Protein AF-A0A0A2W4B8-F1 (afdb_monomer_lite)

Organism: NCBI:txid1245745

Radius of gyration: 33.14 Å; chains: 1; bounding box: 73×92×90 Å

Foldseek 3Di:
DQVLQFQLLVLLLVLCVLPPCCLPPVDPSDDPSSVVSNVSSLVSLLQPLLQLLLVLLCVQQNPLLNLLLSLQSNLCSVLQLANVSSVVSSPCSNVVLVVLCVVCVPDDPVCVCVSRVPPSNVVSNVVSVVVSVVCSNVSNVVVVVVVVVVVVCLVPPLLVLLLQLLLQLLQQQPPPSNCVLLVVLSSVLSVVCQLSLLLSQLSLLQQLLLQLLLCVVQVVLDAPVSNVLSVVSVVCSQFSRRCSNVVVCVVPVPQSSVLSSQLSSQLSSQSSVVSKGQNGNGGRLNRLSRIPCSVSSVVSSVVSSVSSSCSSSVVSVVVVVVPPPPVAAAPLVVLQVQLVVCVVVVQFDSCQSVQQVVVCVVPQQDPDLQEGETGGDPVRLVRGRHWDKDKDAQLSFHHSPSPHTHRMYIYTRDNDCVVVVVVVLQCVLRVDNCLSVQSSPDDDPVSVVCSSCVVPVCPDPPPPPPPDWDKDKDFAQAQAFCAQQLLVLQLVLLVVDPWFKWKAFPVDPDGIDGSNDRVSSNVNSGHHGIIMMITTDDPCRVVSVVSSRVCSVVNSPDDGDDDDDDPPPDPVVVPPD

pLDDT: mean 84.21, std 15.27, range [24.78, 98.69]

Sequence (577 aa):
MLPFVVAGGILIAISFLWGIYSADPSSPQYNAIAATLMQVGQQAFSIMVPVFTAYIAWSISGRAGMVAGFVGGLLANATGAGFLGGIIAGFAAGYFMLLVRRMLDGLPRQYEGLKSIFIMPLIGVLVIGVLMVLLGKPVAAINNGMMGWLTSLQQANPILLGIVVGAMCSFDFGGPVNKAAYVTGTLLLGQGNFFFMAGVSAACITPPLVIALATTFFPKGFSEEERAAGMVNYILGCTHITEGAIPFAAKDPLRVIPMMMIASSISAVLSYSMHIEVPAPHGGFLILPLVSKPFIWVLCILAGSACGAVMLGTWRLWNNRKQPTVGLQTGGTALRQVNDKLVSAGSTTPEYLQGMLDREAQISTYLGQGIAIPHGTADTRHAVLNTGVKVIVFPQGVDWGEGNVAYMVAGIAARSNEHLDILRQLTRALSDEGVPHTLAKATTPAEVLAILTVGNDAGGDPQAPSTAGEQATFVIRNPHGLHARPSAVLVKLIKQFQSHVTVENMDSPAGPVDGKNLMKMVSLGAKAGHRMRFSASGADARRALAAIGQGIEQGLGEMPSAPPEQPKRSWLSRLFS

Structure (mmCIF, N/CA/C/O backbone):
data_AF-A0A0A2W4B8-F1
#
_entry.id   AF-A0A0A2W4B8-F1
#
loop_
_atom_site.group_PDB
_atom_site.id
_atom_site.type_symbol
_atom_site.label_atom_id
_atom_site.label_alt_id
_atom_site.label_comp_id
_atom_site.label_asym_id
_atom_site.label_entity_id
_atom_site.label_seq_id
_atom_site.pdbx_PDB_ins_code
_atom_site.Cartn_x
_atom_site.Cartn_y
_atom_site.Cartn_z
_atom_site.occupancy
_atom_site.B_iso_or_equiv
_atom_site.auth_seq_id
_atom_site.auth_comp_id
_atom_site.auth_asym_id
_atom_site.auth_atom_id
_atom_site.pdbx_PDB_model_num
ATOM 1 N N . MET A 1 1 ? 11.544 -0.797 -6.648 1.00 77.81 1 MET A N 1
ATOM 2 C CA . MET A 1 1 ? 11.380 0.569 -7.193 1.00 77.81 1 MET A CA 1
ATOM 3 C C . MET A 1 1 ? 11.112 1.605 -6.103 1.00 77.81 1 MET A C 1
ATOM 5 O O . MET A 1 1 ? 11.839 2.581 -6.070 1.00 77.81 1 MET A O 1
ATOM 9 N N . LEU A 1 2 ? 10.162 1.387 -5.178 1.00 72.75 2 LEU A N 1
ATOM 10 C CA . LEU A 1 2 ? 9.740 2.389 -4.180 1.00 72.75 2 LEU A CA 1
ATOM 11 C C . LEU A 1 2 ? 10.868 3.068 -3.378 1.00 72.75 2 LEU A C 1
ATOM 13 O O . LEU A 1 2 ? 10.848 4.293 -3.320 1.00 72.75 2 LEU A O 1
ATOM 17 N N . PRO A 1 3 ? 11.881 2.356 -2.840 1.00 80.69 3 PRO A N 1
ATOM 18 C CA . PRO A 1 3 ? 12.967 3.017 -2.110 1.00 80.69 3 PRO A CA 1
ATOM 19 C C . PRO A 1 3 ? 13.734 4.049 -2.947 1.00 80.69 3 PRO A C 1
ATOM 21 O O . PRO A 1 3 ? 14.127 5.085 -2.425 1.00 80.69 3 PRO A O 1
ATOM 24 N N . PHE A 1 4 ? 13.894 3.800 -4.251 1.00 83.19 4 PHE A N 1
ATOM 25 C CA . PHE A 1 4 ? 14.545 4.738 -5.168 1.00 83.19 4 PHE A CA 1
ATOM 26 C C . PHE A 1 4 ? 13.702 5.989 -5.396 1.00 83.19 4 PHE A C 1
ATOM 28 O O . PHE A 1 4 ? 14.244 7.086 -5.450 1.00 83.19 4 PHE A O 1
ATOM 35 N N . VAL A 1 5 ? 12.378 5.833 -5.468 1.00 73.38 5 VAL A N 1
ATOM 36 C CA . VAL A 1 5 ? 11.457 6.964 -5.630 1.00 73.38 5 VAL A CA 1
ATOM 37 C C . VAL A 1 5 ? 11.402 7.814 -4.368 1.00 73.38 5 VAL A C 1
ATOM 39 O O . VAL A 1 5 ? 11.380 9.033 -4.449 1.00 73.38 5 VAL A O 1
ATOM 42 N N . VAL A 1 6 ? 11.409 7.180 -3.194 1.00 73.94 6 VAL A N 1
ATOM 43 C CA 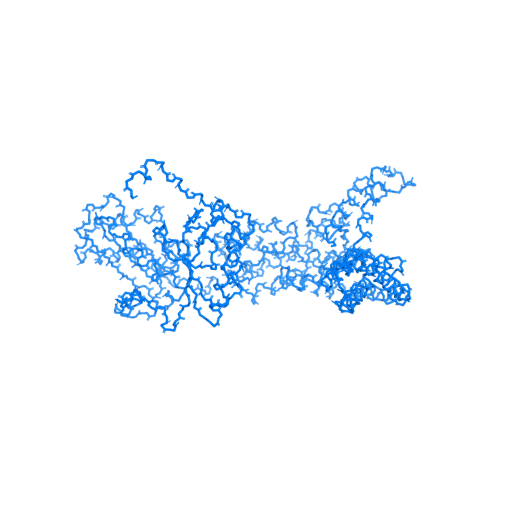. VAL A 1 6 ? 11.418 7.888 -1.909 1.00 73.94 6 VAL A CA 1
ATOM 44 C C . VAL A 1 6 ? 12.735 8.635 -1.721 1.00 73.94 6 VAL A C 1
ATOM 46 O O . VAL A 1 6 ? 12.717 9.840 -1.496 1.00 73.94 6 VAL A O 1
ATOM 49 N N . ALA A 1 7 ? 13.874 7.953 -1.868 1.00 81.81 7 ALA A N 1
ATOM 50 C CA . ALA A 1 7 ? 15.183 8.588 -1.741 1.00 81.81 7 ALA A CA 1
ATOM 51 C C . ALA A 1 7 ? 15.372 9.697 -2.787 1.00 81.81 7 ALA A C 1
ATOM 53 O O . ALA A 1 7 ? 15.742 10.813 -2.436 1.00 81.81 7 ALA A O 1
ATOM 54 N N . GLY A 1 8 ? 15.054 9.421 -4.056 1.00 83.00 8 GLY A N 1
ATOM 55 C CA . GLY A 1 8 ? 15.139 10.406 -5.130 1.00 83.00 8 GLY A CA 1
ATOM 56 C C . GLY A 1 8 ? 14.221 11.603 -4.900 1.00 83.00 8 GLY A C 1
ATOM 57 O O . GLY A 1 8 ? 14.665 12.743 -5.007 1.00 83.00 8 GLY A O 1
ATOM 58 N N . GLY A 1 9 ? 12.970 11.341 -4.511 1.00 76.94 9 GLY A N 1
ATOM 59 C CA . GLY A 1 9 ? 11.949 12.347 -4.214 1.00 76.94 9 GLY A CA 1
ATOM 60 C C . GLY A 1 9 ? 12.392 13.287 -3.116 1.00 76.94 9 GLY A C 1
ATOM 61 O O . GLY A 1 9 ? 12.371 14.494 -3.317 1.00 76.94 9 GLY A O 1
ATOM 62 N N . ILE A 1 10 ? 12.860 12.735 -1.996 1.00 78.25 10 ILE A N 1
ATOM 63 C CA . ILE A 1 10 ? 13.318 13.504 -0.834 1.00 78.25 10 ILE A CA 1
ATOM 64 C C . ILE A 1 10 ? 14.591 14.312 -1.147 1.00 78.25 10 ILE A C 1
ATOM 66 O O . ILE A 1 10 ? 14.732 15.430 -0.661 1.00 78.25 10 ILE A O 1
ATOM 70 N N . LEU A 1 11 ? 15.512 13.814 -1.973 1.00 86.12 11 LEU A N 1
ATOM 71 C CA . LEU A 1 11 ? 16.709 14.584 -2.342 1.00 86.12 11 LEU A CA 1
ATOM 72 C C . LEU A 1 11 ? 16.386 15.747 -3.294 1.00 86.12 11 LEU A C 1
ATOM 74 O O . LEU A 1 11 ? 16.826 16.870 -3.045 1.00 86.12 11 LEU A O 1
ATOM 78 N N . ILE A 1 12 ? 15.567 15.505 -4.327 1.00 81.94 12 ILE A N 1
ATOM 79 C CA . ILE A 1 12 ? 15.030 16.563 -5.210 1.00 81.94 12 ILE A CA 1
ATOM 80 C C . ILE A 1 12 ? 14.308 17.614 -4.371 1.00 81.94 12 ILE A C 1
ATOM 82 O O . ILE A 1 12 ? 14.497 18.813 -4.517 1.00 81.94 12 ILE A O 1
ATOM 86 N N . ALA A 1 13 ? 13.514 17.150 -3.430 1.00 74.50 13 ALA A N 1
ATOM 87 C CA . ALA A 1 13 ? 12.764 17.972 -2.518 1.00 74.50 13 ALA A CA 1
ATOM 88 C C . ALA A 1 13 ? 13.605 18.884 -1.624 1.00 74.50 13 ALA A C 1
ATOM 90 O O . ALA A 1 13 ? 13.352 20.083 -1.551 1.00 74.50 13 ALA A O 1
ATOM 91 N N . ILE A 1 14 ? 14.618 18.324 -0.960 1.00 82.44 14 ILE A N 1
ATOM 92 C CA . ILE A 1 14 ? 15.540 19.095 -0.120 1.00 82.44 14 ILE A CA 1
ATOM 93 C C . ILE A 1 14 ? 16.272 20.140 -0.969 1.00 82.44 14 ILE A C 1
ATOM 95 O O . ILE A 1 14 ? 16.529 21.237 -0.478 1.00 82.44 14 ILE A O 1
ATOM 99 N N . SER A 1 15 ? 16.545 19.860 -2.251 1.00 85.44 15 SER A N 1
ATOM 100 C CA . SER A 1 15 ? 17.153 20.856 -3.142 1.00 85.44 15 SER A CA 1
ATOM 101 C C . SER A 1 15 ? 16.322 22.143 -3.257 1.00 85.44 15 SER A C 1
ATOM 103 O O . SER A 1 15 ? 16.886 23.238 -3.306 1.00 85.44 15 SER A O 1
ATOM 105 N N . PHE A 1 16 ? 14.992 22.050 -3.175 1.00 78.88 16 PHE A N 1
ATOM 106 C CA . PHE A 1 16 ? 14.104 23.209 -3.262 1.00 78.88 16 PHE A CA 1
ATOM 107 C C . PHE A 1 16 ? 14.087 24.096 -2.012 1.00 78.88 16 PHE A C 1
ATOM 109 O O . PHE A 1 16 ? 13.548 25.199 -2.072 1.00 78.88 16 PHE A O 1
ATOM 116 N N . LEU A 1 17 ? 14.714 23.692 -0.898 1.00 81.69 17 LEU A N 1
ATOM 117 C CA . LEU A 1 17 ? 14.825 24.546 0.297 1.00 81.69 17 LEU A CA 1
ATOM 118 C C . LEU A 1 17 ? 15.620 25.837 0.036 1.00 81.69 17 LEU A C 1
ATOM 120 O O . LEU A 1 17 ? 15.432 26.825 0.740 1.00 81.69 17 LEU A O 1
ATOM 124 N N . TRP A 1 18 ? 16.467 25.845 -0.997 1.00 86.44 18 TRP A N 1
ATOM 125 C CA . TRP A 1 18 ? 17.203 27.026 -1.465 1.00 86.44 18 TRP A CA 1
ATOM 126 C C . TRP A 1 18 ? 16.434 27.859 -2.506 1.00 86.44 18 TRP A C 1
ATOM 128 O O . TRP A 1 18 ? 16.965 28.838 -3.022 1.00 86.44 18 TRP A O 1
ATOM 138 N N . GLY A 1 19 ? 15.193 27.482 -2.820 1.00 77.56 19 GLY A N 1
ATOM 139 C CA . GLY A 1 19 ? 14.386 28.056 -3.892 1.00 77.56 19 GLY A CA 1
ATOM 140 C C . GLY A 1 19 ? 14.120 27.050 -5.013 1.00 77.56 19 GLY A C 1
ATOM 141 O O . GLY A 1 19 ? 14.868 26.098 -5.213 1.00 77.56 19 GLY A O 1
ATOM 142 N N . ILE A 1 20 ? 13.035 27.245 -5.762 1.00 77.75 20 ILE A N 1
ATOM 143 C CA . ILE A 1 20 ? 12.612 26.315 -6.826 1.00 77.75 20 ILE A CA 1
ATOM 144 C C . ILE A 1 20 ? 13.594 26.260 -8.005 1.00 77.75 20 ILE A C 1
ATOM 146 O O . ILE A 1 20 ? 13.657 25.256 -8.709 1.00 77.75 20 ILE A O 1
ATOM 150 N N . TYR A 1 21 ? 14.389 27.317 -8.190 1.00 83.06 21 TYR A N 1
ATOM 151 C CA . TYR A 1 21 ? 15.416 27.412 -9.229 1.00 83.06 21 TYR A CA 1
ATOM 152 C C . TYR A 1 21 ? 16.830 27.271 -8.653 1.00 83.06 21 TYR A C 1
ATOM 154 O O . TYR A 1 21 ? 17.796 27.694 -9.281 1.00 83.06 21 TYR A O 1
ATOM 162 N N . SER A 1 22 ? 16.975 26.709 -7.450 1.00 87.88 22 SER A N 1
ATOM 163 C CA . SER A 1 22 ? 18.267 26.588 -6.763 1.00 87.88 22 SER A CA 1
ATOM 164 C C . SER A 1 22 ? 19.251 25.628 -7.433 1.00 87.88 22 SER A C 1
ATOM 166 O O . SER A 1 22 ? 20.455 25.703 -7.197 1.00 87.88 22 SER A O 1
ATOM 168 N N . ALA A 1 23 ? 18.751 24.728 -8.277 1.00 88.38 23 ALA A N 1
ATOM 169 C CA . ALA A 1 23 ? 19.562 23.794 -9.046 1.00 88.38 23 ALA A CA 1
ATOM 170 C C . ALA A 1 23 ? 20.003 24.347 -10.415 1.00 88.38 23 ALA A C 1
ATOM 172 O O . ALA A 1 23 ? 20.813 23.707 -11.080 1.00 88.38 23 ALA A O 1
ATOM 173 N N . ASP A 1 24 ? 19.483 25.503 -10.843 1.00 89.88 24 ASP A N 1
ATOM 174 C CA . ASP A 1 24 ? 19.801 26.117 -12.136 1.00 89.88 24 ASP A CA 1
ATOM 175 C C . ASP A 1 24 ? 21.031 27.034 -12.008 1.00 89.88 24 ASP A C 1
ATOM 177 O O . ASP A 1 24 ? 20.940 28.056 -11.325 1.00 89.88 24 ASP A O 1
ATOM 181 N N . PRO A 1 25 ? 22.168 26.729 -12.666 1.00 92.12 25 PRO A N 1
ATOM 182 C CA . PRO A 1 25 ? 23.379 27.554 -12.608 1.00 92.12 25 PRO A CA 1
ATOM 183 C C . PRO A 1 25 ? 23.205 28.985 -13.126 1.00 92.12 25 PRO A C 1
ATOM 185 O O . PRO A 1 25 ? 24.029 29.845 -12.823 1.00 92.12 25 PRO A O 1
ATOM 188 N N . SER A 1 26 ? 22.167 29.241 -13.925 1.00 93.69 26 SER A N 1
ATOM 189 C CA . SER A 1 26 ? 21.851 30.567 -14.463 1.00 93.69 26 SER A CA 1
ATOM 190 C C . SER A 1 26 ? 20.944 31.395 -13.547 1.00 93.69 26 SER A C 1
ATOM 192 O O . SER A 1 26 ? 20.775 32.598 -13.755 1.00 93.69 26 SER A O 1
ATOM 194 N N . SER A 1 27 ? 20.379 30.773 -12.511 1.00 92.44 27 SER A N 1
ATOM 195 C CA . SER A 1 27 ? 19.471 31.416 -11.571 1.00 92.44 27 SER A CA 1
ATOM 196 C C . SER A 1 27 ? 20.229 32.119 -10.441 1.00 92.44 27 SER A C 1
ATOM 198 O O . SER A 1 27 ? 21.175 31.560 -9.885 1.00 92.44 27 SER A O 1
ATOM 200 N N . PRO A 1 28 ? 19.768 33.296 -9.980 1.00 91.19 28 PRO A N 1
ATOM 201 C CA . PRO A 1 28 ? 20.300 33.921 -8.769 1.00 91.19 28 PRO A CA 1
ATOM 202 C C . PRO A 1 28 ? 20.031 33.098 -7.494 1.00 91.19 28 PRO A C 1
ATOM 204 O O . PRO A 1 28 ? 20.633 33.367 -6.460 1.00 91.19 28 PRO A O 1
ATOM 207 N N . GLN A 1 29 ? 19.142 32.097 -7.552 1.00 90.44 29 GLN A N 1
ATOM 208 C CA . GLN A 1 29 ? 18.887 31.153 -6.454 1.00 90.44 29 GLN A CA 1
ATOM 209 C C . GLN A 1 29 ? 19.918 30.014 -6.402 1.00 90.44 29 GLN A C 1
ATOM 211 O O . GLN A 1 29 ? 19.839 29.178 -5.502 1.00 90.44 29 GLN A O 1
ATOM 216 N N . TYR A 1 30 ? 20.848 29.947 -7.366 1.00 94.94 30 TYR A N 1
ATOM 217 C CA . TYR A 1 30 ? 21.754 28.816 -7.521 1.00 94.94 30 TYR A CA 1
ATOM 218 C C . TYR A 1 30 ? 22.505 28.485 -6.232 1.00 94.94 30 TYR A C 1
ATOM 220 O O . TYR A 1 30 ? 23.146 29.329 -5.602 1.00 94.94 30 TYR A O 1
ATOM 228 N N . ASN A 1 31 ? 22.480 27.206 -5.881 1.00 95.94 31 ASN A N 1
ATOM 229 C CA . ASN A 1 31 ? 23.247 26.654 -4.790 1.00 95.94 31 ASN A CA 1
ATOM 230 C C . ASN A 1 31 ? 23.854 25.313 -5.217 1.00 95.94 31 ASN A C 1
ATOM 232 O O . ASN A 1 31 ? 23.145 24.389 -5.608 1.00 95.94 31 ASN A O 1
ATOM 236 N N . ALA A 1 32 ? 25.177 25.179 -5.099 1.00 96.06 32 ALA A N 1
ATOM 237 C CA . ALA A 1 32 ? 25.884 23.976 -5.541 1.00 96.06 32 ALA A CA 1
ATOM 238 C C . ALA A 1 32 ? 25.443 22.699 -4.793 1.00 96.06 32 ALA A C 1
ATOM 240 O O . ALA A 1 32 ? 25.408 21.617 -5.384 1.00 96.06 32 ALA A O 1
ATOM 241 N N . ILE A 1 33 ? 25.070 22.812 -3.511 1.00 96.06 33 ILE A N 1
ATOM 242 C CA . ILE A 1 33 ? 24.550 21.685 -2.722 1.00 96.06 33 ILE A CA 1
ATOM 243 C C . ILE A 1 33 ? 23.169 21.297 -3.250 1.00 96.06 33 ILE A C 1
ATOM 245 O O . ILE A 1 33 ? 22.936 20.121 -3.516 1.00 96.06 33 ILE A O 1
ATOM 249 N N . ALA A 1 34 ? 22.282 22.271 -3.472 1.00 91.44 34 ALA A N 1
ATOM 250 C CA . ALA A 1 34 ? 20.967 22.018 -4.055 1.00 91.44 34 ALA A CA 1
ATOM 251 C C . ALA A 1 34 ? 21.071 21.361 -5.442 1.00 91.44 34 ALA A C 1
ATOM 253 O O . ALA A 1 34 ? 20.431 20.339 -5.680 1.00 91.44 34 ALA A O 1
ATOM 254 N N . ALA A 1 35 ? 21.939 21.866 -6.322 1.00 93.88 35 ALA A N 1
ATOM 255 C CA . ALA A 1 35 ? 22.188 21.271 -7.634 1.00 93.88 35 ALA A CA 1
ATOM 256 C C . ALA A 1 35 ? 22.697 19.821 -7.534 1.00 93.88 35 ALA A C 1
ATOM 258 O O . ALA A 1 35 ? 22.216 18.941 -8.249 1.00 93.88 35 ALA A O 1
ATOM 259 N N . THR A 1 36 ? 23.605 19.543 -6.593 1.00 96.44 36 THR A N 1
ATOM 260 C CA . THR A 1 36 ? 24.104 18.183 -6.333 1.00 96.44 36 THR A CA 1
ATOM 261 C C . THR A 1 36 ? 22.982 17.260 -5.850 1.00 96.44 36 THR A C 1
ATOM 263 O O . THR A 1 36 ? 22.828 16.149 -6.358 1.00 96.44 36 THR A O 1
ATOM 266 N N . LEU A 1 37 ? 22.164 17.713 -4.895 1.00 93.31 37 LEU A N 1
ATOM 267 C CA . LEU A 1 37 ? 21.028 16.950 -4.371 1.00 93.31 37 LEU A CA 1
ATOM 268 C C . LEU A 1 37 ? 19.985 16.664 -5.458 1.00 93.31 37 LEU A C 1
ATOM 270 O O . LEU A 1 37 ? 19.521 15.528 -5.573 1.00 93.31 37 LEU A O 1
ATOM 274 N N . MET A 1 38 ? 19.674 17.663 -6.290 1.00 89.50 38 MET A N 1
ATOM 275 C CA . MET A 1 38 ? 18.800 17.524 -7.454 1.00 89.50 38 MET A CA 1
ATOM 276 C C . MET A 1 38 ? 19.338 16.457 -8.409 1.00 89.50 38 MET A C 1
ATOM 278 O O . MET A 1 38 ? 18.608 15.540 -8.779 1.00 89.50 38 MET A O 1
ATOM 282 N N . GLN A 1 39 ? 20.623 16.529 -8.764 1.00 93.44 39 GLN A N 1
ATOM 283 C CA . GLN A 1 39 ? 21.249 15.580 -9.681 1.00 93.44 39 GLN A CA 1
ATOM 284 C C . GLN A 1 39 ? 21.213 14.149 -9.132 1.00 93.44 39 GLN A C 1
ATOM 286 O O . GLN A 1 39 ? 20.780 13.235 -9.834 1.00 93.44 39 GLN A O 1
ATOM 291 N N . VAL A 1 40 ? 21.622 13.937 -7.876 1.00 94.19 40 VAL A N 1
ATOM 292 C CA . VAL A 1 40 ? 21.579 12.609 -7.238 1.00 94.19 40 VAL A CA 1
ATOM 293 C C . VAL A 1 40 ? 20.143 12.087 -7.182 1.00 94.19 40 VAL A C 1
ATOM 295 O O . VAL A 1 40 ? 19.890 10.924 -7.505 1.00 94.19 40 VAL A O 1
ATOM 298 N N . GLY A 1 41 ? 19.190 12.948 -6.822 1.00 88.75 41 GLY A N 1
ATOM 299 C CA . GLY A 1 41 ? 17.784 12.581 -6.754 1.00 88.75 41 GLY A CA 1
ATOM 300 C C . GLY A 1 41 ? 17.205 12.185 -8.117 1.00 88.75 41 GLY A C 1
ATOM 301 O O . GLY A 1 41 ? 16.552 11.146 -8.228 1.00 88.75 41 GLY A O 1
ATOM 302 N N . GLN A 1 42 ? 17.518 12.935 -9.176 1.00 86.50 42 GLN A N 1
ATOM 303 C CA . GLN A 1 42 ? 17.127 12.608 -10.551 1.00 86.50 42 GLN A CA 1
ATOM 304 C C . GLN A 1 42 ? 17.733 11.281 -11.030 1.00 86.50 42 GLN A C 1
ATOM 306 O O . GLN A 1 42 ? 17.043 10.496 -11.683 1.00 86.50 42 GLN A O 1
ATOM 311 N N . GLN A 1 43 ? 18.983 10.975 -10.665 1.00 91.38 43 GLN A N 1
ATOM 312 C CA . GLN A 1 43 ? 19.589 9.673 -10.971 1.00 91.38 43 GLN A CA 1
ATOM 313 C C . GLN A 1 43 ? 18.901 8.521 -10.227 1.00 91.38 43 GLN A C 1
ATOM 315 O O . GLN A 1 43 ? 18.677 7.458 -10.802 1.00 91.38 43 GLN A O 1
ATOM 320 N N . ALA A 1 44 ? 18.500 8.721 -8.969 1.00 88.94 44 ALA A N 1
ATOM 321 C CA . ALA A 1 44 ? 17.717 7.721 -8.243 1.00 88.94 44 ALA A CA 1
ATOM 322 C C . ALA A 1 44 ? 16.340 7.482 -8.898 1.00 88.94 44 ALA A C 1
ATOM 324 O O . ALA A 1 44 ? 15.892 6.337 -8.989 1.00 88.94 44 ALA A O 1
ATOM 325 N N . PHE A 1 45 ? 15.689 8.526 -9.420 1.00 82.31 45 PHE A N 1
ATOM 326 C CA . PHE A 1 45 ? 14.450 8.385 -10.194 1.00 82.31 45 PHE A CA 1
ATOM 327 C C . PHE A 1 45 ? 14.653 7.657 -11.525 1.00 82.31 45 PHE A C 1
ATOM 329 O O . PHE A 1 45 ? 13.832 6.811 -11.888 1.00 82.31 45 PHE A O 1
ATOM 336 N N . SER A 1 46 ? 15.740 7.949 -12.244 1.00 85.56 46 SER A N 1
ATOM 337 C CA . SER A 1 46 ? 15.984 7.402 -13.586 1.00 85.56 46 SER A CA 1
ATOM 338 C C . SER A 1 46 ? 16.113 5.874 -13.589 1.00 85.56 46 SER A C 1
ATOM 340 O O . SER A 1 46 ? 15.755 5.223 -14.568 1.00 85.56 46 SER A O 1
ATOM 342 N N . ILE A 1 47 ? 16.531 5.267 -12.476 1.00 90.00 47 ILE A N 1
ATOM 343 C CA . ILE A 1 47 ? 16.643 3.807 -12.341 1.00 90.00 47 ILE A CA 1
ATOM 344 C C . ILE A 1 47 ? 15.351 3.116 -11.880 1.00 90.00 47 ILE A C 1
ATOM 346 O O . ILE A 1 47 ? 15.319 1.888 -11.776 1.00 90.00 47 ILE A O 1
ATOM 350 N N . MET A 1 48 ? 14.259 3.856 -11.653 1.00 88.69 48 MET A N 1
ATOM 351 C CA . MET A 1 48 ? 12.984 3.292 -11.194 1.00 88.69 48 MET A CA 1
ATOM 352 C C . MET A 1 48 ? 12.440 2.220 -12.151 1.00 88.69 48 MET A C 1
ATOM 354 O O . MET A 1 48 ? 12.170 1.095 -11.719 1.00 88.69 48 MET A O 1
ATOM 358 N N . VAL A 1 49 ? 12.305 2.560 -13.438 1.00 90.56 49 VAL A N 1
ATOM 359 C CA . VAL A 1 49 ? 11.805 1.659 -14.490 1.00 90.56 49 VAL A CA 1
ATOM 360 C C . VAL A 1 49 ? 12.762 0.477 -14.723 1.00 90.56 49 VAL A C 1
ATOM 362 O O . VAL A 1 49 ? 12.276 -0.656 -14.717 1.00 90.56 49 VAL A O 1
ATOM 365 N N . PRO A 1 50 ? 14.096 0.660 -14.834 1.00 94.31 50 PRO A N 1
ATOM 366 C CA . PRO A 1 50 ? 15.060 -0.444 -14.881 1.00 94.31 50 PRO A CA 1
ATOM 367 C C . PRO A 1 50 ? 14.925 -1.439 -13.731 1.00 94.31 50 PRO A C 1
ATOM 369 O O . PRO A 1 50 ? 14.838 -2.646 -13.955 1.00 94.31 50 PRO A O 1
ATOM 372 N N . VAL A 1 51 ? 14.844 -0.944 -12.493 1.00 94.00 51 VAL A N 1
ATOM 373 C CA . VAL A 1 51 ? 14.693 -1.799 -11.312 1.00 94.00 51 VAL A CA 1
ATOM 374 C C . VAL A 1 51 ? 13.349 -2.521 -11.347 1.00 94.00 51 VAL A C 1
ATOM 376 O O . VAL A 1 51 ? 13.304 -3.730 -11.146 1.00 94.00 51 VAL A O 1
ATOM 379 N N . PHE A 1 52 ? 12.251 -1.815 -11.614 1.00 92.06 52 PHE A N 1
ATOM 380 C CA . PHE A 1 52 ? 10.924 -2.423 -11.740 1.00 92.06 52 PHE A CA 1
ATOM 381 C C . PHE A 1 52 ? 10.913 -3.562 -12.772 1.00 92.06 52 PHE A C 1
ATOM 383 O O . PHE A 1 52 ? 10.510 -4.682 -12.457 1.00 92.06 52 PHE A O 1
ATOM 390 N N . THR A 1 53 ? 11.463 -3.302 -13.955 1.00 95.31 53 THR A N 1
ATOM 391 C CA . THR A 1 53 ? 11.580 -4.261 -15.061 1.00 95.31 53 THR A CA 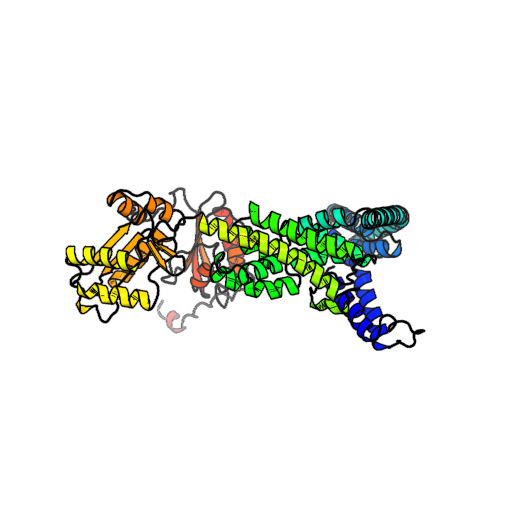1
ATOM 392 C C . THR A 1 53 ? 12.400 -5.492 -14.669 1.00 95.31 53 THR A C 1
ATOM 394 O O . THR A 1 53 ? 11.987 -6.629 -14.907 1.00 95.31 53 THR A O 1
ATOM 397 N N . ALA A 1 54 ? 13.543 -5.281 -14.012 1.00 96.75 54 ALA A N 1
ATOM 398 C CA . ALA A 1 54 ? 14.407 -6.356 -13.538 1.00 96.75 54 ALA A CA 1
ATOM 399 C C . ALA A 1 54 ? 13.700 -7.266 -12.524 1.00 96.75 54 ALA A C 1
ATOM 401 O O . ALA A 1 54 ? 13.851 -8.485 -12.590 1.00 96.75 54 ALA A O 1
ATOM 402 N N . TYR A 1 55 ? 12.903 -6.696 -11.612 1.00 95.56 55 TYR A N 1
ATOM 403 C CA . TYR A 1 55 ? 12.149 -7.471 -10.624 1.00 95.56 55 TYR A CA 1
ATOM 404 C C . TYR A 1 55 ? 10.968 -8.237 -11.238 1.00 95.56 55 TYR A C 1
ATOM 406 O O . TYR A 1 55 ? 10.700 -9.353 -10.791 1.00 95.56 55 TYR A O 1
ATOM 414 N N . ILE A 1 56 ? 10.317 -7.717 -12.290 1.00 95.81 56 ILE A N 1
ATOM 415 C CA . ILE A 1 56 ? 9.349 -8.503 -13.080 1.00 95.81 56 ILE A CA 1
ATOM 416 C C . ILE A 1 56 ? 10.054 -9.725 -13.675 1.00 95.81 56 ILE A C 1
ATOM 418 O O . ILE A 1 56 ? 9.631 -10.856 -13.436 1.00 95.81 56 ILE A O 1
ATOM 422 N N . ALA A 1 57 ? 11.167 -9.522 -14.384 1.00 97.75 57 ALA A N 1
ATOM 423 C CA . ALA A 1 57 ? 11.906 -10.616 -15.012 1.00 97.75 57 ALA A CA 1
ATOM 424 C C . ALA A 1 57 ? 12.420 -11.640 -13.983 1.00 97.75 57 ALA A C 1
ATOM 426 O O . ALA A 1 57 ? 12.345 -12.856 -14.202 1.00 97.75 57 ALA A O 1
ATOM 427 N N . TRP A 1 58 ? 12.890 -11.148 -12.832 1.00 97.25 58 TRP A N 1
ATOM 428 C CA . TRP A 1 58 ? 13.344 -11.964 -11.709 1.00 97.25 58 TRP A CA 1
ATOM 429 C C . TRP A 1 58 ? 12.217 -12.793 -11.091 1.00 97.25 58 TRP A C 1
ATOM 431 O O . TRP A 1 58 ? 12.441 -13.955 -10.760 1.00 97.25 58 TRP A O 1
ATOM 441 N N . SER A 1 59 ? 10.998 -12.257 -10.995 1.00 96.75 59 SER A N 1
ATOM 442 C CA . SER A 1 59 ? 9.850 -13.013 -10.476 1.00 96.75 59 SER A CA 1
ATOM 443 C C . SER A 1 59 ? 9.494 -14.242 -11.329 1.00 96.75 59 SER A C 1
ATOM 445 O O . SER A 1 59 ? 8.918 -15.194 -10.812 1.00 96.75 59 SER A O 1
ATOM 447 N N . ILE A 1 60 ? 9.889 -14.252 -12.610 1.00 97.38 60 ILE A N 1
ATOM 448 C CA . ILE A 1 60 ? 9.589 -15.329 -13.567 1.00 97.38 60 ILE A CA 1
ATOM 449 C C . ILE A 1 60 ? 10.759 -16.316 -13.701 1.00 97.38 60 ILE A C 1
ATOM 451 O O . ILE A 1 60 ? 10.553 -17.528 -13.722 1.00 97.38 60 ILE A O 1
ATOM 455 N N . SER A 1 61 ? 11.998 -15.821 -13.802 1.00 94.69 61 SER A N 1
ATOM 456 C CA . SER A 1 61 ? 13.179 -16.652 -14.118 1.00 94.69 61 SER A CA 1
ATOM 457 C C . SER A 1 61 ? 14.340 -16.517 -13.124 1.00 94.69 61 SER A C 1
ATOM 459 O O . SER A 1 61 ? 15.425 -17.069 -13.337 1.00 94.69 61 SER A O 1
ATOM 461 N N . GLY A 1 62 ? 14.129 -15.823 -12.004 1.00 91.81 62 GLY A N 1
ATOM 462 C CA . GLY A 1 62 ? 15.136 -15.594 -10.974 1.00 91.81 62 GLY A CA 1
ATOM 463 C C . GLY A 1 62 ? 16.306 -14.744 -11.473 1.00 91.81 62 GLY A C 1
ATOM 464 O O . GLY A 1 62 ? 16.154 -13.835 -12.289 1.00 91.81 62 GLY A O 1
ATOM 465 N N . ARG A 1 63 ? 17.515 -15.037 -10.980 1.00 88.38 63 ARG A N 1
ATOM 466 C CA . ARG A 1 63 ? 18.731 -14.260 -11.301 1.00 88.38 63 ARG A CA 1
ATOM 467 C C . ARG A 1 63 ? 19.038 -14.191 -12.802 1.00 88.38 63 ARG A C 1
ATOM 469 O O . ARG A 1 63 ? 19.577 -13.186 -13.246 1.00 88.38 63 ARG A O 1
ATOM 476 N N . ALA A 1 64 ? 18.667 -15.218 -13.571 1.00 85.62 64 ALA A N 1
ATOM 477 C CA . ALA A 1 64 ? 18.936 -15.285 -15.008 1.00 85.62 64 ALA A CA 1
ATOM 478 C C . ALA A 1 64 ? 18.193 -14.193 -15.803 1.00 85.62 64 ALA A C 1
ATOM 480 O O . ALA A 1 64 ? 18.767 -13.610 -16.717 1.00 85.62 64 ALA A O 1
ATOM 481 N N . GLY A 1 65 ? 16.947 -13.877 -15.430 1.00 92.81 65 GLY A N 1
ATOM 482 C CA . GLY A 1 65 ? 16.152 -12.818 -16.065 1.00 92.81 65 GLY A CA 1
ATOM 483 C C . GLY A 1 65 ? 16.510 -11.407 -15.633 1.00 92.81 65 GLY A C 1
ATOM 484 O O . GLY A 1 65 ? 16.259 -10.459 -16.371 1.00 92.81 65 GLY A O 1
ATOM 485 N N . MET A 1 66 ? 17.096 -11.253 -14.445 1.00 95.19 66 MET A N 1
ATOM 486 C CA . MET A 1 66 ? 17.288 -9.946 -13.819 1.00 95.19 66 MET A CA 1
ATOM 487 C C . MET A 1 66 ? 18.155 -9.007 -14.666 1.00 95.19 66 MET A C 1
ATOM 489 O O . MET A 1 66 ? 17.795 -7.846 -14.833 1.00 95.19 66 MET A O 1
ATOM 493 N N . VAL A 1 67 ? 19.265 -9.502 -15.226 1.00 95.31 67 VAL A N 1
ATOM 494 C CA . VAL A 1 67 ? 20.196 -8.684 -16.027 1.00 95.31 67 VAL A CA 1
ATOM 495 C C . VAL A 1 67 ? 19.537 -8.220 -17.327 1.00 95.31 67 VAL A C 1
ATOM 497 O O . VAL A 1 67 ? 19.542 -7.028 -17.629 1.00 95.31 67 VAL A O 1
ATOM 500 N N . ALA A 1 68 ? 18.909 -9.142 -18.063 1.00 96.62 68 ALA A N 1
ATOM 501 C CA . ALA A 1 68 ? 18.201 -8.826 -19.302 1.00 96.62 68 ALA A CA 1
ATOM 502 C C . ALA A 1 68 ? 17.024 -7.866 -19.057 1.00 96.62 68 ALA A C 1
ATOM 504 O O . ALA A 1 68 ? 16.838 -6.915 -19.811 1.00 96.62 68 ALA A O 1
ATOM 505 N N . GLY A 1 69 ? 16.277 -8.063 -17.965 1.00 97.44 69 GLY A N 1
ATOM 506 C CA . GLY A 1 69 ? 15.214 -7.151 -17.547 1.00 97.44 69 GLY A CA 1
ATOM 507 C C . GLY A 1 69 ? 15.745 -5.763 -17.186 1.00 97.44 69 GLY A C 1
ATOM 508 O O . GLY A 1 69 ? 15.187 -4.761 -17.618 1.00 97.44 69 GLY A O 1
ATOM 509 N N . PHE A 1 70 ? 16.858 -5.675 -16.456 1.00 97.12 70 PHE A N 1
ATOM 510 C CA . PHE A 1 70 ? 17.461 -4.387 -16.109 1.00 97.12 70 PHE A CA 1
ATOM 511 C C . PHE A 1 70 ? 17.881 -3.599 -17.357 1.00 97.12 70 PHE A C 1
ATOM 513 O O . PHE A 1 70 ? 17.514 -2.433 -17.497 1.00 97.12 70 PHE A O 1
ATOM 520 N N . VAL A 1 71 ? 18.580 -4.246 -18.300 1.00 96.88 71 VAL A N 1
ATOM 521 C CA . VAL A 1 71 ? 18.970 -3.620 -19.575 1.00 96.88 71 VAL A CA 1
ATOM 522 C C . VAL A 1 71 ? 17.746 -3.254 -20.415 1.00 96.88 71 VAL A C 1
ATOM 524 O O . VAL A 1 71 ? 17.680 -2.149 -20.947 1.00 96.88 71 VAL A O 1
ATOM 527 N N . GLY A 1 72 ? 16.745 -4.133 -20.489 1.00 97.06 72 GLY A N 1
ATOM 528 C CA . GLY A 1 72 ? 15.490 -3.846 -21.182 1.00 97.06 72 GLY A CA 1
ATOM 529 C C . GLY A 1 72 ? 14.775 -2.614 -20.618 1.00 97.06 72 GLY A C 1
ATOM 530 O O . GLY A 1 72 ? 14.294 -1.781 -21.381 1.00 97.06 72 GLY A O 1
ATOM 531 N N . GLY A 1 73 ? 14.773 -2.438 -19.295 1.00 95.56 73 GLY A N 1
ATOM 532 C CA . GLY A 1 73 ? 14.215 -1.250 -18.652 1.00 95.56 73 GLY A CA 1
ATOM 533 C C . GLY A 1 73 ? 15.058 0.017 -18.855 1.00 95.56 73 GLY A C 1
ATOM 534 O O . GLY A 1 73 ? 14.493 1.097 -19.010 1.00 95.56 73 GLY A O 1
ATOM 535 N N . LEU A 1 74 ? 16.392 -0.091 -18.928 1.00 95.50 74 LEU A N 1
ATOM 536 C CA . LEU A 1 74 ? 17.254 1.036 -19.326 1.00 95.50 74 LEU A CA 1
ATOM 537 C C . LEU A 1 74 ? 16.939 1.496 -20.752 1.00 95.50 74 LEU A C 1
ATOM 539 O O . LEU A 1 74 ? 16.806 2.693 -21.001 1.00 95.50 74 LEU A O 1
ATOM 543 N N . LEU A 1 75 ? 16.758 0.551 -21.676 1.00 96.19 75 LEU A N 1
ATOM 544 C CA . LEU A 1 75 ? 16.364 0.850 -23.051 1.00 96.19 75 LEU A CA 1
ATOM 545 C C . LEU A 1 75 ? 14.944 1.411 -23.132 1.00 96.19 75 LEU A C 1
ATOM 547 O O . LEU A 1 75 ? 14.699 2.306 -23.938 1.00 96.19 75 LEU A O 1
ATOM 551 N N . ALA A 1 76 ? 14.021 0.953 -22.282 1.00 94.75 76 ALA A N 1
ATOM 552 C CA . ALA A 1 76 ? 12.681 1.527 -22.199 1.00 94.75 76 ALA A CA 1
ATOM 553 C C . ALA A 1 76 ? 12.722 3.025 -21.851 1.00 94.75 76 ALA A C 1
ATOM 555 O O . ALA A 1 76 ? 12.002 3.819 -22.456 1.00 94.75 76 ALA A O 1
ATOM 556 N N . ASN A 1 77 ? 13.609 3.426 -20.937 1.00 90.06 77 ASN A N 1
ATOM 557 C CA . ASN A 1 77 ? 13.834 4.837 -20.629 1.00 90.06 77 ASN A CA 1
ATOM 558 C C . ASN A 1 77 ? 14.514 5.577 -21.784 1.00 90.06 77 ASN A C 1
ATOM 560 O O . ASN A 1 77 ? 14.026 6.621 -22.207 1.00 90.06 77 ASN A O 1
ATOM 564 N N . ALA A 1 78 ? 15.603 5.026 -22.327 1.00 91.44 78 ALA A N 1
ATOM 565 C CA . ALA A 1 78 ? 16.383 5.671 -23.385 1.00 91.44 78 ALA A CA 1
ATOM 566 C C . ALA A 1 78 ? 15.584 5.897 -24.681 1.00 91.44 78 ALA A C 1
ATOM 568 O O . ALA A 1 78 ? 15.828 6.856 -25.406 1.00 91.44 78 ALA A O 1
ATOM 569 N N . THR A 1 79 ? 14.622 5.020 -24.974 1.00 91.31 79 THR A N 1
ATOM 570 C CA . THR A 1 79 ? 13.772 5.103 -26.173 1.00 91.31 79 THR A CA 1
ATOM 571 C C . THR A 1 79 ? 12.482 5.897 -25.962 1.00 91.31 79 THR A C 1
ATOM 573 O O . THR A 1 79 ? 11.735 6.096 -26.917 1.00 91.31 79 THR A O 1
ATOM 576 N N . GLY A 1 80 ? 12.190 6.339 -24.733 1.00 88.06 80 GLY A N 1
ATOM 577 C CA . GLY A 1 80 ? 10.925 6.995 -24.389 1.00 88.06 80 GLY A CA 1
ATOM 578 C C . GLY A 1 80 ? 9.724 6.045 -24.278 1.00 88.06 80 GLY A C 1
ATOM 579 O O . GLY A 1 80 ? 8.601 6.499 -24.079 1.00 88.06 80 GLY A O 1
ATOM 580 N N . ALA A 1 81 ? 9.937 4.727 -24.367 1.00 91.44 81 ALA A N 1
ATOM 581 C CA . ALA A 1 81 ? 8.897 3.717 -24.154 1.00 91.44 81 ALA A CA 1
ATOM 582 C C . ALA A 1 81 ? 8.362 3.711 -22.707 1.00 91.44 81 ALA A C 1
ATOM 584 O O . ALA A 1 81 ? 7.260 3.221 -22.448 1.00 91.44 81 ALA A O 1
ATOM 585 N N . GLY A 1 82 ? 9.131 4.270 -21.767 1.00 88.38 82 GLY A N 1
ATOM 586 C CA . GLY A 1 82 ? 8.695 4.550 -20.405 1.00 88.38 82 GLY A CA 1
ATOM 587 C C . GLY A 1 82 ? 8.340 3.289 -19.620 1.00 88.38 82 GLY A C 1
ATOM 588 O O . GLY A 1 82 ? 8.882 2.207 -19.857 1.00 88.38 82 GLY A O 1
ATOM 589 N N . PHE A 1 83 ? 7.409 3.408 -18.670 1.00 87.56 83 PHE A N 1
ATOM 590 C CA . PHE A 1 83 ? 7.025 2.259 -17.851 1.00 87.56 83 PHE A CA 1
ATOM 591 C C . PHE A 1 83 ? 6.325 1.163 -18.664 1.00 87.56 83 PHE A C 1
ATOM 593 O O . PHE A 1 83 ? 6.493 -0.008 -18.335 1.00 87.56 83 PHE A O 1
ATOM 600 N N . LEU A 1 84 ? 5.587 1.507 -19.731 1.00 90.81 84 LEU A N 1
ATOM 601 C CA . LEU A 1 84 ? 4.928 0.522 -20.593 1.00 90.81 84 LEU A CA 1
ATOM 602 C C . LEU A 1 84 ? 5.964 -0.353 -21.309 1.00 90.81 84 LEU A C 1
ATOM 604 O O . LEU A 1 84 ? 5.860 -1.580 -21.292 1.00 90.81 84 LEU A O 1
ATOM 608 N N . GLY A 1 85 ? 7.015 0.273 -21.847 1.00 93.56 85 GLY A N 1
ATOM 609 C CA . GLY A 1 85 ? 8.189 -0.434 -22.354 1.00 93.56 85 GLY A CA 1
ATOM 610 C C . GLY A 1 85 ? 8.862 -1.292 -21.287 1.00 93.56 85 GLY A C 1
ATOM 611 O O . GLY A 1 85 ? 9.230 -2.427 -21.570 1.00 93.56 85 GLY A O 1
ATOM 612 N N . GLY A 1 86 ? 8.954 -0.797 -20.051 1.00 94.00 86 GLY A N 1
ATOM 613 C CA . GLY A 1 86 ? 9.454 -1.568 -18.911 1.00 94.00 86 GLY A CA 1
ATOM 614 C C . GLY A 1 86 ? 8.619 -2.818 -18.606 1.00 94.00 86 GLY A C 1
ATOM 615 O O . GLY A 1 86 ? 9.171 -3.894 -18.407 1.00 94.00 86 GLY A O 1
ATOM 616 N N . ILE A 1 87 ? 7.286 -2.735 -18.633 1.00 94.12 87 ILE A N 1
ATOM 617 C CA . ILE A 1 87 ? 6.412 -3.906 -18.435 1.00 94.12 87 ILE A CA 1
ATOM 618 C C . ILE A 1 87 ? 6.672 -4.954 -19.525 1.00 94.12 87 ILE A C 1
ATOM 620 O O . ILE A 1 87 ? 6.913 -6.122 -19.210 1.00 94.12 87 ILE A O 1
ATOM 624 N N . ILE A 1 88 ? 6.676 -4.532 -20.796 1.00 95.81 88 ILE A N 1
ATOM 625 C CA . ILE A 1 88 ? 6.929 -5.414 -21.946 1.00 95.81 88 ILE A CA 1
ATOM 626 C C . ILE A 1 88 ? 8.307 -6.070 -21.817 1.00 95.81 88 ILE A C 1
ATOM 628 O O . ILE A 1 88 ? 8.412 -7.295 -21.878 1.00 95.81 88 ILE A O 1
ATOM 632 N N . ALA A 1 89 ? 9.349 -5.272 -21.573 1.00 96.88 89 ALA A N 1
ATOM 633 C CA . ALA A 1 89 ? 10.715 -5.746 -21.393 1.00 96.88 89 ALA A CA 1
ATOM 634 C C . ALA A 1 89 ? 10.834 -6.751 -20.242 1.00 96.88 89 ALA A C 1
ATOM 636 O O . ALA A 1 89 ? 11.537 -7.750 -20.368 1.00 96.88 89 ALA A O 1
ATOM 637 N N . GLY A 1 90 ? 10.144 -6.509 -19.126 1.00 97.19 90 GLY A N 1
ATOM 638 C CA . GLY A 1 90 ? 10.229 -7.333 -17.923 1.00 97.19 90 GLY A CA 1
ATOM 639 C C . GLY A 1 90 ? 9.636 -8.717 -18.140 1.00 97.19 90 GLY A C 1
ATOM 640 O O . GLY A 1 90 ? 10.278 -9.723 -17.832 1.00 97.19 90 GLY A O 1
ATOM 641 N N . PHE A 1 91 ? 8.438 -8.781 -18.726 1.00 98.06 91 PHE A N 1
ATOM 642 C CA . PHE A 1 91 ? 7.811 -10.054 -19.077 1.00 98.06 91 PHE A CA 1
ATOM 643 C C . PHE A 1 91 ? 8.571 -10.775 -20.191 1.00 98.06 91 PHE A C 1
ATOM 645 O O . PHE A 1 91 ? 8.826 -11.974 -20.062 1.00 98.06 91 PHE A O 1
ATOM 652 N N . ALA A 1 92 ? 8.994 -10.060 -21.239 1.00 97.62 92 ALA A N 1
ATOM 653 C CA . ALA A 1 92 ? 9.783 -10.636 -22.324 1.00 97.62 92 ALA A CA 1
ATOM 654 C C . ALA A 1 92 ? 11.090 -11.241 -21.795 1.00 97.62 92 ALA A C 1
ATOM 656 O O . ALA A 1 92 ? 11.364 -12.410 -22.048 1.00 97.62 92 ALA A O 1
ATOM 657 N N . ALA A 1 93 ? 11.849 -10.494 -20.987 1.00 98.06 93 ALA A N 1
ATOM 658 C CA . ALA A 1 93 ? 13.078 -10.975 -20.363 1.00 98.06 93 ALA A CA 1
ATOM 659 C C . ALA A 1 93 ? 12.824 -12.169 -19.440 1.00 98.06 93 ALA A C 1
ATOM 661 O O . ALA A 1 93 ? 13.552 -13.156 -19.506 1.00 98.06 93 ALA A O 1
ATOM 662 N N . GLY A 1 94 ? 11.783 -12.112 -18.607 1.00 97.88 94 GLY A N 1
ATOM 663 C CA . GLY A 1 94 ? 11.434 -13.196 -17.696 1.00 97.88 94 GLY A CA 1
ATOM 664 C C . GLY A 1 94 ? 11.127 -14.507 -18.420 1.00 97.88 94 GLY A C 1
ATOM 665 O O . GLY A 1 94 ? 11.753 -15.529 -18.139 1.00 97.88 94 GLY A O 1
ATOM 666 N N . TYR A 1 95 ? 10.195 -14.487 -19.374 1.00 98.19 95 TYR A N 1
ATOM 667 C CA . TYR A 1 95 ? 9.791 -15.694 -20.099 1.00 98.19 95 TYR A CA 1
ATOM 668 C C . TYR A 1 95 ? 10.863 -16.190 -21.069 1.00 98.19 95 TYR A C 1
ATOM 670 O O . TYR A 1 95 ? 11.093 -17.397 -21.153 1.00 98.19 95 TYR A O 1
ATOM 678 N N . PHE A 1 96 ? 11.564 -15.284 -21.754 1.00 97.94 96 PHE A N 1
ATOM 679 C CA . PHE A 1 96 ? 12.662 -15.664 -22.637 1.00 97.94 96 PHE A CA 1
ATOM 680 C C . PHE A 1 96 ? 13.799 -16.327 -21.854 1.00 97.94 96 PHE A C 1
ATOM 682 O O . PHE A 1 96 ? 14.268 -17.398 -22.232 1.00 97.94 96 PHE A O 1
ATOM 689 N N . MET A 1 97 ? 14.193 -15.768 -20.708 1.00 97.06 97 MET A N 1
ATOM 690 C CA . MET A 1 97 ? 15.245 -16.374 -19.888 1.00 97.06 97 MET A CA 1
ATOM 691 C C . MET A 1 97 ? 14.808 -17.680 -19.227 1.00 97.06 97 MET A C 1
ATOM 693 O O . MET A 1 97 ? 15.636 -18.572 -19.037 1.00 97.06 97 MET A O 1
ATOM 697 N N . LEU A 1 98 ? 13.514 -17.850 -18.938 1.00 96.12 98 LEU A N 1
ATOM 698 C CA . LEU A 1 98 ? 12.971 -19.143 -18.524 1.00 96.12 98 LEU A CA 1
ATOM 699 C C . LEU A 1 98 ? 13.096 -20.195 -19.640 1.00 96.12 98 LEU A C 1
ATOM 701 O O . LEU A 1 98 ? 13.471 -21.333 -19.356 1.00 96.12 98 LEU A O 1
ATOM 705 N N . LEU A 1 99 ? 12.828 -19.818 -20.895 1.00 96.12 99 LEU A N 1
ATOM 706 C CA . LEU A 1 99 ? 13.009 -20.687 -22.061 1.00 96.12 99 LEU A CA 1
ATOM 707 C C . LEU A 1 99 ? 14.482 -21.065 -22.254 1.00 96.12 99 LEU A C 1
ATOM 709 O O . LEU A 1 99 ? 14.795 -22.251 -22.332 1.00 96.12 99 LEU A O 1
ATOM 713 N N . VAL A 1 100 ? 15.388 -20.083 -22.262 1.00 94.38 100 VAL A N 1
ATOM 714 C CA . VAL A 1 100 ? 16.834 -20.317 -22.419 1.00 94.38 100 VAL A CA 1
ATOM 715 C C . VAL A 1 100 ? 17.358 -21.235 -21.318 1.00 94.38 100 VAL A C 1
ATOM 717 O O . VAL A 1 100 ? 18.085 -22.184 -21.600 1.00 94.38 100 VAL A O 1
ATOM 720 N N . ARG A 1 101 ? 16.949 -21.014 -20.062 1.00 92.81 101 ARG A N 1
ATOM 721 C CA . ARG A 1 101 ? 17.319 -21.897 -18.952 1.00 92.81 101 ARG A CA 1
ATOM 722 C C . ARG A 1 101 ? 16.885 -23.340 -19.219 1.00 92.81 101 ARG A C 1
ATOM 724 O O . ARG A 1 101 ? 17.725 -24.225 -19.110 1.00 92.81 101 ARG A O 1
ATOM 731 N N . ARG A 1 102 ? 15.623 -23.556 -19.618 1.00 92.88 102 ARG A N 1
ATOM 732 C CA . ARG A 1 102 ? 15.084 -24.893 -19.931 1.00 92.88 102 ARG A CA 1
ATOM 733 C C . ARG A 1 102 ? 15.829 -25.574 -21.077 1.00 92.88 102 ARG A C 1
ATOM 735 O O . ARG A 1 102 ? 16.134 -26.756 -20.985 1.00 92.88 102 ARG A O 1
ATOM 742 N N . MET A 1 103 ? 16.169 -24.834 -22.132 1.00 93.81 103 MET A N 1
ATOM 743 C CA . MET A 1 103 ? 16.956 -25.364 -23.255 1.00 93.81 103 MET A CA 1
ATOM 744 C C . MET A 1 103 ? 18.358 -25.820 -22.828 1.00 93.81 103 MET A C 1
ATOM 746 O O . MET A 1 103 ? 18.935 -26.709 -23.447 1.00 93.81 103 MET A O 1
ATOM 750 N N . LEU A 1 104 ? 18.901 -25.228 -21.764 1.00 90.88 104 LEU A N 1
ATOM 751 C CA . LEU A 1 104 ? 20.242 -25.500 -21.252 1.00 90.88 104 LEU A CA 1
ATOM 752 C C . LEU A 1 104 ? 20.247 -26.441 -20.031 1.00 90.88 104 LEU A C 1
ATOM 754 O O . LEU A 1 104 ? 21.290 -26.610 -19.398 1.00 90.88 104 LEU A O 1
ATOM 758 N N . ASP A 1 105 ? 19.118 -27.049 -19.652 1.00 88.38 105 ASP A N 1
ATOM 759 C CA . ASP A 1 105 ? 19.038 -27.945 -18.482 1.00 88.38 105 ASP A CA 1
ATOM 760 C C . ASP A 1 105 ? 19.743 -29.296 -18.699 1.00 88.38 105 ASP A C 1
ATOM 762 O O . ASP A 1 105 ? 20.135 -29.941 -17.732 1.00 88.38 105 ASP A O 1
ATOM 766 N N . GLY A 1 106 ? 19.986 -29.690 -19.952 1.00 87.44 106 GLY A N 1
ATOM 767 C CA . GLY A 1 106 ? 20.746 -30.897 -20.292 1.00 87.44 106 GLY A CA 1
ATOM 768 C C . GLY A 1 106 ? 22.272 -30.757 -20.199 1.00 87.44 106 GLY A C 1
ATOM 769 O O . GLY A 1 106 ? 22.975 -31.737 -20.443 1.00 87.44 106 GLY A O 1
ATOM 770 N N . LEU A 1 107 ? 22.813 -29.569 -19.887 1.00 89.31 107 LEU A N 1
ATOM 771 C CA . LEU A 1 107 ? 24.265 -29.392 -19.815 1.00 89.31 107 LEU A CA 1
ATOM 772 C C . LEU A 1 107 ? 24.873 -30.111 -18.594 1.00 89.31 107 LEU A C 1
ATOM 774 O O . LEU A 1 107 ? 24.377 -29.961 -17.476 1.00 89.31 107 LEU A O 1
ATOM 778 N N . PRO A 1 108 ? 26.000 -30.830 -18.768 1.00 90.81 108 PRO A N 1
ATOM 779 C CA . PRO A 1 108 ? 26.751 -31.404 -17.656 1.00 90.81 108 PRO A CA 1
ATOM 780 C C . PRO A 1 108 ? 27.168 -30.351 -16.617 1.00 90.81 108 PRO A C 1
ATOM 782 O O . PRO A 1 108 ? 27.513 -29.223 -16.971 1.00 90.81 108 PRO A O 1
ATOM 785 N N . ARG A 1 109 ? 27.244 -30.748 -15.336 1.00 87.12 109 ARG A N 1
ATOM 786 C CA . ARG A 1 109 ? 27.571 -29.860 -14.196 1.00 87.12 109 ARG A CA 1
ATOM 787 C C . ARG A 1 109 ? 28.828 -29.002 -14.391 1.00 87.12 109 ARG A C 1
ATOM 789 O O . ARG A 1 109 ? 28.866 -27.877 -13.905 1.00 87.12 109 ARG A O 1
ATOM 796 N N . GLN A 1 110 ? 29.830 -29.499 -15.117 1.00 91.75 110 GLN A N 1
ATOM 797 C CA . GLN A 1 110 ? 31.070 -28.766 -15.414 1.00 91.75 110 GLN A CA 1
ATOM 798 C C . GLN A 1 110 ? 30.850 -27.461 -16.204 1.00 91.75 110 GLN A C 1
ATOM 800 O O . GLN A 1 110 ? 31.678 -26.559 -16.137 1.00 91.75 110 GLN A O 1
ATOM 805 N N . TYR A 1 111 ? 29.721 -27.330 -16.908 1.00 90.19 111 TYR A N 1
ATOM 806 C CA . TYR A 1 111 ? 29.379 -26.146 -17.698 1.00 90.19 111 TYR A CA 1
ATOM 807 C C . TYR A 1 111 ? 28.370 -25.216 -17.018 1.00 90.19 111 TYR A C 1
ATOM 809 O O . TYR A 1 111 ? 27.983 -24.214 -17.616 1.00 90.19 111 TYR A O 1
ATOM 817 N N . GLU A 1 112 ? 27.955 -25.480 -15.775 1.00 85.44 112 GLU A N 1
ATOM 818 C CA . GLU A 1 112 ? 27.012 -24.602 -15.062 1.00 85.44 112 GLU A CA 1
ATOM 819 C C . GLU A 1 112 ? 27.562 -23.174 -14.889 1.00 85.44 112 GLU A C 1
ATOM 821 O O . GLU A 1 112 ? 26.820 -22.196 -15.009 1.00 85.44 112 GLU A O 1
ATOM 826 N N . GLY A 1 113 ? 28.881 -23.025 -14.709 1.00 86.31 113 GLY A N 1
ATOM 827 C CA . GLY A 1 113 ? 29.544 -21.716 -14.708 1.00 86.31 113 GLY A CA 1
ATOM 828 C C . GLY A 1 113 ? 29.414 -20.990 -16.052 1.00 86.31 113 GLY A C 1
ATOM 829 O O . GLY A 1 113 ? 28.964 -19.848 -16.094 1.00 86.31 113 GLY A O 1
ATOM 830 N N . LEU A 1 114 ? 29.719 -21.671 -17.164 1.00 89.31 114 LEU A N 1
ATOM 831 C CA . LEU A 1 114 ? 29.583 -21.124 -18.523 1.00 89.31 114 LEU A CA 1
ATOM 832 C C . LEU A 1 114 ? 28.122 -20.754 -18.839 1.00 89.31 114 LEU A C 1
ATOM 834 O O . LEU A 1 114 ? 27.846 -19.671 -19.354 1.00 89.31 114 LEU A O 1
ATOM 838 N N . LYS A 1 115 ? 27.178 -21.629 -18.477 1.00 89.00 115 LYS A N 1
ATOM 839 C CA . LYS A 1 115 ? 25.732 -21.425 -18.628 1.00 89.00 115 LYS A CA 1
ATOM 840 C C . LYS A 1 115 ? 25.263 -20.171 -17.888 1.00 89.00 115 LYS A C 1
ATOM 842 O O . LYS A 1 115 ? 24.583 -19.335 -18.480 1.00 89.00 115 LYS A O 1
ATOM 847 N N . SER A 1 116 ? 25.617 -20.037 -16.610 1.00 85.25 116 SER A N 1
ATOM 848 C CA . SER A 1 116 ? 25.073 -18.995 -15.729 1.00 85.25 116 SER A CA 1
ATOM 849 C C . SER A 1 116 ? 25.768 -17.643 -15.809 1.00 85.25 116 SER A C 1
ATOM 851 O O . SER A 1 116 ? 25.092 -16.622 -15.696 1.00 85.25 116 SER A O 1
ATOM 853 N N . ILE A 1 117 ? 27.080 -17.624 -16.028 1.00 88.69 117 ILE A N 1
ATOM 854 C CA . ILE A 1 117 ? 27.875 -16.391 -16.018 1.00 88.69 117 ILE A CA 1
ATOM 855 C C . ILE A 1 117 ? 27.994 -15.797 -17.425 1.00 88.69 117 ILE A C 1
ATOM 857 O O . ILE A 1 117 ? 28.019 -14.578 -17.565 1.00 88.69 117 ILE A O 1
ATOM 861 N N . PHE A 1 118 ? 28.034 -16.635 -18.466 1.00 90.88 118 PHE A N 1
ATOM 862 C CA . PHE A 1 118 ? 28.304 -16.184 -19.833 1.00 90.88 118 PHE A CA 1
ATOM 863 C C . PHE A 1 118 ? 27.087 -16.310 -20.753 1.00 90.88 118 PHE A C 1
ATOM 865 O O . PHE A 1 118 ? 26.563 -15.299 -21.216 1.00 90.88 118 PHE A O 1
ATOM 872 N N . ILE A 1 119 ? 26.601 -17.533 -20.993 1.00 92.25 119 ILE A N 1
ATOM 873 C CA . ILE A 1 119 ? 25.590 -17.798 -22.031 1.00 92.25 119 ILE A CA 1
ATOM 874 C C . ILE A 1 119 ? 24.274 -17.082 -21.718 1.00 92.25 119 ILE A C 1
ATOM 876 O O . ILE A 1 119 ? 23.752 -16.350 -22.560 1.00 92.25 119 ILE A O 1
ATOM 880 N N . MET A 1 120 ? 23.737 -17.279 -20.510 1.00 92.38 120 MET A N 1
ATOM 881 C CA . MET A 1 120 ? 22.442 -16.713 -20.132 1.00 92.38 120 MET A CA 1
ATOM 882 C C . MET A 1 120 ? 22.440 -15.173 -20.153 1.00 92.38 120 MET A C 1
ATOM 884 O O . MET A 1 120 ? 21.575 -14.614 -20.830 1.00 92.38 120 MET A O 1
ATOM 888 N N . PRO A 1 121 ? 23.381 -14.461 -19.497 1.00 92.81 121 PRO A N 1
ATOM 889 C CA . PRO A 1 121 ? 23.412 -13.001 -19.561 1.00 92.81 121 PRO A CA 1
ATOM 890 C C . PRO A 1 121 ? 23.629 -12.465 -20.978 1.00 92.81 121 PRO A C 1
ATOM 892 O O . PRO A 1 121 ? 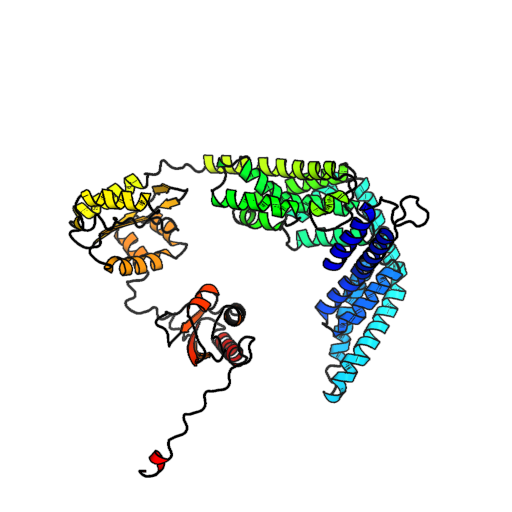22.940 -11.525 -21.366 1.00 92.81 121 PRO A O 1
ATOM 895 N N . LEU A 1 122 ? 24.526 -13.071 -21.768 1.00 95.12 122 LEU A N 1
ATOM 896 C CA . LEU A 1 122 ? 24.833 -12.606 -23.123 1.00 95.12 122 LEU A CA 1
ATOM 897 C C . LEU A 1 122 ? 23.622 -12.717 -24.053 1.00 95.12 122 LEU A C 1
ATOM 899 O O . LEU A 1 122 ? 23.229 -11.732 -24.675 1.00 95.12 122 LEU A O 1
ATOM 903 N N . ILE A 1 123 ? 23.008 -13.901 -24.125 1.00 95.94 123 ILE A N 1
ATOM 904 C CA . ILE A 1 123 ? 21.854 -14.142 -25.000 1.00 95.94 123 ILE A CA 1
ATOM 905 C C . ILE A 1 123 ? 20.647 -13.336 -24.518 1.00 95.94 123 ILE A C 1
ATOM 907 O O . ILE A 1 123 ? 19.951 -12.729 -25.330 1.00 95.94 123 ILE A O 1
ATOM 911 N N . GLY A 1 124 ? 20.421 -13.287 -23.203 1.00 96.19 124 GLY A N 1
ATOM 912 C CA . GLY A 1 124 ? 19.338 -12.509 -22.610 1.00 96.19 124 GLY A CA 1
ATOM 913 C C . GLY A 1 124 ? 19.433 -11.027 -22.951 1.00 96.19 124 GLY A C 1
ATOM 914 O O . GLY A 1 124 ? 18.476 -10.452 -23.464 1.00 96.19 124 GLY A O 1
ATOM 915 N N . VAL A 1 125 ? 20.592 -10.412 -22.708 1.00 96.69 125 VAL A N 1
ATOM 916 C CA . VAL A 1 125 ? 20.812 -8.991 -23.001 1.00 96.69 125 VAL A CA 1
ATOM 917 C C . VAL A 1 125 ? 20.760 -8.716 -24.501 1.00 96.69 125 VAL A C 1
ATOM 919 O O . VAL A 1 125 ? 20.143 -7.732 -24.895 1.00 96.69 125 VAL A O 1
ATOM 922 N N . LEU A 1 126 ? 21.342 -9.577 -25.341 1.00 97.62 126 LEU A N 1
ATOM 923 C CA . LEU A 1 126 ? 21.310 -9.401 -26.794 1.00 97.62 126 LEU A CA 1
ATOM 924 C C . LEU A 1 126 ? 19.874 -9.414 -27.327 1.00 97.62 126 LEU A C 1
ATOM 926 O O . LEU A 1 126 ? 19.461 -8.480 -28.009 1.00 97.62 126 LEU A O 1
ATOM 930 N N . VAL A 1 127 ? 19.103 -10.453 -27.002 1.00 97.69 127 VAL A N 1
ATOM 931 C CA . VAL A 1 127 ? 17.756 -10.634 -27.557 1.00 97.69 127 VAL A CA 1
ATOM 932 C C . VAL A 1 127 ? 16.795 -9.581 -27.021 1.00 97.69 127 VAL A C 1
ATOM 934 O O . VAL A 1 127 ? 16.094 -8.943 -27.804 1.00 97.69 127 VAL A O 1
ATOM 937 N N . ILE A 1 128 ? 16.787 -9.344 -25.706 1.00 97.31 128 ILE A N 1
ATOM 938 C CA . ILE A 1 128 ? 15.918 -8.323 -25.105 1.00 97.31 128 ILE A CA 1
ATOM 939 C C . ILE A 1 128 ? 16.361 -6.916 -25.512 1.00 97.31 128 ILE A C 1
ATOM 941 O O . ILE A 1 128 ? 15.517 -6.054 -25.745 1.00 97.31 128 ILE A O 1
ATOM 945 N N . GLY A 1 129 ? 17.665 -6.687 -25.660 1.00 96.31 129 GLY A N 1
ATOM 946 C CA . GLY A 1 129 ? 18.209 -5.424 -26.139 1.00 96.31 129 GLY A CA 1
ATOM 947 C C . GLY A 1 129 ? 17.760 -5.105 -27.561 1.00 96.31 129 GLY A C 1
ATOM 948 O O . GLY A 1 129 ? 17.177 -4.049 -27.794 1.00 96.31 129 GLY A O 1
ATOM 949 N N . VAL A 1 130 ? 17.952 -6.040 -28.497 1.00 97.19 130 VAL A N 1
ATOM 950 C CA . VAL A 1 130 ? 17.489 -5.900 -29.888 1.00 97.19 130 VAL A CA 1
ATOM 951 C C . VAL A 1 130 ? 15.976 -5.705 -29.935 1.00 97.19 130 VAL A C 1
ATOM 953 O O . VAL A 1 130 ? 15.500 -4.789 -30.605 1.00 97.19 130 VAL A O 1
ATOM 956 N N . LEU A 1 131 ? 15.220 -6.500 -29.174 1.00 96.44 131 LEU A N 1
ATOM 957 C CA . LEU A 1 131 ? 13.770 -6.362 -29.075 1.00 96.44 131 LEU A CA 1
ATOM 958 C C . LEU A 1 131 ? 13.367 -4.948 -28.639 1.00 96.44 131 LEU A C 1
ATOM 960 O O . LEU A 1 131 ? 12.527 -4.330 -29.285 1.00 96.44 131 LEU A O 1
ATOM 964 N N . MET A 1 132 ? 13.975 -4.413 -27.579 1.00 95.88 132 MET A N 1
ATOM 965 C CA . MET A 1 132 ? 13.633 -3.090 -27.052 1.00 95.88 132 MET A CA 1
ATOM 966 C C . MET A 1 132 ? 14.103 -1.940 -27.940 1.00 95.88 132 MET A C 1
ATOM 968 O O . MET A 1 132 ? 13.441 -0.907 -27.985 1.00 95.88 132 MET A O 1
ATOM 972 N N . VAL A 1 133 ? 15.190 -2.108 -28.694 1.00 94.88 133 VAL A N 1
ATOM 973 C CA . VAL A 1 133 ? 15.595 -1.133 -29.717 1.00 94.88 133 VAL A CA 1
ATOM 974 C C . VAL A 1 133 ? 14.570 -1.086 -30.854 1.00 94.88 133 VAL A C 1
ATOM 976 O O . VAL A 1 133 ? 14.169 0.000 -31.269 1.00 94.88 133 VAL A O 1
ATOM 979 N N . LEU A 1 134 ? 14.097 -2.246 -31.323 1.00 95.19 134 LEU A N 1
ATOM 980 C CA . LEU A 1 134 ? 13.095 -2.333 -32.391 1.00 95.19 134 LEU A CA 1
ATOM 981 C C . LEU A 1 134 ? 11.713 -1.846 -31.932 1.00 95.19 134 LEU A C 1
ATOM 983 O O . LEU A 1 134 ? 11.029 -1.128 -32.661 1.00 95.19 134 LEU A O 1
ATOM 987 N N . LEU A 1 135 ? 11.311 -2.205 -30.710 1.00 93.62 135 LEU A N 1
ATOM 988 C CA . LEU A 1 135 ? 10.022 -1.827 -30.132 1.00 93.62 135 LEU A CA 1
ATOM 989 C C . LEU A 1 135 ? 10.008 -0.427 -29.509 1.00 93.62 135 LEU A C 1
ATOM 991 O O . LEU A 1 135 ? 8.931 0.092 -29.227 1.00 93.62 135 LEU A O 1
ATOM 995 N N . GLY A 1 136 ? 11.162 0.211 -29.311 1.00 90.56 136 GLY A N 1
ATOM 996 C CA . GLY A 1 136 ? 11.267 1.472 -28.576 1.00 90.56 136 GLY A CA 1
ATOM 997 C C . GLY A 1 136 ? 10.345 2.565 -29.116 1.00 90.56 136 GLY A C 1
ATOM 998 O O . GLY A 1 136 ? 9.497 3.072 -28.389 1.00 90.56 136 GLY A O 1
ATOM 999 N N . LYS A 1 137 ? 10.442 2.876 -30.416 1.00 92.50 137 LYS A N 1
ATOM 1000 C CA . LYS A 1 137 ? 9.602 3.901 -31.065 1.00 92.50 137 LYS A CA 1
ATOM 1001 C C . LYS A 1 137 ? 8.098 3.580 -31.055 1.00 92.50 137 LYS A C 1
ATOM 1003 O O . LYS A 1 137 ? 7.336 4.454 -30.640 1.00 92.50 137 LYS A O 1
ATOM 1008 N N . PRO A 1 138 ? 7.630 2.390 -31.491 1.00 94.56 138 PRO A N 1
ATOM 1009 C CA . PRO A 1 138 ? 6.197 2.101 -31.477 1.00 94.56 138 PRO A CA 1
ATOM 1010 C C . PRO A 1 138 ? 5.629 2.083 -30.053 1.00 94.56 138 PRO A C 1
ATOM 1012 O O . PRO A 1 138 ? 4.544 2.613 -29.829 1.00 94.56 138 PRO A O 1
ATOM 1015 N N . VAL A 1 139 ? 6.369 1.562 -29.069 1.00 94.62 139 VAL A N 1
ATOM 1016 C CA . VAL A 1 139 ? 5.913 1.570 -27.672 1.00 94.62 139 VAL A CA 1
ATOM 1017 C C . VAL A 1 139 ? 5.934 2.982 -27.086 1.00 94.62 139 VAL A C 1
ATOM 1019 O O . VAL A 1 139 ? 5.003 3.339 -26.370 1.00 94.62 139 VAL A O 1
ATOM 1022 N N . ALA A 1 140 ? 6.921 3.816 -27.422 1.00 93.50 140 ALA A N 1
ATOM 1023 C CA . ALA A 1 140 ? 6.938 5.226 -27.031 1.00 93.50 140 ALA A CA 1
ATOM 1024 C C . ALA A 1 140 ? 5.726 5.988 -27.582 1.00 93.50 140 ALA A C 1
ATOM 1026 O O . ALA A 1 140 ? 5.114 6.766 -26.854 1.00 93.50 140 ALA A O 1
ATOM 1027 N N . ALA A 1 141 ? 5.322 5.729 -28.830 1.00 94.56 141 ALA A N 1
ATOM 1028 C CA . ALA A 1 141 ? 4.117 6.328 -29.405 1.00 94.56 141 ALA A CA 1
ATOM 1029 C C . ALA A 1 141 ? 2.852 5.934 -28.622 1.00 94.56 141 ALA A C 1
ATOM 1031 O O . ALA A 1 141 ? 2.033 6.796 -28.306 1.00 94.56 141 ALA A O 1
ATOM 1032 N N . ILE A 1 142 ? 2.727 4.658 -28.241 1.00 93.56 142 ILE A N 1
ATOM 1033 C CA . ILE A 1 142 ? 1.616 4.176 -27.406 1.00 93.56 142 ILE A CA 1
ATOM 1034 C C . ILE A 1 142 ? 1.671 4.814 -26.013 1.00 93.56 142 ILE A C 1
ATOM 1036 O O . ILE A 1 142 ? 0.652 5.295 -25.524 1.00 93.56 142 ILE A O 1
ATOM 1040 N N . ASN A 1 143 ? 2.850 4.859 -25.387 1.00 90.38 143 ASN A N 1
ATOM 1041 C CA . ASN A 1 143 ? 3.041 5.456 -24.067 1.00 90.38 143 ASN A CA 1
ATOM 1042 C C . ASN A 1 143 ? 2.645 6.940 -24.073 1.00 90.38 143 ASN A C 1
ATOM 1044 O O . ASN A 1 143 ? 1.877 7.373 -23.220 1.00 90.38 143 ASN A O 1
ATOM 1048 N N . ASN A 1 144 ? 3.092 7.700 -25.072 1.00 90.44 144 ASN A N 1
ATOM 1049 C CA . ASN A 1 144 ? 2.758 9.116 -25.211 1.00 90.44 144 ASN A CA 1
ATOM 1050 C C . ASN A 1 144 ? 1.273 9.329 -25.530 1.00 90.44 144 ASN A C 1
ATOM 1052 O O . ASN A 1 144 ? 0.664 10.246 -24.987 1.00 90.44 144 ASN A O 1
ATOM 1056 N N . GLY A 1 145 ? 0.668 8.469 -26.355 1.00 91.00 145 GLY A N 1
ATOM 1057 C CA . GLY A 1 145 ? -0.770 8.504 -26.632 1.00 91.00 145 GLY A CA 1
ATOM 1058 C C . GLY A 1 145 ? -1.613 8.232 -25.384 1.00 91.00 145 GLY A C 1
ATOM 1059 O O . GLY A 1 145 ? -2.555 8.967 -25.100 1.00 91.00 145 GLY A O 1
ATOM 1060 N N . MET A 1 146 ? -1.234 7.227 -24.592 1.00 89.31 146 MET A N 1
ATOM 1061 C CA . MET A 1 146 ? -1.864 6.918 -23.307 1.00 89.31 146 MET A CA 1
ATOM 1062 C C . MET A 1 146 ? -1.694 8.062 -22.303 1.00 89.31 146 MET A C 1
ATOM 1064 O O . MET A 1 146 ? -2.660 8.424 -21.637 1.00 89.31 146 MET A O 1
ATOM 1068 N N . MET A 1 147 ? -0.499 8.653 -22.213 1.00 87.00 147 MET A N 1
ATOM 1069 C CA . MET A 1 147 ? -0.245 9.824 -21.369 1.00 87.00 147 MET A CA 1
ATOM 1070 C C . MET A 1 147 ? -1.108 11.012 -21.792 1.00 87.00 147 MET A C 1
ATOM 1072 O O . MET A 1 147 ? -1.759 11.616 -20.947 1.00 87.00 147 MET A O 1
ATOM 1076 N N . GLY A 1 148 ? -1.188 11.299 -23.094 1.00 89.44 148 GLY A N 1
ATOM 1077 C CA . GLY A 1 148 ? -2.051 12.349 -23.633 1.00 89.44 148 GLY A CA 1
ATOM 1078 C C . GLY A 1 148 ? -3.531 12.102 -23.339 1.00 89.44 148 GLY A C 1
ATOM 1079 O O . GLY A 1 148 ? -4.231 13.010 -22.893 1.00 89.44 148 GLY A O 1
ATOM 1080 N N . TRP A 1 149 ? -4.004 10.863 -23.503 1.00 87.25 149 TRP A N 1
ATOM 1081 C CA . TRP A 1 149 ? -5.368 10.477 -23.138 1.00 87.25 149 TRP A CA 1
ATOM 1082 C C . TRP A 1 149 ? -5.627 10.650 -21.638 1.00 87.25 149 TRP A C 1
ATOM 1084 O O . TRP A 1 149 ? -6.634 11.244 -21.252 1.00 87.25 149 TRP A O 1
ATOM 1094 N N . LEU A 1 150 ? -4.703 10.217 -20.780 1.00 85.88 150 LEU A N 1
ATOM 1095 C CA . LEU A 1 150 ? -4.843 10.363 -19.336 1.00 85.88 150 LEU A CA 1
ATOM 1096 C C . LEU A 1 150 ? -4.854 11.838 -18.915 1.00 85.88 150 LEU A C 1
ATOM 1098 O O . LEU A 1 150 ? -5.696 12.230 -18.112 1.00 85.88 150 LEU A O 1
ATOM 1102 N N . THR A 1 151 ? -3.981 12.669 -19.485 1.00 86.81 151 THR A N 1
ATOM 1103 C CA . THR A 1 151 ? -3.996 14.123 -19.271 1.00 86.81 151 THR A CA 1
ATOM 1104 C C . THR A 1 151 ? -5.307 14.742 -19.758 1.00 86.81 151 THR A C 1
ATOM 1106 O O . THR A 1 151 ? -5.869 15.591 -19.069 1.00 86.81 151 THR A O 1
ATOM 1109 N N . SER A 1 152 ? -5.860 14.278 -20.885 1.00 87.44 152 SER A N 1
ATOM 1110 C CA . SER A 1 152 ? -7.167 14.745 -21.363 1.00 87.44 152 SER A CA 1
ATOM 1111 C C . SER A 1 152 ? -8.297 14.396 -20.388 1.00 87.44 152 SER A C 1
ATOM 1113 O O . SER A 1 152 ? -9.144 15.240 -20.113 1.00 87.44 152 SER A O 1
ATOM 1115 N N . LEU A 1 153 ? -8.274 13.203 -19.780 1.00 84.81 153 LEU A N 1
ATOM 1116 C CA . LEU A 1 153 ? -9.237 12.807 -18.749 1.00 84.81 153 LEU A CA 1
ATOM 1117 C C . LEU A 1 153 ? -9.064 13.603 -17.452 1.00 84.81 153 LEU A C 1
ATOM 1119 O O . LEU A 1 153 ? -10.058 14.003 -16.848 1.00 84.81 153 LEU A O 1
ATOM 1123 N N . GLN A 1 154 ? -7.816 13.855 -17.044 1.00 87.19 154 GLN A N 1
ATOM 1124 C CA . GLN A 1 154 ? -7.480 14.681 -15.880 1.00 87.19 154 GLN A CA 1
ATOM 1125 C C . GLN A 1 154 ? -8.061 16.094 -16.010 1.00 87.19 154 GLN A C 1
ATOM 1127 O O . GLN A 1 154 ? -8.550 16.641 -15.025 1.00 87.19 154 GLN A O 1
ATOM 1132 N N . GLN A 1 155 ? -8.043 16.662 -17.220 1.00 83.88 155 GLN A N 1
ATOM 1133 C CA . GLN A 1 155 ? -8.604 17.985 -17.497 1.00 83.88 155 GLN A CA 1
ATOM 1134 C C . GLN A 1 155 ? -10.122 17.961 -17.717 1.00 83.88 155 GLN A C 1
ATOM 1136 O O . GLN A 1 155 ? -10.817 18.859 -17.251 1.00 83.88 155 GLN A O 1
ATOM 1141 N N . ALA A 1 156 ? -10.649 16.945 -18.405 1.00 84.50 156 ALA A N 1
ATOM 1142 C CA . ALA A 1 156 ? -12.063 16.877 -18.763 1.00 84.50 156 ALA A CA 1
ATOM 1143 C C . ALA A 1 156 ? -12.968 16.504 -17.581 1.00 84.50 156 ALA A C 1
ATOM 1145 O O . ALA A 1 156 ? -14.083 17.012 -17.478 1.00 84.50 156 ALA A O 1
ATOM 1146 N N . ASN A 1 157 ? -12.524 15.598 -16.702 1.00 88.50 157 ASN A N 1
ATOM 1147 C CA . ASN A 1 157 ? -13.335 15.145 -15.573 1.00 88.50 157 ASN A CA 1
ATOM 1148 C C . ASN A 1 157 ? -12.484 14.785 -14.337 1.00 88.50 157 ASN A C 1
ATOM 1150 O O . ASN A 1 157 ? -12.399 13.611 -13.951 1.00 88.50 157 ASN A O 1
ATOM 1154 N N . PRO A 1 158 ? -11.880 15.791 -13.672 1.00 89.44 158 PRO A N 1
ATOM 1155 C CA . PRO A 1 158 ? -11.106 15.581 -12.445 1.00 89.44 158 PRO A CA 1
ATOM 1156 C C . PRO A 1 158 ? -11.950 14.983 -11.308 1.00 89.44 158 PRO A C 1
ATOM 1158 O O . PRO A 1 158 ? -11.417 14.297 -10.436 1.00 89.44 158 PRO A O 1
ATOM 1161 N N . ILE A 1 159 ? -13.271 15.192 -11.335 1.00 94.88 159 ILE A N 1
ATOM 1162 C CA . ILE A 1 159 ? -14.208 14.636 -10.353 1.00 94.88 159 ILE A CA 1
ATOM 1163 C C . ILE A 1 159 ? -14.308 13.117 -10.512 1.00 94.88 159 ILE A C 1
ATOM 1165 O O . ILE A 1 159 ? -14.088 12.379 -9.555 1.00 94.88 159 ILE A O 1
ATOM 1169 N N . LEU A 1 160 ? -14.596 12.625 -11.719 1.00 93.38 160 LEU A N 1
ATOM 1170 C CA . LEU A 1 160 ? -14.679 11.187 -11.976 1.00 93.38 160 LEU A CA 1
ATOM 1171 C C . LEU A 1 160 ? -13.346 10.495 -11.683 1.00 93.38 160 LEU A C 1
ATOM 1173 O O . LEU A 1 160 ? -13.330 9.432 -11.064 1.00 93.38 160 LEU A O 1
ATOM 1177 N N . LEU A 1 161 ? -12.232 11.120 -12.075 1.00 93.56 161 LEU A N 1
ATOM 1178 C CA . LEU A 1 161 ? -10.903 10.606 -11.763 1.00 93.56 161 LEU A CA 1
ATOM 1179 C C . LEU A 1 161 ? -10.686 10.493 -10.248 1.00 93.56 161 LEU A C 1
ATOM 1181 O O . LEU A 1 161 ? -10.245 9.449 -9.773 1.00 93.56 161 LEU A O 1
ATOM 1185 N N . GLY A 1 162 ? -11.031 11.537 -9.490 1.00 96.31 162 GLY A N 1
ATOM 1186 C CA . GLY A 1 162 ? -10.935 11.540 -8.031 1.00 96.31 162 GLY A CA 1
ATOM 1187 C C . GLY A 1 162 ? -11.784 10.456 -7.374 1.00 96.31 162 GLY A C 1
ATOM 1188 O O . GLY A 1 162 ? -11.311 9.802 -6.449 1.00 96.31 162 GLY A O 1
ATOM 1189 N N . ILE A 1 163 ? -12.992 10.206 -7.886 1.00 97.69 163 ILE A N 1
ATOM 1190 C CA . ILE A 1 163 ? -13.863 9.128 -7.399 1.00 97.69 163 ILE A CA 1
ATOM 1191 C C . ILE A 1 163 ? -13.221 7.760 -7.629 1.00 97.69 163 ILE A C 1
ATOM 1193 O O . ILE A 1 163 ? -13.128 6.959 -6.703 1.00 97.69 163 ILE A O 1
ATOM 1197 N N . VAL A 1 164 ? -12.747 7.484 -8.846 1.00 96.00 164 VAL A N 1
ATOM 1198 C CA . VAL A 1 164 ? -12.140 6.184 -9.172 1.00 96.00 164 VAL A CA 1
ATOM 1199 C C . VAL A 1 164 ? -10.864 5.962 -8.360 1.00 96.00 164 VAL A C 1
ATOM 1201 O O . VAL A 1 164 ? -10.711 4.915 -7.733 1.00 96.00 164 VAL A O 1
ATOM 1204 N N . VAL A 1 165 ? -9.969 6.953 -8.321 1.00 96.44 165 VAL A N 1
ATOM 1205 C CA . VAL A 1 165 ? -8.709 6.864 -7.570 1.00 96.44 165 VAL A CA 1
ATOM 1206 C C . VAL A 1 165 ? -8.975 6.718 -6.073 1.00 96.44 165 VAL A C 1
ATOM 1208 O O . VAL A 1 165 ? -8.415 5.826 -5.439 1.00 96.44 165 VAL A O 1
ATOM 1211 N N . GLY A 1 166 ? -9.868 7.535 -5.512 1.00 97.56 166 GLY A N 1
ATOM 1212 C CA . GLY A 1 166 ? -10.226 7.476 -4.099 1.00 97.56 166 GLY A CA 1
ATOM 1213 C C . GLY A 1 166 ? -10.838 6.140 -3.688 1.00 97.56 166 GLY A C 1
ATOM 1214 O O . GLY A 1 166 ? -10.457 5.576 -2.662 1.00 97.56 166 GLY A O 1
ATOM 1215 N N . ALA A 1 167 ? -11.729 5.600 -4.521 1.00 98.00 167 ALA A N 1
ATOM 1216 C CA . ALA A 1 167 ? -12.308 4.278 -4.335 1.00 98.00 167 ALA A CA 1
ATOM 1217 C C . ALA A 1 167 ? -11.242 3.173 -4.360 1.00 98.00 167 ALA A C 1
ATOM 1219 O O . ALA A 1 167 ? -11.208 2.340 -3.457 1.00 98.00 167 ALA A O 1
ATOM 1220 N N . MET A 1 168 ? -10.349 3.175 -5.356 1.00 97.69 168 MET A N 1
ATOM 1221 C CA . MET A 1 168 ? -9.304 2.155 -5.479 1.00 97.69 168 MET A CA 1
ATOM 1222 C C . MET A 1 168 ? -8.312 2.186 -4.311 1.00 97.69 168 MET A C 1
ATOM 1224 O O . MET A 1 168 ? -7.959 1.135 -3.782 1.00 97.69 168 MET A O 1
ATOM 1228 N N . CYS A 1 169 ? -7.882 3.375 -3.882 1.00 96.38 169 CYS A N 1
ATOM 1229 C CA . CYS A 1 169 ? -6.937 3.539 -2.776 1.00 96.38 169 CYS A CA 1
ATOM 1230 C C . CYS A 1 169 ? -7.486 3.021 -1.435 1.00 96.38 169 CYS A C 1
ATOM 1232 O O . CYS A 1 169 ? -6.725 2.515 -0.614 1.00 96.38 169 CYS A O 1
ATOM 1234 N N . SER A 1 170 ? -8.795 3.089 -1.209 1.00 96.50 170 SER A N 1
ATOM 1235 C CA . SER A 1 170 ? -9.391 2.738 0.091 1.00 96.50 170 SER A CA 1
ATOM 1236 C C . SER A 1 170 ? -10.190 1.443 0.090 1.00 96.50 170 SER A C 1
ATOM 1238 O O . SER A 1 170 ? -10.800 1.105 1.100 1.00 96.50 170 SER A O 1
ATOM 1240 N N . PHE A 1 171 ? -10.178 0.710 -1.022 1.00 97.06 171 PHE A N 1
ATOM 1241 C CA . PHE A 1 171 ? -10.899 -0.552 -1.154 1.00 97.06 171 PHE A CA 1
ATOM 1242 C C . PHE A 1 171 ? -10.348 -1.643 -0.223 1.00 97.06 171 PHE A C 1
ATOM 1244 O O . PHE A 1 171 ? -11.113 -2.370 0.404 1.00 97.06 171 PHE A O 1
ATOM 1251 N N . ASP A 1 172 ? -9.020 -1.756 -0.129 1.00 94.19 172 ASP A N 1
ATOM 1252 C CA . ASP A 1 172 ? -8.341 -2.850 0.576 1.00 94.19 172 ASP A CA 1
ATOM 1253 C C . ASP A 1 172 ? -7.125 -2.411 1.414 1.00 94.19 172 ASP A C 1
ATOM 1255 O O . ASP A 1 172 ? -6.310 -3.251 1.790 1.00 94.19 172 ASP A O 1
ATOM 1259 N N . PHE A 1 173 ? -7.002 -1.110 1.717 1.00 91.00 173 PHE A N 1
ATOM 1260 C CA . PHE A 1 173 ? -6.035 -0.536 2.677 1.00 91.00 173 PHE A CA 1
ATOM 1261 C C . PHE A 1 173 ? -4.591 -1.053 2.524 1.00 91.00 173 PHE A C 1
ATOM 1263 O O . PHE A 1 173 ? -3.974 -1.521 3.481 1.00 91.00 173 PHE A O 1
ATOM 1270 N N . GLY A 1 174 ? -4.065 -1.007 1.297 1.00 84.38 174 GLY A N 1
ATOM 1271 C CA . GLY A 1 174 ? -2.721 -1.500 0.960 1.00 84.38 174 GLY A CA 1
ATOM 1272 C C . GLY A 1 174 ? -2.703 -2.893 0.316 1.00 84.38 174 GLY A C 1
ATOM 1273 O O . GLY A 1 174 ? -1.628 -3.451 0.049 1.00 84.38 174 GLY A O 1
ATOM 1274 N N . GLY A 1 175 ? -3.880 -3.455 0.031 1.00 89.25 175 GLY A N 1
ATOM 1275 C CA . GLY A 1 175 ? -4.050 -4.661 -0.770 1.00 89.25 175 GLY A CA 1
ATOM 1276 C C . GLY A 1 175 ? -3.789 -4.452 -2.275 1.00 89.25 175 GLY A C 1
ATOM 1277 O O . GLY A 1 175 ? -3.214 -3.440 -2.689 1.00 89.25 175 GLY A O 1
ATOM 1278 N N . PRO A 1 176 ? -4.120 -5.449 -3.118 1.00 90.62 176 PRO A N 1
ATOM 1279 C CA . PRO A 1 176 ? -3.854 -5.415 -4.557 1.00 90.62 176 PRO A CA 1
ATOM 1280 C C . PRO A 1 176 ? -4.472 -4.225 -5.306 1.00 90.62 176 PRO A C 1
ATOM 1282 O O . PRO A 1 176 ? -3.829 -3.698 -6.214 1.00 90.62 176 PRO A O 1
ATOM 1285 N N . VAL A 1 177 ? -5.684 -3.795 -4.947 1.00 95.12 177 VAL A N 1
ATOM 1286 C CA . VAL A 1 177 ? -6.405 -2.713 -5.636 1.00 95.12 177 VAL A CA 1
ATOM 1287 C C . VAL A 1 177 ? -5.780 -1.362 -5.307 1.00 95.12 177 VAL A C 1
ATOM 1289 O O . VAL A 1 177 ? -5.446 -0.611 -6.229 1.00 95.12 177 VAL A O 1
ATOM 1292 N N . ASN A 1 178 ? -5.519 -1.085 -4.025 1.00 94.31 178 ASN A N 1
ATOM 1293 C CA . ASN A 1 178 ? -4.767 0.101 -3.623 1.00 94.31 178 ASN A CA 1
ATOM 1294 C C . ASN A 1 178 ? -3.385 0.103 -4.291 1.00 94.31 178 ASN A C 1
ATOM 1296 O O . ASN A 1 178 ? -3.010 1.084 -4.935 1.00 94.31 178 ASN A O 1
ATOM 1300 N N . LYS A 1 179 ? -2.652 -1.018 -4.236 1.00 89.38 179 LYS A N 1
ATOM 1301 C CA . LYS A 1 179 ? -1.328 -1.119 -4.867 1.00 89.38 179 LYS A CA 1
ATOM 1302 C C . LYS A 1 179 ? -1.371 -0.865 -6.366 1.00 89.38 179 LYS A C 1
ATOM 1304 O O . LYS A 1 179 ? -0.437 -0.254 -6.874 1.00 89.38 179 LYS A O 1
ATOM 1309 N N . ALA A 1 180 ? -2.419 -1.281 -7.073 1.00 90.12 180 ALA A N 1
ATOM 1310 C CA . ALA A 1 180 ? -2.568 -0.976 -8.492 1.00 90.12 180 ALA A CA 1
ATOM 1311 C C . ALA A 1 180 ? -2.683 0.539 -8.736 1.00 90.12 180 ALA A C 1
ATOM 1313 O O . ALA A 1 180 ? -1.949 1.077 -9.569 1.00 90.12 180 ALA A O 1
ATOM 1314 N N . ALA A 1 181 ? -3.528 1.243 -7.973 1.00 92.62 181 ALA A N 1
ATOM 1315 C CA . ALA A 1 181 ? -3.643 2.702 -8.057 1.00 92.62 181 ALA A CA 1
ATOM 1316 C C . ALA A 1 181 ? -2.327 3.403 -7.675 1.00 92.62 181 ALA A C 1
ATOM 1318 O O . ALA A 1 181 ? -1.841 4.273 -8.399 1.00 92.62 181 ALA A O 1
ATOM 1319 N N . TYR A 1 182 ? -1.706 2.974 -6.577 1.00 90.88 182 TYR A N 1
ATOM 1320 C CA . TYR A 1 182 ? -0.488 3.568 -6.038 1.00 90.88 182 TYR A CA 1
ATOM 1321 C C . TYR A 1 182 ? 0.741 3.356 -6.931 1.00 90.88 182 TYR A C 1
ATOM 1323 O O . TYR A 1 182 ? 1.512 4.287 -7.177 1.00 90.88 182 TYR A O 1
ATOM 1331 N N . VAL A 1 183 ? 0.922 2.146 -7.469 1.00 87.12 183 VAL A N 1
ATOM 1332 C CA . VAL A 1 183 ? 1.984 1.851 -8.442 1.00 87.12 183 VAL A CA 1
ATOM 1333 C C . VAL A 1 183 ? 1.767 2.649 -9.721 1.00 87.12 183 VAL A C 1
ATOM 1335 O O . VAL A 1 183 ? 2.728 3.224 -10.224 1.00 87.12 183 VAL A O 1
ATOM 1338 N N . THR A 1 184 ? 0.527 2.757 -10.205 1.00 88.62 184 THR A N 1
ATOM 1339 C CA . THR A 1 184 ? 0.208 3.593 -11.372 1.00 88.62 184 THR A CA 1
ATOM 1340 C C . THR A 1 184 ? 0.602 5.047 -11.120 1.00 88.62 184 THR A C 1
ATOM 1342 O O . THR A 1 184 ? 1.349 5.619 -11.911 1.00 88.62 184 THR A O 1
ATOM 1345 N N . GLY A 1 185 ? 0.208 5.621 -9.977 1.00 90.44 185 GLY A N 1
ATOM 1346 C CA . GLY A 1 185 ? 0.607 6.976 -9.592 1.00 90.44 185 GLY A CA 1
ATOM 1347 C C . GLY A 1 185 ? 2.122 7.151 -9.484 1.00 90.44 185 GLY A C 1
ATOM 1348 O O . GLY A 1 185 ? 2.656 8.133 -9.983 1.00 90.44 185 GLY A O 1
ATOM 1349 N N . THR A 1 186 ? 2.835 6.169 -8.930 1.00 86.56 186 THR A N 1
ATOM 1350 C CA . THR A 1 186 ? 4.303 6.192 -8.807 1.00 86.56 186 THR A CA 1
ATOM 1351 C C . THR A 1 186 ? 5.008 6.134 -10.170 1.00 86.56 186 THR A C 1
ATOM 1353 O O . THR A 1 186 ? 6.023 6.798 -10.376 1.00 86.56 186 THR A O 1
ATOM 1356 N N . LEU A 1 187 ? 4.490 5.345 -11.115 1.00 84.06 187 LEU A N 1
ATOM 1357 C CA . LEU A 1 187 ? 5.047 5.254 -12.468 1.00 84.06 187 LEU A CA 1
ATOM 1358 C C . LEU A 1 187 ? 4.807 6.546 -13.255 1.00 84.06 187 LEU A C 1
ATOM 1360 O O . LEU A 1 187 ? 5.727 7.051 -13.897 1.00 84.06 187 LEU A O 1
ATOM 1364 N N . LEU A 1 188 ? 3.600 7.106 -13.151 1.00 86.56 188 LEU A N 1
ATOM 1365 C CA . LEU A 1 188 ? 3.243 8.396 -13.742 1.00 86.56 188 LEU A CA 1
ATOM 1366 C C . LEU A 1 188 ? 4.052 9.547 -13.126 1.00 86.56 188 LEU A C 1
ATOM 1368 O O . LEU A 1 188 ? 4.500 10.435 -13.850 1.00 86.56 188 LEU A O 1
ATOM 1372 N N . LEU A 1 189 ? 4.325 9.490 -11.819 1.00 85.94 189 LEU A N 1
ATOM 1373 C CA . LEU A 1 189 ? 5.220 10.410 -11.116 1.00 85.94 189 LEU A CA 1
ATOM 1374 C C . LEU A 1 189 ? 6.630 10.386 -11.721 1.00 85.94 189 LEU A C 1
ATOM 1376 O O . LEU A 1 189 ? 7.206 11.436 -11.988 1.00 85.94 189 LEU A O 1
ATOM 1380 N N . GLY A 1 190 ? 7.168 9.191 -11.992 1.00 78.94 190 GLY A N 1
ATOM 1381 C CA . GLY A 1 190 ? 8.461 9.022 -12.663 1.00 78.94 190 GLY A CA 1
ATOM 1382 C C . GLY A 1 190 ? 8.506 9.577 -14.093 1.00 78.94 190 GLY A C 1
ATOM 1383 O O . GLY A 1 190 ? 9.592 9.785 -14.626 1.00 78.94 190 GLY A O 1
ATOM 1384 N N . GLN A 1 191 ? 7.347 9.841 -14.699 1.00 79.12 191 GLN A N 1
ATOM 1385 C CA . GLN A 1 191 ? 7.193 10.493 -16.003 1.00 79.12 191 GLN A CA 1
ATOM 1386 C C . GLN A 1 191 ? 6.787 11.975 -15.887 1.00 79.12 191 GLN A C 1
ATOM 1388 O O . GLN A 1 191 ? 6.416 12.588 -16.885 1.00 79.12 191 GLN A O 1
ATOM 1393 N N . GLY A 1 192 ? 6.847 12.555 -14.684 1.00 81.56 192 GLY A N 1
ATOM 1394 C CA . GLY A 1 192 ? 6.563 13.970 -14.435 1.00 81.56 192 GLY A CA 1
ATOM 1395 C C . GLY A 1 192 ? 5.093 14.308 -14.175 1.00 81.56 192 GLY A C 1
ATOM 1396 O O . GLY A 1 192 ? 4.758 15.482 -14.059 1.00 81.56 192 GLY A O 1
ATOM 1397 N N . ASN A 1 193 ? 4.194 13.325 -14.051 1.00 88.56 193 ASN A N 1
ATOM 1398 C CA . ASN A 1 193 ? 2.795 13.588 -13.701 1.00 88.56 193 ASN A CA 1
ATOM 1399 C C . ASN A 1 193 ? 2.612 13.652 -12.171 1.00 88.56 193 ASN A C 1
ATOM 1401 O O . ASN A 1 193 ? 2.176 12.697 -11.524 1.00 88.56 193 ASN A O 1
ATOM 1405 N N . PHE A 1 194 ? 2.949 14.808 -11.596 1.00 90.69 194 PHE A N 1
ATOM 1406 C CA . PHE A 1 194 ? 2.784 15.105 -10.166 1.00 90.69 194 PHE A CA 1
ATOM 1407 C C . PHE A 1 194 ? 1.316 15.288 -9.754 1.00 90.69 194 PHE A C 1
ATOM 1409 O O . PHE A 1 194 ? 0.963 15.082 -8.590 1.00 90.69 194 PHE A O 1
ATOM 1416 N N . PHE A 1 195 ? 0.459 15.652 -10.712 1.00 93.44 195 PHE A N 1
ATOM 1417 C CA . PHE A 1 195 ? -0.969 15.862 -10.504 1.00 93.44 195 PHE A CA 1
ATOM 1418 C C . PHE A 1 195 ? -1.667 14.565 -10.100 1.00 93.44 195 PHE A C 1
ATOM 1420 O O . PHE A 1 195 ? -2.276 14.510 -9.037 1.00 93.44 195 PHE A O 1
ATOM 1427 N N . PHE A 1 196 ? -1.523 13.486 -10.881 1.00 94.38 196 PHE A N 1
ATOM 1428 C CA . PHE A 1 196 ? -2.170 12.201 -10.593 1.00 94.38 196 PHE A CA 1
ATOM 1429 C C . PHE A 1 196 ? -1.783 11.673 -9.205 1.00 94.38 196 PHE A C 1
ATOM 1431 O O . PHE A 1 196 ? -2.653 11.233 -8.447 1.00 94.38 196 PHE A O 1
ATOM 1438 N N . MET A 1 197 ? -0.495 11.780 -8.849 1.00 93.75 197 MET A N 1
ATOM 1439 C CA . MET A 1 197 ? 0.023 11.349 -7.549 1.00 93.75 197 MET A CA 1
ATOM 1440 C C . MET A 1 197 ? -0.603 12.120 -6.378 1.00 93.75 197 MET A C 1
ATOM 1442 O O . MET A 1 197 ? -0.802 11.537 -5.312 1.00 93.75 197 MET A O 1
ATOM 1446 N N . ALA A 1 198 ? -0.968 13.393 -6.559 1.00 95.44 198 ALA A N 1
ATOM 1447 C CA . ALA A 1 198 ? -1.570 14.196 -5.497 1.00 95.44 198 ALA A CA 1
ATOM 1448 C C . ALA A 1 198 ? -2.892 13.613 -4.987 1.00 95.44 198 ALA A C 1
ATOM 1450 O O . ALA A 1 198 ? -3.100 13.530 -3.774 1.00 95.44 198 ALA A O 1
ATOM 1451 N N . GLY A 1 199 ? -3.761 13.162 -5.897 1.00 96.12 199 GLY A N 1
ATOM 1452 C CA . GLY A 1 199 ? -5.025 12.523 -5.529 1.00 96.12 199 GLY A CA 1
ATOM 1453 C C . GLY A 1 199 ? -4.840 11.125 -4.943 1.00 96.12 199 GLY A C 1
ATOM 1454 O O . GLY A 1 199 ? -5.482 10.813 -3.946 1.00 96.12 199 GLY A O 1
ATOM 1455 N N . VAL A 1 200 ? -3.916 10.319 -5.484 1.00 95.94 200 VAL A N 1
ATOM 1456 C CA . VAL A 1 200 ? -3.558 9.000 -4.919 1.00 95.94 200 VAL A CA 1
ATOM 1457 C C . VAL A 1 200 ? -3.068 9.147 -3.477 1.00 95.94 200 VAL A C 1
ATOM 1459 O O . VAL A 1 200 ? -3.534 8.450 -2.581 1.00 95.94 200 VAL A O 1
ATOM 1462 N N . SER A 1 201 ? -2.146 10.083 -3.245 1.00 95.12 201 SER A N 1
ATOM 1463 C CA . SER A 1 201 ? -1.569 10.329 -1.924 1.00 95.12 201 SER A CA 1
ATOM 1464 C C . SER A 1 201 ? -2.625 10.845 -0.942 1.00 95.12 201 SER A C 1
ATOM 1466 O O . SER A 1 201 ? -2.756 10.306 0.156 1.00 95.12 201 SER A O 1
ATOM 1468 N N . ALA A 1 202 ? -3.452 11.814 -1.360 1.00 97.12 202 ALA A N 1
ATOM 1469 C CA . ALA A 1 202 ? -4.566 12.299 -0.548 1.00 97.12 202 ALA A CA 1
ATOM 1470 C C . ALA A 1 202 ? -5.523 11.163 -0.162 1.00 97.12 202 ALA A C 1
ATOM 1472 O O . ALA A 1 202 ? -5.859 11.010 1.008 1.00 97.12 202 ALA A O 1
ATOM 1473 N N . ALA A 1 203 ? -5.917 10.337 -1.134 1.00 97.38 203 ALA A N 1
ATOM 1474 C CA . ALA A 1 203 ? -6.838 9.229 -0.928 1.00 97.38 203 ALA A CA 1
ATOM 1475 C C . ALA A 1 203 ? -6.318 8.187 0.068 1.00 97.38 203 ALA A C 1
ATOM 1477 O O . ALA A 1 203 ? -7.105 7.688 0.867 1.00 97.38 203 ALA A O 1
ATOM 1478 N N . CYS A 1 204 ? -5.026 7.862 0.039 1.00 95.75 204 CYS A N 1
ATOM 1479 C CA . CYS A 1 204 ? -4.421 6.894 0.953 1.00 95.75 204 CYS A CA 1
ATOM 1480 C C . CYS A 1 204 ? -4.211 7.448 2.376 1.00 95.75 204 CYS A C 1
ATOM 1482 O O . CYS A 1 204 ? -4.258 6.696 3.345 1.00 95.75 204 CYS A O 1
ATOM 1484 N N . ILE A 1 205 ? -3.998 8.754 2.539 1.00 96.88 205 ILE A N 1
ATOM 1485 C CA . ILE A 1 205 ? -3.862 9.382 3.866 1.00 96.88 205 ILE A CA 1
ATOM 1486 C C . ILE A 1 205 ? -5.205 9.408 4.619 1.00 96.88 205 ILE A C 1
ATOM 1488 O O . ILE A 1 205 ? -5.239 9.328 5.848 1.00 96.88 205 ILE A O 1
ATOM 1492 N N . THR A 1 206 ? -6.317 9.504 3.890 1.00 98.06 206 THR A N 1
ATOM 1493 C CA . THR A 1 206 ? -7.652 9.737 4.454 1.00 98.06 206 THR A CA 1
ATOM 1494 C C . THR A 1 206 ? -8.183 8.638 5.392 1.00 98.06 206 THR A C 1
ATOM 1496 O O . THR A 1 206 ? -8.678 9.003 6.456 1.00 98.06 206 THR A O 1
ATOM 1499 N N . PRO A 1 207 ? -8.107 7.319 5.111 1.00 97.94 207 PRO A N 1
ATOM 1500 C CA . PRO A 1 207 ? -8.794 6.312 5.929 1.00 97.94 207 PRO A CA 1
ATOM 1501 C C . PRO A 1 207 ? -8.342 6.250 7.395 1.00 97.94 207 PRO A C 1
ATOM 1503 O O . PRO A 1 207 ? -9.206 6.262 8.273 1.00 97.94 207 PRO A O 1
ATOM 1506 N N . PRO A 1 208 ? -7.034 6.255 7.720 1.00 97.38 208 PRO A N 1
ATOM 1507 C CA . PRO A 1 208 ? -6.598 6.365 9.111 1.00 97.38 208 PRO A CA 1
ATOM 1508 C C . PRO A 1 208 ? -7.090 7.659 9.771 1.00 97.38 208 PRO A C 1
ATOM 1510 O O . PRO A 1 208 ? -7.565 7.635 10.904 1.00 97.38 208 PRO A O 1
ATOM 1513 N N . LEU A 1 209 ? -7.060 8.792 9.059 1.00 98.31 209 LEU A N 1
ATOM 1514 C CA . LEU A 1 209 ? -7.556 10.059 9.603 1.00 98.31 209 LEU A CA 1
ATOM 1515 C C . LEU A 1 209 ? -9.071 10.039 9.841 1.00 98.31 209 LEU A C 1
ATOM 1517 O O . LEU A 1 209 ? -9.524 10.602 10.833 1.00 98.31 209 LEU A O 1
ATOM 1521 N N . VAL A 1 210 ? -9.856 9.343 9.011 1.00 98.62 210 VAL A N 1
ATOM 1522 C CA . VAL A 1 210 ? -11.281 9.098 9.282 1.00 98.62 210 VAL A CA 1
ATOM 1523 C C . VAL A 1 210 ? -11.454 8.392 10.625 1.00 98.62 210 VAL A C 1
ATOM 1525 O O . VAL A 1 210 ? -12.261 8.835 11.438 1.00 98.62 210 VAL A O 1
ATOM 1528 N N . ILE A 1 211 ? -10.697 7.321 10.883 1.00 98.06 211 ILE A N 1
ATOM 1529 C CA . ILE A 1 211 ? -10.762 6.577 12.150 1.00 98.06 211 ILE A CA 1
ATOM 1530 C C . ILE A 1 211 ? -10.357 7.462 13.333 1.00 98.06 211 ILE A C 1
ATOM 1532 O O . ILE A 1 211 ? -11.057 7.507 14.350 1.00 98.06 211 ILE A O 1
ATOM 1536 N N . ALA A 1 212 ? -9.251 8.190 13.196 1.00 98.00 212 ALA A N 1
ATOM 1537 C CA . ALA A 1 212 ? -8.732 9.081 14.226 1.00 98.00 212 ALA A CA 1
ATOM 1538 C C . ALA A 1 212 ? -9.754 10.163 14.614 1.00 98.00 212 ALA A C 1
ATOM 1540 O O . ALA A 1 212 ? -10.087 10.339 15.789 1.00 98.00 212 ALA A O 1
ATOM 1541 N N . LEU A 1 213 ? -10.326 10.838 13.615 1.00 98.38 213 LEU A N 1
ATOM 1542 C CA . LEU A 1 213 ? -11.337 11.872 13.819 1.00 98.38 213 LEU A CA 1
ATOM 1543 C C . LEU A 1 213 ? -12.652 11.274 14.342 1.00 98.38 213 LEU A C 1
ATOM 1545 O O . LEU A 1 213 ? -13.239 11.824 15.272 1.00 98.38 213 LEU A O 1
ATOM 1549 N N . ALA A 1 214 ? -13.111 10.136 13.811 1.00 98.12 214 ALA A N 1
ATOM 1550 C CA . ALA A 1 214 ? -14.358 9.506 14.252 1.00 98.12 214 ALA A CA 1
ATOM 1551 C C . ALA A 1 214 ? -14.307 9.134 15.739 1.00 98.12 214 ALA A C 1
ATOM 1553 O O . ALA A 1 214 ? -15.230 9.440 16.493 1.00 98.12 214 ALA A O 1
ATOM 1554 N N . THR A 1 215 ? -13.208 8.518 16.172 1.00 96.50 215 THR A N 1
ATOM 1555 C CA . THR A 1 215 ? -13.009 8.103 17.568 1.00 96.50 215 THR A CA 1
ATOM 1556 C C . THR A 1 215 ? -12.814 9.287 18.519 1.00 96.50 215 THR A C 1
ATOM 1558 O O . THR A 1 215 ? -13.261 9.217 19.663 1.00 96.50 215 THR A O 1
ATOM 1561 N N . THR A 1 216 ? -12.223 10.391 18.046 1.00 97.31 216 THR A N 1
ATOM 1562 C CA . THR A 1 216 ? -12.051 11.626 18.832 1.00 97.31 216 THR A CA 1
ATOM 1563 C C . THR A 1 216 ? -13.367 12.396 18.995 1.00 97.31 216 THR A C 1
ATOM 1565 O O . THR A 1 216 ? -13.706 12.804 20.104 1.00 97.31 216 THR A O 1
ATOM 1568 N N . PHE A 1 217 ? -14.128 12.596 17.913 1.00 97.69 217 PHE A N 1
ATOM 1569 C CA . PHE A 1 217 ? -15.321 13.458 17.922 1.00 97.69 217 PHE A CA 1
ATOM 1570 C C . PHE A 1 217 ? -16.626 12.728 18.261 1.00 97.69 217 PHE A C 1
ATOM 1572 O O . PHE A 1 217 ? -17.584 13.362 18.705 1.00 97.69 217 PHE A O 1
ATOM 1579 N N . PHE A 1 218 ? -16.674 11.401 18.119 1.00 96.56 218 PHE A N 1
ATOM 1580 C CA . PHE A 1 218 ? -17.841 10.583 18.463 1.00 96.56 218 PHE A CA 1
ATOM 1581 C C . PHE A 1 218 ? -17.501 9.508 19.512 1.00 96.56 218 PHE A C 1
ATOM 1583 O O . PHE A 1 218 ? -17.837 8.340 19.318 1.00 96.56 218 PHE A O 1
ATOM 1590 N N . PRO A 1 219 ? -16.888 9.861 20.661 1.00 93.44 219 PRO A N 1
ATOM 1591 C CA . PRO A 1 219 ? -16.295 8.893 21.591 1.00 93.44 219 PRO A CA 1
ATOM 1592 C C . PRO A 1 219 ? -17.308 7.904 22.184 1.00 93.44 219 PRO A C 1
ATOM 1594 O O . PRO A 1 219 ? -16.944 6.789 22.529 1.00 93.44 219 PRO A O 1
ATOM 1597 N N . LYS A 1 220 ? -18.593 8.276 22.263 1.00 88.88 220 LYS A N 1
ATOM 1598 C CA . LYS A 1 220 ? -19.679 7.395 22.739 1.00 88.88 220 LYS A CA 1
ATOM 1599 C C . LYS A 1 220 ? -20.019 6.257 21.759 1.00 88.88 220 LYS A C 1
ATOM 1601 O O . LYS A 1 220 ? -20.783 5.360 22.102 1.00 88.88 220 LYS A O 1
ATOM 1606 N N . GLY A 1 221 ? -19.515 6.321 20.525 1.00 86.88 221 GLY A N 1
ATOM 1607 C CA . GLY A 1 221 ? -19.710 5.304 19.491 1.00 86.88 221 GLY A CA 1
ATOM 1608 C C . GLY A 1 221 ? -18.650 4.195 19.490 1.00 86.88 221 GLY A C 1
ATOM 1609 O O . GLY A 1 221 ? -18.779 3.248 18.717 1.00 86.88 221 GLY A O 1
ATOM 1610 N N . PHE A 1 222 ? -17.604 4.306 20.313 1.00 89.31 222 PHE A N 1
ATOM 1611 C CA . PHE A 1 222 ? -16.419 3.445 20.250 1.00 89.31 222 PHE A CA 1
ATOM 1612 C C . PHE A 1 222 ? -16.005 2.962 21.642 1.00 89.31 222 PHE A C 1
ATOM 1614 O O . PHE A 1 222 ? -16.209 3.670 22.629 1.00 89.31 222 PHE A O 1
ATOM 1621 N N . SER A 1 223 ? -15.413 1.766 21.716 1.00 85.06 223 SER A N 1
ATOM 1622 C CA . SER A 1 223 ? -14.855 1.235 22.969 1.00 85.06 223 SER A CA 1
ATOM 1623 C C . SER A 1 223 ? -13.565 1.958 23.371 1.00 85.06 223 SER A C 1
ATOM 1625 O O . SER A 1 223 ? -12.955 2.662 22.563 1.00 85.06 223 SER A O 1
ATOM 1627 N N . GLU A 1 224 ? -13.107 1.775 24.612 1.00 82.62 224 GLU A N 1
ATOM 1628 C CA . GLU A 1 224 ? -11.848 2.378 25.068 1.00 82.62 224 GLU A CA 1
ATOM 1629 C C . GLU A 1 224 ? -10.647 1.945 24.220 1.00 82.62 224 GLU A C 1
ATOM 1631 O O . GLU A 1 224 ? -9.857 2.793 23.802 1.00 82.62 224 GLU A O 1
ATOM 1636 N N . GLU A 1 225 ? -10.567 0.654 23.885 1.00 78.81 225 GLU A N 1
ATOM 1637 C CA . GLU A 1 225 ? -9.545 0.100 22.992 1.00 78.81 225 GLU A CA 1
ATOM 1638 C C . GLU A 1 225 ? -9.583 0.741 21.600 1.00 78.81 225 GLU A C 1
ATOM 1640 O O . GLU A 1 225 ? -8.548 1.076 21.027 1.00 78.81 225 GLU A O 1
ATOM 1645 N N . GLU A 1 226 ? -10.780 0.952 21.049 1.00 87.44 226 GLU A N 1
ATOM 1646 C CA . GLU A 1 226 ? -10.946 1.577 19.738 1.00 87.44 226 GLU A CA 1
ATOM 1647 C C . GLU A 1 226 ? -10.549 3.051 19.751 1.00 87.44 226 GLU A C 1
ATOM 1649 O O . GLU A 1 226 ? -9.930 3.524 18.800 1.00 87.44 226 GLU A O 1
ATOM 1654 N N . ARG A 1 227 ? -10.839 3.778 20.834 1.00 91.44 227 ARG A N 1
ATOM 1655 C CA . ARG A 1 227 ? -10.357 5.156 21.005 1.00 91.44 227 ARG A CA 1
ATOM 1656 C C . ARG A 1 227 ? -8.834 5.198 21.128 1.00 91.44 227 ARG A C 1
ATOM 1658 O O . ARG A 1 227 ? -8.205 6.054 20.510 1.00 91.44 227 ARG A O 1
ATOM 1665 N N . ALA A 1 228 ? -8.234 4.264 21.867 1.00 85.62 228 ALA A N 1
ATOM 1666 C CA . ALA A 1 228 ? -6.781 4.160 21.984 1.00 85.62 228 ALA A CA 1
ATOM 1667 C C . ALA A 1 228 ? -6.125 3.871 20.621 1.00 85.62 228 ALA A C 1
ATOM 1669 O O . ALA A 1 228 ? -5.175 4.550 20.229 1.00 85.62 228 ALA A O 1
ATOM 1670 N N . ALA A 1 229 ? -6.686 2.939 19.844 1.00 82.88 229 ALA A N 1
ATOM 1671 C CA . ALA A 1 229 ? -6.257 2.672 18.470 1.00 82.88 229 ALA A CA 1
ATOM 1672 C C . ALA A 1 229 ? -6.488 3.876 17.533 1.00 82.88 229 ALA A C 1
ATOM 1674 O O . ALA A 1 229 ? -5.699 4.127 16.619 1.00 82.88 229 ALA A O 1
ATOM 1675 N N . GLY A 1 230 ? -7.547 4.652 17.767 1.00 91.81 230 GLY A N 1
ATOM 1676 C CA . GLY A 1 230 ? -7.841 5.896 17.058 1.00 91.81 230 GLY A CA 1
ATOM 1677 C C . GLY A 1 230 ? -6.759 6.964 17.224 1.00 91.81 230 GLY A C 1
ATOM 1678 O O . GLY A 1 230 ? -6.392 7.620 16.251 1.00 91.81 230 GLY A O 1
ATOM 1679 N N . MET A 1 231 ? -6.160 7.081 18.411 1.00 91.31 231 MET A N 1
ATOM 1680 C CA . MET A 1 231 ? -5.063 8.030 18.646 1.00 91.31 231 MET A CA 1
ATOM 1681 C C . MET A 1 231 ? -3.824 7.715 17.802 1.00 91.31 231 MET A C 1
ATOM 1683 O O . MET A 1 231 ? -3.207 8.619 17.237 1.00 91.31 231 MET A O 1
ATOM 1687 N N . VAL A 1 232 ? -3.488 6.432 17.653 1.00 89.62 232 VAL A N 1
ATOM 1688 C CA . VAL A 1 232 ? -2.363 5.984 16.813 1.00 89.62 232 VAL A CA 1
ATOM 1689 C C . VAL A 1 232 ? -2.608 6.322 15.337 1.00 89.62 232 VAL A C 1
ATOM 1691 O O . VAL A 1 232 ? -1.680 6.668 14.603 1.00 89.62 232 VAL A O 1
ATOM 1694 N N . ASN A 1 233 ? -3.869 6.290 14.903 1.00 95.88 233 ASN A N 1
ATOM 1695 C CA . ASN A 1 233 ? -4.258 6.538 13.520 1.00 95.88 233 ASN A CA 1
ATOM 1696 C C . ASN A 1 233 ? -3.997 7.978 13.029 1.00 95.88 233 ASN A C 1
ATOM 1698 O O . ASN A 1 233 ? -3.833 8.163 11.823 1.00 95.88 233 ASN A O 1
ATOM 1702 N N . TYR A 1 234 ? -3.864 8.977 13.916 1.00 96.12 234 TYR A N 1
ATOM 1703 C CA . TYR A 1 234 ? -3.387 10.312 13.515 1.00 96.12 234 TYR A CA 1
ATOM 1704 C C . TYR A 1 234 ? -1.991 10.239 12.894 1.00 96.12 234 TYR A C 1
ATOM 1706 O O . TYR A 1 234 ? -1.744 10.811 11.835 1.00 96.12 234 TYR A O 1
ATOM 1714 N N . ILE A 1 235 ? -1.081 9.505 13.536 1.00 91.38 235 ILE A N 1
ATOM 1715 C CA . ILE A 1 235 ? 0.303 9.373 13.074 1.00 91.38 235 ILE A CA 1
ATOM 1716 C C . ILE A 1 235 ? 0.346 8.533 11.799 1.00 91.38 235 ILE A C 1
ATOM 1718 O O . ILE A 1 235 ? 0.999 8.927 10.833 1.00 91.38 235 ILE A O 1
ATOM 1722 N N . LEU A 1 236 ? -0.373 7.407 11.769 1.00 89.44 236 LEU A N 1
ATOM 1723 C CA . LEU A 1 236 ? -0.414 6.523 10.600 1.00 89.44 236 LEU A CA 1
ATOM 1724 C C . LEU A 1 236 ? -0.960 7.248 9.362 1.00 89.44 236 LEU A C 1
ATOM 1726 O O . LEU A 1 236 ? -0.324 7.227 8.311 1.00 89.44 236 LEU A O 1
ATOM 1730 N N . GLY A 1 237 ? -2.067 7.983 9.498 1.00 91.62 237 GLY A N 1
ATOM 1731 C CA . GLY A 1 237 ? -2.617 8.802 8.416 1.00 91.62 237 GLY A CA 1
ATOM 1732 C C . GLY A 1 237 ? -1.626 9.854 7.939 1.00 91.62 237 GLY A C 1
ATOM 1733 O O . GLY A 1 237 ? -1.233 9.856 6.773 1.00 91.62 237 GLY A O 1
ATOM 1734 N N . CYS A 1 238 ? -1.124 10.684 8.857 1.00 91.31 238 CYS A N 1
ATOM 1735 C CA . CYS A 1 238 ? -0.140 11.724 8.547 1.00 91.31 238 CYS A CA 1
ATOM 1736 C C . CYS A 1 238 ? 1.172 11.186 7.958 1.00 91.31 238 CYS A C 1
ATOM 1738 O O . CYS A 1 238 ? 1.938 11.965 7.405 1.00 91.31 238 CYS A O 1
ATOM 1740 N N . THR A 1 239 ? 1.459 9.888 8.051 1.00 85.81 239 THR A N 1
ATOM 1741 C CA . THR A 1 239 ? 2.653 9.259 7.462 1.00 85.81 239 THR A CA 1
ATOM 1742 C C . THR A 1 239 ? 2.343 8.382 6.251 1.00 85.81 239 THR A C 1
ATOM 1744 O O . THR A 1 239 ? 3.252 7.746 5.725 1.00 85.81 239 THR A O 1
ATOM 1747 N N . HIS A 1 240 ? 1.107 8.433 5.735 1.00 88.06 240 HIS A N 1
ATOM 1748 C CA . HIS A 1 240 ? 0.667 7.699 4.544 1.00 88.06 240 HIS A CA 1
ATOM 1749 C C . HIS A 1 240 ? 0.637 6.168 4.752 1.00 88.06 240 HIS A C 1
ATOM 1751 O O . HIS A 1 240 ? 0.919 5.400 3.835 1.00 88.06 240 HIS A O 1
ATOM 1757 N N . ILE A 1 241 ? 0.272 5.724 5.959 1.00 87.75 241 ILE A N 1
ATOM 1758 C CA . ILE A 1 241 ? 0.096 4.313 6.327 1.00 87.75 241 ILE A CA 1
ATOM 1759 C C . ILE A 1 241 ? -1.400 4.020 6.459 1.00 87.75 241 ILE A C 1
ATOM 1761 O O . ILE A 1 241 ? -2.031 4.379 7.451 1.00 87.75 241 ILE A O 1
ATOM 1765 N N . THR A 1 242 ? -1.971 3.360 5.455 1.00 90.06 242 THR A N 1
ATOM 1766 C CA . THR A 1 242 ? -3.422 3.109 5.335 1.00 90.06 242 THR A CA 1
ATOM 1767 C C . THR A 1 242 ? -3.934 2.001 6.263 1.00 90.06 242 THR A C 1
ATOM 1769 O O . THR A 1 242 ? -5.126 1.924 6.561 1.00 90.06 242 THR A O 1
ATOM 1772 N N . GLU A 1 243 ? -3.027 1.154 6.745 1.00 86.06 243 GLU A N 1
ATOM 1773 C CA . GLU A 1 243 ? -3.290 -0.090 7.467 1.00 86.06 243 GLU A CA 1
ATOM 1774 C C . GLU A 1 243 ? -3.954 0.137 8.828 1.00 86.06 243 GLU A C 1
ATOM 1776 O O . GLU A 1 243 ? -4.622 -0.755 9.349 1.00 86.06 243 GLU A O 1
ATOM 1781 N N . GLY A 1 244 ? -3.833 1.343 9.389 1.00 86.44 244 GLY A N 1
ATOM 1782 C CA . GLY A 1 244 ? -4.487 1.708 10.644 1.00 86.44 244 GLY A CA 1
ATOM 1783 C C . GLY A 1 244 ? -6.022 1.600 10.606 1.00 86.44 244 GLY A C 1
ATOM 1784 O O . GLY A 1 244 ? -6.651 1.433 11.654 1.00 86.44 244 GLY A O 1
ATOM 1785 N N . ALA A 1 245 ? -6.621 1.600 9.408 1.00 92.69 245 ALA A N 1
ATOM 1786 C CA . ALA A 1 245 ? -8.053 1.387 9.203 1.00 92.69 245 ALA A CA 1
ATOM 1787 C C . ALA A 1 245 ? -8.473 -0.098 9.164 1.00 92.69 245 ALA A C 1
ATOM 1789 O O . ALA A 1 245 ? -9.652 -0.400 9.368 1.00 92.69 245 ALA A O 1
ATOM 1790 N N . ILE A 1 246 ? -7.538 -1.038 8.954 1.00 91.56 246 ILE A N 1
ATOM 1791 C CA . ILE A 1 246 ? -7.838 -2.474 8.802 1.00 91.56 246 ILE A CA 1
ATOM 1792 C C . ILE A 1 246 ? -8.587 -3.047 10.015 1.00 91.56 246 ILE A C 1
ATOM 1794 O O . ILE A 1 246 ? -9.600 -3.710 9.794 1.00 91.56 246 ILE A O 1
ATOM 1798 N N . PRO A 1 247 ? -8.187 -2.794 11.281 1.00 87.12 247 PRO A N 1
ATOM 1799 C CA . PRO A 1 247 ? -8.894 -3.356 12.434 1.00 87.12 247 PRO A CA 1
ATOM 1800 C C . PRO A 1 247 ? -10.365 -2.928 12.517 1.00 87.12 247 PRO A C 1
ATOM 1802 O O . PRO A 1 247 ? -11.208 -3.691 12.980 1.00 87.12 247 PRO A O 1
ATOM 1805 N N . PHE A 1 248 ? -10.687 -1.722 12.041 1.00 91.69 248 PHE A N 1
ATOM 1806 C CA . PHE A 1 248 ? -12.051 -1.192 12.025 1.00 91.69 248 PHE A CA 1
ATOM 1807 C C . PHE A 1 248 ? -12.850 -1.755 10.850 1.00 91.69 248 PHE A C 1
ATOM 1809 O O . PHE A 1 248 ? -13.996 -2.167 11.025 1.00 91.69 248 PHE A O 1
ATOM 1816 N N . ALA A 1 249 ? -12.229 -1.836 9.672 1.00 91.00 249 ALA A N 1
ATOM 1817 C CA . ALA A 1 249 ? -12.839 -2.447 8.499 1.00 91.00 249 ALA A CA 1
ATOM 1818 C C . ALA A 1 249 ? -13.094 -3.949 8.686 1.00 91.00 249 ALA A C 1
ATOM 1820 O O . ALA A 1 249 ? -14.113 -4.447 8.230 1.00 91.00 249 ALA A O 1
ATOM 1821 N N . ALA A 1 250 ? -12.227 -4.667 9.403 1.00 86.31 250 ALA A N 1
ATOM 1822 C CA . ALA A 1 250 ? -12.408 -6.089 9.682 1.00 86.31 250 ALA A CA 1
ATOM 1823 C C . ALA A 1 250 ? -13.640 -6.378 10.560 1.00 86.31 250 ALA A C 1
ATOM 1825 O O . ALA A 1 250 ? -14.258 -7.428 10.403 1.00 86.31 250 ALA A O 1
ATOM 1826 N N . LYS A 1 251 ? -14.020 -5.452 11.456 1.00 85.81 251 LYS A N 1
ATOM 1827 C CA . LYS A 1 251 ? -15.206 -5.598 12.320 1.00 85.81 251 LYS A CA 1
ATOM 1828 C C . LYS A 1 251 ? -16.526 -5.388 11.568 1.00 85.81 251 LYS A C 1
ATOM 1830 O O . LYS A 1 251 ? -17.501 -6.065 11.876 1.00 85.81 251 LYS A O 1
ATOM 1835 N N . ASP A 1 252 ? -16.575 -4.458 10.612 1.00 88.06 252 ASP A N 1
ATOM 1836 C CA . ASP A 1 252 ? -17.751 -4.239 9.751 1.00 88.06 252 ASP A CA 1
ATOM 1837 C C . ASP A 1 252 ? -17.349 -3.825 8.319 1.00 88.06 252 ASP A C 1
ATOM 1839 O O . ASP A 1 252 ? -17.406 -2.642 7.955 1.00 88.06 252 ASP A O 1
ATOM 1843 N N . PRO A 1 253 ? -16.941 -4.787 7.473 1.00 91.25 253 PRO A N 1
ATOM 1844 C CA . PRO A 1 253 ? -16.363 -4.483 6.166 1.00 91.25 253 PRO A CA 1
ATOM 1845 C C . PRO A 1 253 ? -17.378 -3.870 5.201 1.00 91.25 253 PRO A C 1
ATOM 1847 O O . PRO A 1 253 ? -17.041 -2.957 4.449 1.00 91.25 253 PRO A O 1
ATOM 1850 N N . LEU A 1 254 ? -18.636 -4.321 5.251 1.00 93.88 254 LEU A N 1
ATOM 1851 C CA . LEU A 1 254 ? -19.685 -3.889 4.323 1.00 93.88 254 LEU A CA 1
ATOM 1852 C C . LEU A 1 254 ? -20.076 -2.420 4.497 1.00 93.88 254 LEU A C 1
ATOM 1854 O O . LEU A 1 254 ? -20.656 -1.839 3.582 1.00 93.88 254 LEU A O 1
ATOM 1858 N N . ARG A 1 255 ? -19.785 -1.817 5.653 1.00 94.19 255 ARG A N 1
ATOM 1859 C CA . ARG A 1 255 ? -20.104 -0.409 5.927 1.00 94.19 255 ARG A CA 1
ATOM 1860 C C . ARG A 1 255 ? -18.864 0.457 5.977 1.00 94.19 255 ARG A C 1
ATOM 1862 O O . ARG A 1 255 ? -18.849 1.521 5.365 1.00 94.19 255 ARG A O 1
ATOM 1869 N N . VAL A 1 256 ? -17.816 -0.006 6.654 1.00 95.94 256 VAL A N 1
ATOM 1870 C CA . VAL A 1 256 ? -16.601 0.788 6.840 1.00 95.94 256 VAL A CA 1
ATOM 1871 C C . VAL A 1 256 ? -15.875 0.983 5.510 1.00 95.94 256 VAL A C 1
ATOM 1873 O O . VAL A 1 256 ? -15.519 2.116 5.202 1.00 95.94 256 VAL A O 1
ATOM 1876 N N . ILE A 1 257 ? -15.717 -0.055 4.678 1.00 97.88 257 ILE A N 1
ATOM 1877 C CA . ILE A 1 257 ? -14.995 0.072 3.397 1.00 97.88 257 ILE A CA 1
ATOM 1878 C C . ILE A 1 257 ? -15.667 1.103 2.473 1.00 97.88 257 ILE A C 1
ATOM 1880 O O . ILE A 1 257 ? -14.984 2.049 2.072 1.00 97.88 257 ILE A O 1
ATOM 1884 N N . PRO A 1 258 ? -16.987 1.037 2.189 1.00 98.19 258 PRO A N 1
ATOM 1885 C CA . PRO A 1 258 ? -17.641 2.065 1.377 1.00 98.19 258 PRO A CA 1
ATOM 1886 C C . PRO A 1 258 ? -17.522 3.483 1.950 1.00 98.19 258 PRO A C 1
ATOM 1888 O O . PRO A 1 258 ? -17.329 4.430 1.189 1.00 98.19 258 PRO A O 1
ATOM 1891 N N . MET A 1 259 ? -17.585 3.654 3.278 1.00 98.31 259 MET A N 1
ATOM 1892 C CA . MET A 1 259 ? -17.384 4.964 3.914 1.00 98.31 259 MET A CA 1
ATOM 1893 C C . MET A 1 259 ? -15.968 5.504 3.674 1.00 98.31 259 MET A C 1
ATOM 1895 O O . MET A 1 259 ? -15.815 6.687 3.368 1.00 98.31 259 MET A O 1
ATOM 1899 N N . MET A 1 260 ? -14.943 4.647 3.749 1.00 98.25 260 MET A N 1
ATOM 1900 C CA . MET A 1 260 ? -13.558 5.035 3.453 1.00 98.25 260 MET A CA 1
ATOM 1901 C C . MET A 1 260 ? -13.371 5.380 1.977 1.00 98.25 260 MET A C 1
ATOM 1903 O O . MET A 1 260 ? -12.727 6.376 1.662 1.00 98.25 260 MET A O 1
ATOM 1907 N N . MET A 1 261 ? -13.968 4.604 1.069 1.00 98.56 261 MET A N 1
ATOM 1908 C CA . MET A 1 261 ? -13.938 4.887 -0.370 1.00 98.56 261 MET A CA 1
ATOM 1909 C C . MET A 1 261 ? -14.553 6.253 -0.685 1.00 98.56 261 MET A C 1
ATOM 1911 O O . MET A 1 261 ? -13.968 7.023 -1.445 1.00 98.56 261 MET A O 1
ATOM 1915 N N . ILE A 1 262 ? -15.695 6.585 -0.074 1.00 98.62 262 ILE A N 1
ATOM 1916 C CA . ILE A 1 262 ? -16.350 7.890 -0.238 1.00 98.62 262 ILE A CA 1
ATOM 1917 C C . ILE A 1 262 ? -15.465 9.012 0.319 1.00 98.62 262 ILE A C 1
ATOM 1919 O O . ILE A 1 262 ? -15.205 9.990 -0.380 1.00 98.62 262 ILE A O 1
ATOM 1923 N N . ALA A 1 263 ? -14.950 8.862 1.541 1.00 98.62 263 ALA A N 1
ATOM 1924 C CA . ALA A 1 263 ? -14.082 9.852 2.176 1.00 98.62 263 ALA A CA 1
ATOM 1925 C C . ALA A 1 263 ? -12.814 10.133 1.350 1.00 98.62 263 ALA A C 1
ATOM 1927 O O . ALA A 1 263 ? -12.490 11.286 1.061 1.00 98.62 263 ALA A O 1
ATOM 1928 N N . SER A 1 264 ? -12.124 9.081 0.909 1.00 98.50 264 SER A N 1
ATOM 1929 C CA . SER A 1 264 ? -10.922 9.188 0.079 1.00 98.50 264 SER A CA 1
ATOM 1930 C C . SER A 1 264 ? -11.206 9.749 -1.308 1.00 98.50 264 SER A C 1
ATOM 1932 O O . SER A 1 264 ? -10.395 10.512 -1.829 1.00 98.50 264 SER A O 1
ATOM 1934 N N . SER A 1 265 ? -12.372 9.436 -1.883 1.00 98.69 265 SER A N 1
ATOM 1935 C CA . SER A 1 265 ? -12.844 10.058 -3.126 1.00 98.69 265 SER A CA 1
ATOM 1936 C C . SER A 1 265 ? -12.999 11.561 -2.965 1.00 98.69 265 SER A C 1
ATOM 1938 O O . SER A 1 265 ? -12.515 12.306 -3.808 1.00 98.69 265 SER A O 1
ATOM 1940 N N . ILE A 1 266 ? -13.590 12.032 -1.863 1.00 98.62 266 ILE A N 1
ATOM 1941 C CA . ILE A 1 266 ? -13.711 13.470 -1.585 1.00 98.62 266 ILE A CA 1
ATOM 1942 C C . ILE A 1 266 ? -12.321 14.115 -1.507 1.00 98.62 266 ILE A C 1
ATOM 1944 O O . ILE A 1 266 ? -12.076 15.121 -2.172 1.00 98.62 266 ILE A O 1
ATOM 1948 N N . SER A 1 267 ? -11.382 13.518 -0.766 1.00 98.56 267 SER A N 1
ATOM 1949 C CA . SER A 1 267 ? -10.013 14.042 -0.663 1.00 98.56 267 SER A CA 1
ATOM 1950 C C . SER A 1 267 ? -9.291 14.101 -2.013 1.00 98.56 267 SER A C 1
ATOM 1952 O O . SER A 1 267 ? -8.633 15.102 -2.309 1.00 98.56 267 SER A O 1
ATOM 1954 N N . ALA A 1 268 ? -9.434 13.073 -2.855 1.00 98.25 268 ALA A N 1
ATOM 1955 C CA . ALA A 1 268 ? -8.841 13.037 -4.190 1.00 98.25 268 ALA A CA 1
ATOM 1956 C C . ALA A 1 268 ? -9.495 14.045 -5.147 1.00 98.25 268 ALA A C 1
ATOM 1958 O O . ALA A 1 268 ? -8.787 14.806 -5.803 1.00 98.25 268 ALA A O 1
ATOM 1959 N N . VAL A 1 269 ? -10.831 14.106 -5.185 1.00 98.25 269 VAL A N 1
ATOM 1960 C CA . VAL A 1 269 ? -11.593 15.059 -6.010 1.00 98.25 269 VAL A CA 1
ATOM 1961 C C . VAL A 1 269 ? -11.211 16.492 -5.672 1.00 98.25 269 VAL A C 1
ATOM 1963 O O . VAL A 1 269 ? -10.933 17.276 -6.579 1.00 98.25 269 VAL A O 1
ATOM 1966 N N . LEU A 1 270 ? -11.163 16.841 -4.385 1.00 98.12 270 LEU A N 1
ATOM 1967 C CA . LEU A 1 270 ? -10.779 18.184 -3.959 1.00 98.12 270 LEU A CA 1
ATOM 1968 C C . LEU A 1 270 ? -9.321 18.486 -4.323 1.00 98.12 270 LEU A C 1
ATOM 1970 O O . LEU A 1 270 ? -9.038 19.565 -4.839 1.00 98.12 270 LEU A O 1
ATOM 1974 N N . SER A 1 271 ? -8.414 17.519 -4.153 1.00 97.69 271 SER A N 1
ATOM 1975 C CA . SER A 1 271 ? -7.004 17.686 -4.533 1.00 97.69 271 SER A CA 1
ATOM 1976 C C . SER A 1 271 ? -6.834 17.937 -6.035 1.00 97.69 271 SER A C 1
ATOM 1978 O O . SER A 1 271 ? -6.091 18.836 -6.431 1.00 97.69 271 SER A O 1
ATOM 1980 N N . TYR A 1 272 ? -7.563 17.198 -6.876 1.00 96.62 272 TYR A N 1
ATOM 1981 C CA . TYR A 1 272 ? -7.555 17.397 -8.325 1.00 96.62 272 TYR A CA 1
ATOM 1982 C C . TYR A 1 272 ? -8.219 18.714 -8.737 1.00 96.62 272 TYR A C 1
ATOM 1984 O O . TYR A 1 272 ? -7.675 19.439 -9.565 1.00 96.62 272 TYR A O 1
ATOM 1992 N N . SER A 1 273 ? -9.343 19.073 -8.117 1.00 95.38 273 SER A N 1
ATOM 1993 C CA . SER A 1 273 ? -10.062 20.324 -8.408 1.00 95.38 273 SER A CA 1
ATOM 1994 C C . SER A 1 273 ? -9.244 21.564 -8.043 1.00 95.38 273 SER A C 1
ATOM 1996 O O . SER A 1 273 ? -9.354 22.603 -8.684 1.00 95.38 273 SER A O 1
ATOM 1998 N N . MET A 1 274 ? -8.387 21.454 -7.026 1.00 95.88 274 MET A N 1
ATOM 1999 C CA . MET A 1 274 ? -7.486 22.525 -6.604 1.00 95.88 274 MET A CA 1
ATOM 2000 C C . MET A 1 274 ? -6.172 22.555 -7.397 1.00 95.88 274 MET A C 1
ATOM 2002 O O . MET A 1 274 ? -5.311 23.387 -7.096 1.00 95.88 274 MET A O 1
ATOM 2006 N N . HIS A 1 275 ? -6.006 21.693 -8.408 1.00 94.38 275 HIS A N 1
ATOM 2007 C CA . HIS A 1 275 ? -4.782 21.565 -9.205 1.00 94.38 275 HIS A CA 1
ATOM 2008 C C . HIS A 1 275 ? -3.535 21.389 -8.335 1.00 94.38 275 HIS A C 1
ATOM 2010 O O . HIS A 1 275 ? -2.573 22.150 -8.439 1.00 94.38 275 HIS A O 1
ATOM 2016 N N . ILE A 1 276 ? -3.601 20.433 -7.408 1.00 95.75 276 ILE A N 1
ATOM 2017 C CA . ILE A 1 276 ? -2.493 20.128 -6.507 1.00 95.75 276 ILE A CA 1
ATOM 2018 C C . ILE A 1 276 ? -1.565 19.118 -7.173 1.00 95.75 276 ILE A C 1
ATOM 2020 O O . ILE A 1 276 ? -1.998 18.113 -7.727 1.00 95.75 276 ILE A O 1
ATOM 2024 N N . GLU A 1 277 ? -0.276 19.391 -7.068 1.00 93.19 277 GLU A N 1
ATOM 2025 C CA . GLU A 1 277 ? 0.825 18.532 -7.488 1.00 93.19 277 GLU A CA 1
ATOM 2026 C C . GLU A 1 277 ? 1.655 18.083 -6.285 1.00 93.19 277 GLU A C 1
ATOM 2028 O O . GLU A 1 277 ? 1.983 18.899 -5.413 1.00 93.19 277 GLU A O 1
ATOM 2033 N N . VAL A 1 278 ? 1.994 16.789 -6.259 1.00 90.38 278 VAL A N 1
ATOM 2034 C CA . VAL A 1 278 ? 2.808 16.154 -5.215 1.00 90.38 278 VAL A CA 1
ATOM 2035 C C . VAL A 1 278 ? 4.000 15.433 -5.871 1.00 90.38 278 VAL A C 1
ATOM 2037 O O . VAL A 1 278 ? 3.790 14.447 -6.579 1.00 90.38 278 VAL A O 1
ATOM 2040 N N . PRO A 1 279 ? 5.252 15.872 -5.631 1.00 81.81 279 PRO A N 1
ATOM 2041 C CA . PRO A 1 279 ? 6.442 15.344 -6.310 1.00 81.81 279 PRO A CA 1
ATOM 2042 C C . PRO A 1 279 ? 7.057 14.099 -5.643 1.00 81.81 279 PRO A C 1
ATOM 2044 O O . PRO A 1 279 ? 8.108 13.622 -6.067 1.00 81.81 279 PRO A O 1
ATOM 2047 N N . ALA A 1 280 ? 6.427 13.557 -4.598 1.00 81.12 280 ALA A N 1
ATOM 2048 C CA . ALA A 1 280 ? 6.905 12.383 -3.873 1.00 81.12 280 ALA A CA 1
ATOM 2049 C C . ALA A 1 280 ? 5.762 11.383 -3.631 1.00 81.12 280 ALA A C 1
ATOM 2051 O O . ALA A 1 280 ? 4.656 11.785 -3.270 1.00 81.12 280 ALA A O 1
ATOM 2052 N N . PRO A 1 281 ? 5.998 10.069 -3.786 1.00 79.06 281 PRO A N 1
ATOM 2053 C CA . PRO A 1 281 ? 4.922 9.091 -3.684 1.00 79.06 281 PRO A CA 1
ATOM 2054 C C . PRO A 1 281 ? 4.543 8.783 -2.226 1.00 79.06 281 PRO A C 1
ATOM 2056 O O . PRO A 1 281 ? 3.437 8.329 -1.955 1.00 79.06 281 PRO A O 1
ATOM 2059 N N . HIS A 1 282 ? 5.458 9.017 -1.279 1.00 75.62 282 HIS A N 1
ATOM 2060 C CA . HIS A 1 282 ? 5.347 8.570 0.106 1.00 75.62 282 HIS A CA 1
ATOM 2061 C C . HIS A 1 282 ? 5.900 9.607 1.088 1.00 75.62 282 HIS A C 1
ATOM 2063 O O . HIS A 1 282 ? 6.669 10.481 0.693 1.00 75.62 282 HIS A O 1
ATOM 2069 N N . GLY A 1 283 ? 5.528 9.481 2.366 1.00 71.19 283 GLY A N 1
ATOM 2070 C CA . GLY A 1 283 ? 5.962 10.377 3.449 1.00 71.19 283 GLY A CA 1
ATOM 2071 C C . GLY A 1 283 ? 4.844 11.224 4.063 1.00 71.19 283 GLY A C 1
ATOM 2072 O O . GLY A 1 283 ? 5.088 11.936 5.030 1.00 71.19 283 GLY A O 1
ATOM 2073 N N . GLY A 1 284 ? 3.616 11.140 3.542 1.00 85.06 284 GLY A N 1
ATOM 2074 C CA . GLY A 1 284 ? 2.443 11.803 4.116 1.00 85.06 284 GLY A CA 1
ATOM 2075 C C . GLY A 1 284 ? 2.630 13.312 4.269 1.00 85.06 284 GLY A C 1
ATOM 2076 O O . GLY A 1 284 ? 2.915 14.013 3.306 1.00 85.06 284 GLY A O 1
ATOM 2077 N N . PHE A 1 285 ? 2.493 13.829 5.483 1.00 89.56 285 PHE A N 1
ATOM 2078 C CA . PHE A 1 285 ? 2.678 15.244 5.787 1.00 89.56 285 PHE A CA 1
ATOM 2079 C C . PHE A 1 285 ? 4.152 15.649 5.920 1.00 89.56 285 PHE A C 1
ATOM 2081 O O . PHE A 1 285 ? 4.463 16.836 5.868 1.00 89.56 285 PHE A O 1
ATOM 2088 N N . LEU A 1 286 ? 5.084 14.693 6.005 1.00 79.31 286 LEU A N 1
ATOM 2089 C CA . LEU A 1 286 ? 6.523 14.990 6.021 1.00 79.31 286 LEU A CA 1
ATOM 2090 C C . LEU A 1 286 ? 6.997 15.603 4.694 1.00 79.31 286 LEU A C 1
ATOM 2092 O O . LEU A 1 286 ? 7.994 16.316 4.667 1.00 79.31 286 LEU A O 1
ATOM 2096 N N . ILE A 1 287 ? 6.268 15.353 3.602 1.00 80.50 287 ILE A N 1
ATOM 2097 C CA . ILE A 1 287 ? 6.558 15.901 2.271 1.00 80.50 287 ILE A CA 1
ATOM 2098 C C . ILE A 1 287 ? 5.801 17.203 1.970 1.00 80.50 287 ILE A C 1
ATOM 2100 O O . ILE A 1 287 ? 5.868 17.686 0.842 1.00 80.50 287 ILE A O 1
ATOM 2104 N N . LEU A 1 288 ? 5.104 17.801 2.948 1.00 88.06 288 LEU A N 1
ATOM 2105 C CA . LEU A 1 288 ? 4.347 19.044 2.743 1.00 88.06 288 LEU A CA 1
ATOM 2106 C C . LEU A 1 288 ? 5.153 20.183 2.109 1.00 88.06 288 LEU A C 1
ATOM 2108 O O . LEU A 1 288 ? 4.615 20.794 1.193 1.00 88.06 288 LEU A O 1
ATOM 2112 N N . PRO A 1 289 ? 6.418 20.457 2.489 1.00 82.06 289 PRO A N 1
ATOM 2113 C CA . PRO A 1 289 ? 7.195 21.540 1.874 1.00 82.06 289 PRO A CA 1
ATOM 2114 C C . PRO A 1 289 ? 7.365 21.431 0.350 1.00 82.06 289 PRO A C 1
ATOM 2116 O O . PRO A 1 289 ? 7.807 22.377 -0.290 1.00 82.06 289 PRO A O 1
ATOM 2119 N N . LEU A 1 290 ? 7.044 20.272 -0.224 1.00 76.19 290 LEU A N 1
ATOM 2120 C CA . LEU A 1 290 ? 7.257 19.921 -1.626 1.00 76.19 290 LEU A CA 1
ATOM 2121 C C . LEU A 1 290 ? 5.973 19.973 -2.441 1.00 76.19 290 LEU A C 1
ATOM 2123 O O . LEU A 1 290 ? 6.002 19.931 -3.667 1.00 76.19 290 LEU A O 1
ATOM 2127 N N . VAL A 1 291 ? 4.835 19.993 -1.756 1.00 88.56 291 VAL A N 1
ATOM 2128 C CA . VAL A 1 291 ? 3.525 20.037 -2.383 1.00 88.56 291 VAL A CA 1
ATOM 2129 C C . VAL A 1 291 ? 3.290 21.456 -2.880 1.00 88.56 291 VAL A C 1
ATOM 2131 O O . VAL A 1 291 ? 3.467 22.411 -2.133 1.00 88.56 291 VAL A O 1
ATOM 2134 N N . SER A 1 292 ? 2.842 21.596 -4.126 1.00 90.56 292 SER A N 1
ATOM 2135 C CA . SER A 1 292 ? 2.550 22.897 -4.763 1.00 90.56 292 SER A CA 1
ATOM 2136 C C . SER A 1 292 ? 1.666 23.840 -3.924 1.00 90.56 292 SER A C 1
ATOM 2138 O O . SER A 1 292 ? 1.899 25.046 -3.885 1.00 90.56 292 SER A O 1
ATOM 2140 N N . LYS A 1 293 ? 0.638 23.302 -3.252 1.00 93.94 293 LYS A N 1
ATOM 2141 C CA . LYS A 1 293 ? -0.313 24.041 -2.400 1.00 93.94 293 LYS A CA 1
ATOM 2142 C C . LYS A 1 293 ? -0.510 23.300 -1.070 1.00 93.94 293 LYS A C 1
ATOM 2144 O O . LYS A 1 293 ? -1.557 22.682 -0.865 1.00 93.94 293 LYS A O 1
ATOM 2149 N N . PRO A 1 294 ? 0.475 23.329 -0.159 1.00 93.00 294 PRO A N 1
ATOM 2150 C CA . PRO A 1 294 ? 0.549 22.375 0.947 1.00 93.00 294 PRO A CA 1
ATOM 2151 C C . PRO A 1 294 ? -0.618 22.506 1.924 1.00 93.00 294 PRO A C 1
ATOM 2153 O O . PRO A 1 294 ? -1.258 21.515 2.265 1.00 93.00 294 PRO A O 1
ATOM 2156 N N . PHE A 1 295 ? -0.966 23.734 2.313 1.00 95.75 295 PHE A N 1
ATOM 2157 C CA . PHE A 1 295 ? -2.084 23.983 3.225 1.00 95.75 295 PHE A CA 1
ATOM 2158 C C . PHE A 1 295 ? -3.435 23.598 2.613 1.00 95.75 295 PHE A C 1
ATOM 2160 O O . PHE A 1 295 ? -4.262 22.983 3.282 1.00 95.75 295 PHE A O 1
ATOM 2167 N N . ILE A 1 296 ? -3.649 23.900 1.328 1.00 97.69 296 ILE A N 1
ATOM 2168 C CA . ILE A 1 296 ? -4.889 23.544 0.621 1.00 97.69 296 ILE A CA 1
ATOM 2169 C C . ILE A 1 296 ? -5.006 22.022 0.498 1.00 97.69 296 ILE A C 1
ATOM 2171 O O . ILE A 1 296 ? -6.090 21.478 0.689 1.00 97.69 296 ILE A O 1
ATOM 2175 N N . TRP A 1 297 ? -3.898 21.320 0.251 1.00 97.56 297 TRP A N 1
ATOM 2176 C CA . TRP A 1 297 ? -3.881 19.859 0.176 1.00 97.56 297 TRP A CA 1
ATOM 2177 C C . TRP A 1 297 ? -4.275 19.207 1.501 1.00 97.56 297 TRP A C 1
ATOM 2179 O O . TRP A 1 297 ? -5.134 18.324 1.520 1.00 97.56 297 TRP A O 1
ATOM 2189 N N . VAL A 1 298 ? -3.735 19.703 2.619 1.00 97.81 298 VAL A N 1
ATOM 2190 C CA . VAL A 1 298 ? -4.146 19.258 3.960 1.00 97.81 298 VAL A CA 1
ATOM 2191 C C . VAL A 1 298 ? -5.636 19.514 4.180 1.00 97.81 298 VAL A C 1
ATOM 2193 O O . VAL A 1 298 ? -6.333 18.620 4.648 1.00 97.81 298 VAL A O 1
ATOM 2196 N N . LEU A 1 299 ? -6.159 20.681 3.790 1.00 98.19 299 LEU A N 1
ATOM 2197 C CA . LEU A 1 299 ? -7.594 20.971 3.894 1.00 98.19 299 LEU A CA 1
ATOM 2198 C C . LEU A 1 299 ? -8.449 20.009 3.055 1.00 98.19 299 LEU A C 1
ATOM 2200 O O . LEU A 1 299 ? -9.493 19.568 3.525 1.00 98.19 299 LEU A O 1
ATOM 2204 N N . CYS A 1 300 ? -8.004 19.627 1.855 1.00 98.38 300 CYS A N 1
ATOM 2205 C CA . CYS A 1 300 ? -8.691 18.644 1.007 1.00 98.38 300 CYS A CA 1
ATOM 2206 C C . CYS A 1 300 ? -8.740 17.256 1.671 1.00 98.38 300 CYS A C 1
ATOM 2208 O O . CYS A 1 300 ? -9.782 16.592 1.689 1.00 98.38 300 CYS A O 1
ATOM 2210 N N . ILE A 1 301 ? -7.622 16.825 2.260 1.00 98.50 301 ILE A N 1
ATOM 2211 C CA . ILE A 1 301 ? -7.522 15.570 3.014 1.00 98.50 301 ILE A CA 1
ATOM 2212 C C . ILE A 1 301 ? -8.436 15.610 4.241 1.00 98.50 301 ILE A C 1
ATOM 2214 O O . ILE A 1 301 ? -9.233 14.693 4.444 1.00 98.50 301 ILE A O 1
ATOM 2218 N N . LEU A 1 302 ? -8.371 16.685 5.029 1.00 98.25 302 LEU A N 1
ATOM 2219 C CA . LEU A 1 302 ? -9.183 16.856 6.232 1.00 98.25 302 LEU A CA 1
ATOM 2220 C C . LEU A 1 302 ? -10.674 16.968 5.915 1.00 98.25 302 LEU A C 1
ATOM 2222 O O . LEU A 1 302 ? -11.471 16.435 6.675 1.00 98.25 302 LEU A O 1
ATOM 2226 N N . ALA A 1 303 ? -11.064 17.583 4.797 1.00 98.50 303 ALA A N 1
ATOM 2227 C CA . ALA A 1 303 ? -12.459 17.647 4.372 1.00 98.50 303 ALA A CA 1
ATOM 2228 C C . ALA A 1 303 ? -13.032 16.244 4.113 1.00 98.50 303 ALA A C 1
ATOM 2230 O O . ALA A 1 303 ? -14.049 15.878 4.700 1.00 98.50 303 ALA A O 1
ATOM 2231 N N . GLY A 1 304 ? -12.347 15.420 3.310 1.00 98.56 304 GLY A N 1
ATOM 2232 C CA . GLY A 1 304 ? -12.767 14.031 3.091 1.00 98.56 304 GLY A CA 1
ATOM 2233 C C . GLY A 1 304 ? -12.723 13.194 4.372 1.00 98.56 304 GLY A C 1
ATOM 2234 O O . GLY A 1 304 ? -13.668 12.460 4.662 1.00 98.56 304 GLY A O 1
ATOM 2235 N N . SER A 1 305 ? -11.684 13.378 5.193 1.00 98.62 305 SER A N 1
ATOM 2236 C CA . SER A 1 305 ? -11.542 12.691 6.484 1.00 98.62 305 SER A CA 1
ATOM 2237 C C . SER A 1 305 ? -12.664 13.055 7.461 1.00 98.62 305 SER A C 1
ATOM 2239 O O . SER A 1 305 ? -13.215 12.177 8.119 1.00 98.62 305 SER A O 1
ATOM 2241 N N . ALA A 1 306 ? -13.057 14.329 7.523 1.00 98.50 306 ALA A N 1
ATOM 2242 C CA . ALA A 1 306 ? -14.161 14.807 8.348 1.00 98.50 306 ALA A CA 1
ATOM 2243 C C . ALA A 1 306 ? -15.507 14.256 7.861 1.00 98.50 306 ALA A C 1
ATOM 2245 O O . ALA A 1 306 ? -16.298 13.786 8.677 1.00 98.50 306 ALA A O 1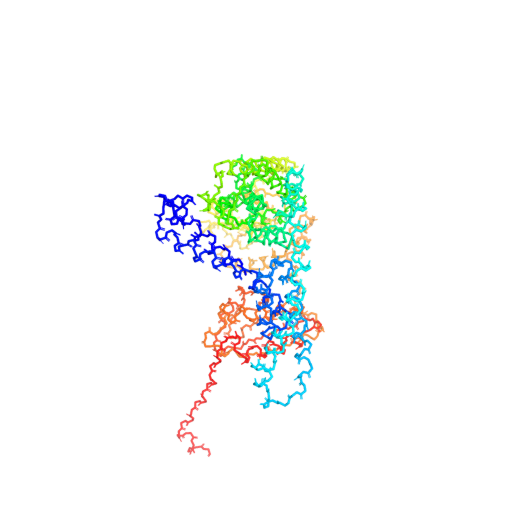
ATOM 2246 N N . CYS A 1 307 ? -15.754 14.235 6.545 1.00 98.38 307 CYS A N 1
ATOM 2247 C CA . CYS A 1 307 ? -16.950 13.606 5.978 1.00 98.38 307 CYS A CA 1
ATOM 2248 C C . CYS A 1 307 ? -17.037 12.124 6.364 1.00 98.38 307 CYS A C 1
ATOM 2250 O O . CYS A 1 307 ? -18.060 11.687 6.894 1.00 98.38 307 CYS A O 1
ATOM 2252 N N . GLY A 1 308 ? -15.953 11.364 6.179 1.00 98.31 308 GLY A N 1
ATOM 2253 C CA . GLY A 1 308 ? -15.895 9.964 6.600 1.00 98.31 308 GLY A CA 1
ATOM 2254 C C . GLY A 1 308 ? -16.083 9.794 8.107 1.00 98.31 308 GLY A C 1
ATOM 2255 O O . GLY A 1 308 ? -16.782 8.879 8.541 1.00 98.31 308 GLY A O 1
ATOM 2256 N N . ALA A 1 309 ? -15.514 10.693 8.914 1.00 98.31 309 ALA A N 1
ATOM 2257 C CA . ALA A 1 309 ? -15.616 10.636 10.367 1.00 98.31 309 ALA A CA 1
ATOM 2258 C C . ALA A 1 309 ? -17.050 10.863 10.848 1.00 98.31 309 ALA A C 1
ATOM 2260 O O . ALA A 1 309 ? -17.520 10.153 11.737 1.00 98.31 309 ALA A O 1
ATOM 2261 N N . VAL A 1 310 ? -17.769 11.800 10.224 1.00 98.44 310 VAL A N 1
ATOM 2262 C CA . VAL A 1 310 ? -19.199 12.019 10.469 1.00 98.44 310 VAL A CA 1
ATOM 2263 C C . VAL A 1 310 ? -20.006 10.787 10.062 1.00 98.44 310 VAL A C 1
ATOM 2265 O O . VAL A 1 310 ? -20.836 10.332 10.849 1.00 98.44 310 VAL A O 1
ATOM 2268 N N . MET A 1 311 ? -19.753 10.201 8.886 1.00 97.94 311 MET A N 1
ATOM 2269 C CA . MET A 1 311 ? -20.454 8.991 8.429 1.00 97.94 311 MET A CA 1
ATOM 2270 C C . MET A 1 311 ? -20.258 7.817 9.398 1.00 97.94 311 MET A C 1
ATOM 2272 O O . MET A 1 311 ? -21.233 7.234 9.873 1.00 97.94 311 MET A O 1
ATOM 2276 N N . LEU A 1 312 ? -19.005 7.502 9.734 1.00 97.19 312 LEU A N 1
ATOM 2277 C CA . LEU A 1 312 ? -18.668 6.388 10.616 1.00 97.19 312 LEU A CA 1
ATOM 2278 C C . LEU A 1 312 ? -19.147 6.636 12.051 1.00 97.19 312 LEU A C 1
ATOM 2280 O O . LEU A 1 312 ? -19.761 5.762 12.662 1.00 97.19 312 LEU A O 1
ATOM 2284 N N . GLY A 1 313 ? -18.890 7.830 12.587 1.00 96.38 313 GLY A N 1
ATOM 2285 C CA . GLY A 1 313 ? -19.236 8.201 13.955 1.00 96.38 313 GLY A CA 1
ATOM 2286 C C . GLY A 1 313 ? -20.744 8.222 14.201 1.00 96.38 313 GLY A C 1
ATOM 2287 O O . GLY A 1 313 ? -21.217 7.651 15.184 1.00 96.38 313 GLY A O 1
ATOM 2288 N N . THR A 1 314 ? -21.528 8.807 13.291 1.00 95.81 314 THR A N 1
ATOM 2289 C CA . THR A 1 314 ? -22.997 8.816 13.412 1.00 95.81 314 THR A CA 1
ATOM 2290 C C . THR A 1 314 ? -23.595 7.421 13.266 1.00 95.81 314 THR A C 1
ATOM 2292 O O . THR A 1 314 ? -24.480 7.062 14.047 1.00 95.81 314 THR A O 1
ATOM 2295 N N . TRP A 1 315 ? -23.081 6.603 12.340 1.00 94.50 315 TRP A N 1
ATOM 2296 C CA . TRP A 1 315 ? -23.496 5.207 12.210 1.00 94.50 315 TRP A CA 1
ATOM 2297 C C . TRP A 1 315 ? -23.213 4.415 13.491 1.00 94.50 315 TRP A C 1
ATOM 2299 O O . TRP A 1 315 ? -24.095 3.709 13.979 1.00 94.50 315 TRP A O 1
ATOM 2309 N N . ARG A 1 316 ? -22.030 4.587 14.090 1.00 92.50 316 ARG A N 1
ATOM 2310 C CA . ARG A 1 316 ? -21.663 3.945 15.358 1.00 92.50 316 ARG A CA 1
ATOM 2311 C C . ARG A 1 316 ? -22.564 4.354 16.513 1.00 92.50 316 ARG A C 1
ATOM 2313 O O . ARG A 1 316 ? -23.076 3.494 17.224 1.00 92.50 316 ARG A O 1
ATOM 2320 N N . LEU A 1 317 ? -22.824 5.652 16.665 1.00 91.69 317 LEU A N 1
ATOM 2321 C CA . LEU A 1 317 ? -23.755 6.152 17.679 1.00 91.69 317 LEU A CA 1
ATOM 2322 C C . LEU A 1 317 ? -25.168 5.596 17.492 1.00 91.69 317 LEU A C 1
ATOM 2324 O O . LEU A 1 317 ? -25.836 5.260 18.466 1.00 91.69 317 LEU A O 1
ATOM 2328 N N . TRP A 1 318 ? -25.637 5.504 16.250 1.00 89.38 318 TRP A N 1
ATOM 2329 C CA . TRP A 1 318 ? -26.945 4.939 15.945 1.00 89.38 318 TRP A CA 1
ATOM 2330 C C . TRP A 1 318 ? -27.003 3.433 16.213 1.00 89.38 318 TRP A C 1
ATOM 2332 O O . TRP A 1 318 ? -27.973 2.959 16.801 1.00 89.38 318 TRP A O 1
ATOM 2342 N N . ASN A 1 319 ? -25.961 2.690 15.839 1.00 83.50 319 ASN A N 1
ATOM 2343 C CA . ASN A 1 319 ? -25.874 1.254 16.076 1.00 83.50 319 ASN A CA 1
ATOM 2344 C C . ASN A 1 319 ? -25.884 0.939 17.579 1.00 83.50 319 ASN A C 1
ATOM 2346 O O . ASN A 1 319 ? -26.656 0.091 18.019 1.00 83.50 319 ASN A O 1
ATOM 2350 N N . ASN A 1 320 ? -25.128 1.704 18.371 1.00 77.94 320 ASN A N 1
ATOM 2351 C CA . ASN A 1 320 ? -25.108 1.574 19.830 1.00 77.94 320 ASN A CA 1
ATOM 2352 C C . ASN A 1 320 ? -26.446 1.966 20.482 1.00 77.94 320 ASN A C 1
ATOM 2354 O O . ASN A 1 320 ? -26.758 1.476 21.557 1.00 77.94 320 ASN A O 1
ATOM 2358 N N . ARG A 1 321 ? -27.256 2.834 19.855 1.00 73.81 321 ARG A N 1
ATOM 2359 C CA . ARG A 1 321 ? -28.622 3.148 20.324 1.00 73.81 321 ARG A CA 1
ATOM 2360 C C . ARG A 1 321 ? -29.639 2.062 19.977 1.00 73.81 321 ARG A C 1
ATOM 2362 O O . ARG A 1 321 ? -30.638 1.926 20.675 1.00 73.81 321 ARG A O 1
ATOM 2369 N N . LYS A 1 322 ? -29.436 1.356 18.861 1.00 61.69 322 LYS A N 1
ATOM 2370 C CA . LYS A 1 322 ? -30.335 0.296 18.384 1.00 61.69 322 LYS A CA 1
ATOM 2371 C C . LYS A 1 322 ? -30.067 -1.055 19.017 1.00 61.69 322 LYS A C 1
ATOM 2373 O O . LYS A 1 322 ? -30.996 -1.850 19.087 1.00 61.69 322 LYS A O 1
ATOM 2378 N N . GLN A 1 323 ? -28.837 -1.314 19.444 1.00 50.41 323 GLN A N 1
ATOM 2379 C CA . GLN A 1 323 ? -28.567 -2.380 20.394 1.00 50.41 323 GLN A CA 1
ATOM 2380 C C . GLN A 1 323 ? -29.097 -1.897 21.745 1.00 50.41 323 GLN A C 1
ATOM 2382 O O . GLN A 1 323 ? -28.499 -1.000 22.336 1.00 50.41 323 GLN A O 1
ATOM 2387 N N . PRO A 1 324 ? -30.240 -2.411 22.228 1.00 41.16 324 PRO A N 1
ATOM 2388 C CA . PRO A 1 324 ? -30.644 -2.095 23.576 1.00 41.16 324 PRO A CA 1
ATOM 2389 C C . PRO A 1 324 ? -29.586 -2.733 24.473 1.00 41.16 324 PRO A C 1
ATOM 2391 O O . PRO A 1 324 ? -29.382 -3.946 24.426 1.00 41.16 324 PRO A O 1
ATOM 2394 N N . THR A 1 325 ? -28.938 -1.947 25.326 1.00 48.28 325 THR A N 1
ATOM 2395 C CA . THR A 1 325 ? -28.564 -2.478 26.632 1.00 48.28 325 THR A CA 1
ATOM 2396 C C . THR A 1 325 ? -29.889 -2.833 27.304 1.00 48.28 325 THR A C 1
ATOM 2398 O O . THR A 1 325 ? -30.544 -1.992 27.914 1.00 48.28 325 THR A O 1
ATOM 2401 N N . VAL A 1 326 ? -30.385 -4.047 27.045 1.00 45.66 326 VAL A N 1
ATOM 2402 C CA . VAL A 1 326 ? -31.615 -4.588 27.628 1.00 45.66 326 VAL A CA 1
ATOM 2403 C C . VAL A 1 326 ? -31.391 -4.581 29.125 1.00 45.66 326 VAL A C 1
ATOM 2405 O O . VAL A 1 326 ? -30.747 -5.509 29.570 1.00 45.66 326 VAL A O 1
ATOM 2408 N N . GLY A 1 327 ? -31.826 -3.532 29.842 1.00 44.97 327 GLY A N 1
ATOM 2409 C CA . GLY A 1 327 ? -31.574 -3.253 31.267 1.00 44.97 327 GLY A CA 1
ATOM 2410 C C . GLY A 1 327 ? -30.874 -4.383 32.010 1.00 44.97 327 GLY A C 1
ATOM 2411 O O . GLY A 1 327 ? -31.524 -5.126 32.748 1.00 44.97 327 GLY A O 1
ATOM 2412 N N . LEU A 1 328 ? -29.580 -4.566 31.723 1.00 53.38 328 LEU A N 1
ATOM 2413 C CA . LEU A 1 328 ? -28.890 -5.770 32.148 1.00 53.38 328 LEU A CA 1
ATOM 2414 C C . LEU A 1 328 ? -28.741 -5.627 33.648 1.00 53.38 328 LEU A C 1
ATOM 2416 O O . LEU A 1 328 ? -28.448 -4.541 34.158 1.00 53.38 328 LEU A O 1
ATOM 2420 N N . GLN A 1 329 ? -28.985 -6.715 34.365 1.00 68.75 329 GLN A N 1
ATOM 2421 C CA . GLN A 1 329 ? -28.655 -6.748 35.779 1.00 68.75 329 GLN A CA 1
ATOM 2422 C C . GLN A 1 329 ? -27.181 -6.350 35.938 1.00 68.75 329 GLN A C 1
ATOM 2424 O O . GLN A 1 329 ? -26.350 -6.682 35.093 1.00 68.75 329 GLN A O 1
ATOM 2429 N N . THR A 1 330 ? -26.856 -5.587 36.980 1.00 80.56 330 THR A N 1
ATOM 2430 C CA . THR A 1 330 ? -25.472 -5.167 37.227 1.00 80.56 330 THR A CA 1
ATOM 2431 C C . THR A 1 330 ? -24.673 -6.329 37.808 1.00 80.56 330 THR A C 1
ATOM 2433 O O . THR A 1 330 ? -25.229 -7.154 38.544 1.00 80.56 330 THR A O 1
ATOM 2436 N N . GLY A 1 331 ? -23.360 -6.362 37.568 1.00 79.88 331 GLY A N 1
ATOM 2437 C CA . GLY A 1 331 ? -22.452 -7.350 38.161 1.00 79.88 331 GLY A CA 1
ATOM 2438 C C . GLY A 1 331 ? -22.628 -7.481 39.677 1.00 79.88 331 GLY A C 1
ATOM 2439 O O . GLY A 1 331 ? -22.685 -8.588 40.200 1.00 79.88 331 GLY A O 1
ATOM 2440 N N . GLY A 1 332 ? -22.884 -6.370 40.382 1.00 83.69 332 GLY A N 1
ATOM 2441 C CA . GLY A 1 332 ? -23.213 -6.358 41.815 1.00 83.69 332 GLY A CA 1
ATOM 2442 C C . GLY A 1 332 ? -24.474 -7.149 42.195 1.00 83.69 332 GLY A C 1
ATOM 2443 O O . GLY A 1 332 ? -24.499 -7.824 43.226 1.00 83.69 332 GLY A O 1
ATOM 2444 N N . THR A 1 333 ? -25.525 -7.110 41.370 1.00 85.69 333 THR A N 1
ATOM 2445 C CA . THR A 1 333 ? -26.740 -7.914 41.600 1.00 85.69 333 THR A CA 1
ATOM 2446 C C . THR A 1 333 ? -26.519 -9.397 41.313 1.00 85.69 333 THR A C 1
ATOM 2448 O O . THR A 1 333 ? -26.991 -10.236 42.080 1.00 85.69 333 THR A O 1
ATOM 2451 N N . ALA A 1 334 ? -25.744 -9.729 40.279 1.00 88.56 334 ALA A N 1
ATOM 2452 C CA . ALA A 1 334 ? -25.371 -11.108 39.978 1.00 88.56 334 ALA A CA 1
ATOM 2453 C C . ALA A 1 334 ? -24.442 -11.704 41.050 1.00 88.56 334 ALA A C 1
ATOM 2455 O O . ALA A 1 334 ? -24.654 -12.835 41.481 1.00 88.56 334 ALA A O 1
ATOM 2456 N N . LEU A 1 335 ? -23.483 -10.922 41.558 1.00 91.12 335 LEU A N 1
ATOM 2457 C CA . LEU A 1 335 ? -22.623 -11.269 42.696 1.00 91.12 335 LEU A CA 1
ATOM 2458 C C . LEU A 1 335 ? -23.446 -11.656 43.929 1.00 91.12 335 LEU A C 1
ATOM 2460 O O . LEU A 1 335 ? -23.190 -12.687 44.549 1.00 91.12 335 LEU A O 1
ATOM 2464 N N . ARG A 1 336 ? -24.479 -10.866 44.245 1.00 91.81 336 ARG A N 1
ATOM 2465 C CA . ARG A 1 336 ? -25.385 -11.139 45.367 1.00 91.81 336 ARG A CA 1
ATOM 2466 C C . ARG A 1 336 ? -26.163 -12.444 45.168 1.00 91.81 336 ARG A C 1
ATOM 2468 O O . ARG A 1 336 ? -26.152 -13.288 46.056 1.00 91.81 336 ARG A O 1
ATOM 2475 N N . GLN A 1 337 ? -26.740 -12.662 43.982 1.00 90.81 337 GLN A N 1
ATOM 2476 C CA . GLN A 1 337 ? -27.458 -13.906 43.660 1.00 90.81 337 GLN A CA 1
ATOM 2477 C C . GLN A 1 337 ? -26.565 -15.147 43.767 1.00 90.81 337 GLN A C 1
ATOM 2479 O O . GLN A 1 337 ? -26.981 -16.181 44.291 1.00 90.81 337 GLN A O 1
ATOM 2484 N N . VAL A 1 338 ? -25.329 -15.053 43.278 1.00 91.94 338 VAL A N 1
ATOM 2485 C CA . VAL A 1 338 ? -24.354 -16.142 43.344 1.00 91.94 338 VAL A CA 1
ATOM 2486 C C . VAL A 1 338 ? -23.930 -16.417 44.788 1.00 91.94 338 VAL A C 1
ATOM 2488 O O . VAL A 1 338 ? -23.891 -17.581 45.195 1.00 91.94 338 VAL A O 1
ATOM 2491 N N . ASN A 1 339 ? -23.687 -15.375 45.588 1.00 92.69 339 ASN A N 1
ATOM 2492 C CA . ASN A 1 339 ? -23.401 -15.524 47.013 1.00 92.69 339 ASN A CA 1
ATOM 2493 C C . ASN A 1 339 ? -24.568 -16.180 47.765 1.00 92.69 339 ASN A C 1
ATOM 2495 O O . ASN A 1 339 ? -24.346 -17.122 48.517 1.00 92.69 339 ASN A O 1
ATOM 2499 N N . ASP A 1 340 ? -25.814 -15.771 47.519 1.00 93.06 340 ASP A N 1
ATOM 2500 C CA . ASP A 1 340 ? -26.987 -16.367 48.175 1.00 93.06 340 ASP A CA 1
ATOM 2501 C C . ASP A 1 340 ? -27.107 -17.874 47.873 1.00 93.06 340 ASP A C 1
ATOM 2503 O O . ASP A 1 340 ? -27.495 -18.678 48.729 1.00 93.06 340 ASP A O 1
ATOM 2507 N N . LYS A 1 341 ? -26.710 -18.303 46.665 1.00 92.25 341 LYS A N 1
ATOM 2508 C CA . LYS A 1 341 ? -26.619 -19.727 46.299 1.00 92.25 341 LYS A CA 1
ATOM 2509 C C . LYS A 1 341 ? -25.469 -20.460 46.996 1.00 92.25 341 LYS A C 1
ATOM 2511 O O . LYS A 1 341 ? -25.603 -21.656 47.261 1.00 92.25 341 LYS A O 1
ATOM 2516 N N . LEU A 1 342 ? -24.358 -19.786 47.289 1.00 89.94 342 LEU A N 1
ATOM 2517 C CA . LEU A 1 342 ? -23.247 -20.348 48.068 1.00 89.94 342 LEU A CA 1
ATOM 2518 C C . LEU A 1 342 ? -23.622 -20.486 49.551 1.00 89.94 342 LEU A C 1
ATOM 2520 O O . LEU A 1 342 ? -23.384 -21.541 50.144 1.00 89.94 342 LEU A O 1
ATOM 2524 N N . VAL A 1 343 ? -24.295 -19.481 50.115 1.00 91.69 343 VAL A N 1
ATOM 2525 C CA . VAL A 1 343 ? -24.794 -19.489 51.499 1.00 91.69 343 VAL A CA 1
ATOM 2526 C C . VAL A 1 343 ? -25.851 -20.573 51.695 1.00 91.69 343 VAL A C 1
ATOM 2528 O O . VAL A 1 343 ? -25.727 -21.403 52.592 1.00 91.69 343 VAL A O 1
ATOM 2531 N N . SER A 1 344 ? -26.863 -20.638 50.822 1.00 90.31 344 SER A N 1
ATOM 2532 C CA . SER A 1 344 ? -27.920 -21.664 50.913 1.00 90.31 344 SER A CA 1
ATOM 2533 C C . SER A 1 344 ? -27.408 -23.095 50.724 1.00 90.31 344 SER A C 1
ATOM 2535 O O . SER A 1 344 ? -28.034 -24.036 51.201 1.00 90.31 344 SER A O 1
ATOM 2537 N N . ALA A 1 345 ? -26.257 -23.273 50.072 1.00 87.62 345 ALA A N 1
ATOM 2538 C CA . ALA A 1 345 ? -25.589 -24.564 49.947 1.00 87.62 345 ALA A CA 1
ATOM 2539 C C . ALA A 1 345 ? -24.627 -24.882 51.107 1.00 87.62 345 ALA A C 1
ATOM 2541 O O . ALA A 1 345 ? -23.903 -25.873 51.032 1.00 87.62 345 ALA A O 1
ATOM 2542 N N . GLY A 1 346 ? -24.570 -24.043 52.148 1.00 89.69 346 GLY A N 1
ATOM 2543 C CA . GLY A 1 346 ? -23.675 -24.226 53.293 1.00 89.69 346 GLY A CA 1
ATOM 2544 C C . GLY A 1 346 ? -22.189 -24.082 52.950 1.00 89.69 346 GLY A C 1
ATOM 2545 O O . GLY A 1 346 ? -21.340 -24.620 53.662 1.00 89.69 346 GLY A O 1
ATOM 2546 N N . SER A 1 347 ? -21.856 -23.409 51.842 1.00 89.69 347 SER A N 1
ATOM 2547 C CA . SER A 1 347 ? -20.466 -23.186 51.417 1.00 89.69 347 SER A CA 1
ATOM 2548 C C . SER A 1 347 ? -19.852 -21.955 52.092 1.00 89.69 347 SER A C 1
ATOM 2550 O O . SER A 1 347 ? -18.668 -21.973 52.428 1.00 89.69 347 SER A O 1
ATOM 2552 N N . THR A 1 348 ? -20.643 -20.908 52.345 1.00 92.62 348 THR A N 1
ATOM 2553 C CA . THR A 1 348 ? -20.176 -19.629 52.914 1.00 92.62 348 THR A CA 1
ATOM 2554 C C . THR A 1 348 ? -21.157 -19.034 53.927 1.00 92.62 348 THR A C 1
ATOM 2556 O O . THR A 1 348 ? -22.329 -19.411 53.955 1.00 92.62 348 THR A O 1
ATOM 2559 N N . THR A 1 349 ? -20.692 -18.090 54.752 1.00 92.56 349 THR A N 1
ATOM 2560 C CA . THR A 1 349 ? -21.553 -17.174 55.520 1.00 92.56 349 THR A CA 1
ATOM 2561 C C . THR A 1 349 ? -21.938 -15.952 54.663 1.00 92.56 349 THR A C 1
ATOM 2563 O O . THR A 1 349 ? -21.256 -15.656 53.676 1.00 92.56 349 THR A O 1
ATOM 2566 N N . PRO A 1 350 ? -23.016 -15.212 55.003 1.00 90.38 350 PRO A N 1
ATOM 2567 C CA . PRO A 1 350 ? -23.432 -14.015 54.260 1.00 90.38 350 PRO A CA 1
ATOM 2568 C C . PRO A 1 350 ? -22.353 -12.930 54.123 1.00 90.38 350 PRO A C 1
ATOM 2570 O O . PRO A 1 350 ? -22.368 -12.176 53.152 1.00 90.38 350 PRO A O 1
ATOM 2573 N N . GLU A 1 351 ? -21.398 -12.872 55.056 1.00 90.50 351 GLU A N 1
ATOM 2574 C CA . GLU A 1 351 ? -20.285 -11.909 55.058 1.00 90.50 351 GLU A CA 1
ATOM 2575 C C . GLU A 1 351 ? -19.335 -12.095 53.863 1.00 90.50 351 GLU A C 1
ATOM 2577 O O . GLU A 1 351 ? -18.655 -11.151 53.460 1.00 90.50 351 GLU A O 1
ATOM 2582 N N . TYR A 1 352 ? -19.322 -13.283 53.244 1.00 92.00 352 TYR A N 1
ATOM 2583 C CA . TYR A 1 352 ? -18.474 -13.581 52.088 1.00 92.00 352 TYR A CA 1
ATOM 2584 C C . TYR A 1 352 ? -18.767 -12.687 50.873 1.00 92.00 352 TYR A C 1
ATOM 2586 O O . TYR A 1 352 ? -17.863 -12.400 50.084 1.00 92.00 352 TYR A O 1
ATOM 2594 N N . LEU A 1 353 ? -20.000 -12.176 50.756 1.00 91.81 353 LEU A N 1
ATOM 2595 C CA . LEU A 1 353 ? -20.390 -11.252 49.690 1.00 91.81 353 LEU A CA 1
ATOM 2596 C C . LEU A 1 353 ? -19.497 -10.010 49.647 1.00 91.81 353 LEU A C 1
ATOM 2598 O O . LEU A 1 353 ? -19.138 -9.564 48.558 1.00 91.81 353 LEU A O 1
ATOM 2602 N N . GLN A 1 354 ? -19.134 -9.462 50.812 1.00 89.88 354 GLN A N 1
ATOM 2603 C CA . GLN A 1 354 ? -18.308 -8.259 50.873 1.00 89.88 354 GLN A CA 1
ATOM 2604 C C . GLN A 1 354 ? -16.942 -8.515 50.235 1.00 89.88 354 GLN A C 1
ATOM 2606 O O . GLN A 1 354 ? -16.494 -7.733 49.407 1.00 89.88 354 GLN A O 1
ATOM 2611 N N . GLY A 1 355 ? -16.344 -9.675 50.507 1.00 89.56 355 GLY A N 1
ATOM 2612 C CA . GLY A 1 355 ? -15.082 -10.067 49.889 1.00 89.56 355 GLY A CA 1
ATOM 2613 C C . GLY A 1 355 ? -15.182 -10.255 48.379 1.00 89.56 355 GLY A C 1
ATOM 2614 O O . GLY A 1 355 ? -14.226 -9.952 47.672 1.00 89.56 355 GLY A O 1
ATOM 2615 N N . MET A 1 356 ? -16.313 -10.751 47.865 1.00 90.50 356 MET A N 1
ATOM 2616 C CA . MET A 1 356 ? -16.524 -10.876 46.416 1.00 90.50 356 MET A CA 1
ATOM 2617 C C . MET A 1 356 ? -16.667 -9.501 45.746 1.00 90.50 356 MET A C 1
ATOM 2619 O O . MET A 1 356 ? -16.136 -9.291 44.657 1.00 90.50 356 MET A O 1
ATOM 2623 N N . LEU A 1 357 ? -17.355 -8.562 46.404 1.00 89.25 357 LEU A N 1
ATOM 2624 C CA . LEU A 1 357 ? -17.495 -7.178 45.939 1.00 89.25 357 LEU A CA 1
ATOM 2625 C C . LEU A 1 357 ? -16.152 -6.438 45.960 1.00 89.25 357 LEU A C 1
ATOM 2627 O O . LEU A 1 357 ? -15.793 -5.802 44.971 1.00 89.25 357 LEU A O 1
ATOM 2631 N N . ASP A 1 358 ? -15.389 -6.567 47.047 1.00 86.69 358 ASP A N 1
ATOM 2632 C CA . ASP A 1 358 ? -14.066 -5.951 47.185 1.00 86.69 358 ASP A CA 1
ATOM 2633 C C . ASP A 1 358 ? -13.090 -6.491 46.131 1.00 86.69 358 ASP A C 1
ATOM 2635 O O . ASP A 1 358 ? -12.284 -5.742 45.577 1.00 86.69 358 ASP A O 1
ATOM 2639 N N . ARG A 1 359 ? -13.182 -7.789 45.809 1.00 85.06 359 ARG A N 1
ATOM 2640 C CA . ARG A 1 359 ? -12.363 -8.413 44.768 1.00 85.06 359 ARG A CA 1
ATOM 2641 C C . ARG A 1 359 ? -12.656 -7.837 43.385 1.00 85.06 359 ARG A C 1
ATOM 2643 O O . ARG A 1 359 ? -11.707 -7.470 42.696 1.00 85.06 359 ARG A O 1
ATOM 2650 N N . GLU A 1 360 ? -13.933 -7.742 43.007 1.00 86.12 360 GLU A N 1
ATOM 2651 C CA . GLU A 1 360 ? -14.363 -7.160 41.725 1.00 86.12 360 GLU A CA 1
ATOM 2652 C C . GLU A 1 360 ? -13.955 -5.686 41.609 1.00 86.12 360 GLU A C 1
ATOM 2654 O O . GLU A 1 360 ? -13.524 -5.247 40.547 1.00 86.12 360 GLU A O 1
ATOM 2659 N N . ALA A 1 361 ? -14.031 -4.928 42.708 1.00 83.00 361 ALA A N 1
ATOM 2660 C CA . ALA A 1 361 ? -13.614 -3.526 42.738 1.00 83.00 361 ALA A CA 1
ATOM 2661 C C . ALA A 1 361 ? -12.098 -3.332 42.540 1.00 83.00 361 ALA A C 1
ATOM 2663 O O . ALA A 1 361 ? -11.677 -2.284 42.055 1.00 83.00 361 ALA A O 1
ATOM 2664 N N . GLN A 1 362 ? -11.271 -4.316 42.915 1.00 83.44 362 GLN A N 1
ATOM 2665 C CA . GLN A 1 362 ? -9.823 -4.273 42.690 1.00 83.44 362 GLN A CA 1
ATOM 2666 C C . GLN A 1 362 ? -9.446 -4.663 41.259 1.00 83.44 362 GLN A C 1
ATOM 2668 O O . GLN A 1 362 ? -8.607 -4.010 40.642 1.00 83.44 362 GLN A O 1
ATOM 2673 N N . ILE A 1 363 ? -10.001 -5.772 40.766 1.00 75.88 363 ILE A N 1
ATOM 2674 C CA . ILE A 1 363 ? -9.729 -6.333 39.440 1.00 75.88 363 ILE A CA 1
ATOM 2675 C C . ILE A 1 363 ? -11.010 -7.013 38.964 1.00 75.88 363 ILE A C 1
ATOM 2677 O O . ILE A 1 363 ? -11.551 -7.850 39.690 1.00 75.88 363 ILE A O 1
ATOM 2681 N N . SER A 1 364 ? -11.444 -6.717 37.733 1.00 83.00 364 SER A N 1
ATOM 2682 C CA . SER A 1 364 ? -12.634 -7.370 37.191 1.00 83.00 364 SER A CA 1
ATOM 2683 C C . SER A 1 364 ? -12.468 -8.888 37.170 1.00 83.00 364 SER A C 1
ATOM 2685 O O . SER A 1 364 ? -11.448 -9.421 36.726 1.00 83.00 364 SER A O 1
ATOM 2687 N N . THR A 1 365 ? -13.484 -9.597 37.655 1.00 85.62 365 THR A N 1
ATOM 2688 C CA . THR A 1 365 ? -13.523 -11.065 37.646 1.00 85.62 365 THR A CA 1
ATOM 2689 C C . THR A 1 365 ? -14.083 -11.625 36.338 1.00 85.62 365 THR A C 1
ATOM 2691 O O . THR A 1 365 ? -14.284 -12.838 36.214 1.00 85.62 365 THR A O 1
ATOM 2694 N N . TYR A 1 366 ? -14.306 -10.761 35.343 1.00 83.31 366 TYR A N 1
ATOM 2695 C CA . TYR A 1 366 ? -14.629 -11.148 33.978 1.00 83.31 366 TYR A CA 1
ATOM 2696 C C . TYR A 1 366 ? -13.423 -11.804 33.289 1.00 83.31 366 TYR A C 1
ATOM 2698 O O . TYR A 1 366 ? -12.326 -11.252 33.253 1.00 83.31 366 TYR A O 1
ATOM 2706 N N . LEU A 1 367 ? -13.629 -12.993 32.724 1.00 76.31 367 LEU A N 1
ATOM 2707 C CA . LEU A 1 367 ? -12.574 -13.812 32.118 1.00 76.31 367 LEU A CA 1
ATOM 2708 C C . LEU A 1 367 ? -12.511 -13.674 30.583 1.00 76.31 367 LEU A C 1
ATOM 2710 O O . LEU A 1 367 ? -11.611 -14.219 29.947 1.00 76.31 367 LEU A O 1
ATOM 2714 N N . GLY A 1 368 ? -13.466 -12.965 29.975 1.00 67.38 368 GLY A N 1
ATOM 2715 C CA . GLY A 1 368 ? -13.672 -12.962 28.526 1.00 67.38 368 GLY A CA 1
ATOM 2716 C C . GLY A 1 368 ? -14.798 -13.899 28.088 1.00 67.38 368 GLY A C 1
ATOM 2717 O O . GLY A 1 368 ? -15.320 -14.685 28.876 1.00 67.38 368 GLY A O 1
ATOM 2718 N N . GLN A 1 369 ? -15.194 -13.777 26.816 1.00 70.62 369 GLN A N 1
ATOM 2719 C CA . GLN A 1 369 ? -16.210 -14.629 26.175 1.00 70.62 369 GLN A CA 1
ATOM 2720 C C . GLN A 1 369 ? -17.516 -14.761 26.985 1.00 70.62 369 GLN A C 1
ATOM 2722 O O . GLN A 1 369 ? -18.161 -15.798 27.013 1.00 70.62 369 GLN A O 1
ATOM 2727 N N . GLY A 1 370 ? -17.934 -13.703 27.671 1.00 73.50 370 GLY A N 1
ATOM 2728 C CA . GLY A 1 370 ? -19.197 -13.699 28.389 1.00 73.50 370 GLY A CA 1
ATOM 2729 C C . GLY A 1 370 ? -19.223 -14.487 29.696 1.00 73.50 370 GLY A C 1
ATOM 2730 O O . GLY A 1 370 ? -20.306 -14.880 30.128 1.00 73.50 370 GLY A O 1
ATOM 2731 N N . ILE A 1 371 ? -18.079 -14.726 30.340 1.00 80.25 371 ILE A N 1
ATOM 2732 C CA . ILE A 1 371 ? -18.017 -15.469 31.605 1.00 80.25 371 ILE A CA 1
ATOM 2733 C C . ILE A 1 371 ? -17.319 -14.652 32.690 1.00 80.25 371 ILE A C 1
ATOM 2735 O O . ILE A 1 371 ? -16.276 -14.047 32.451 1.00 80.25 371 ILE A O 1
ATOM 2739 N N . ALA A 1 372 ? -17.876 -14.676 33.900 1.00 86.50 372 ALA A N 1
ATOM 2740 C CA . ALA A 1 372 ? -17.275 -14.090 35.094 1.00 86.50 372 ALA A CA 1
ATOM 2741 C C . ALA A 1 372 ? -17.088 -15.141 36.196 1.00 86.50 372 ALA A C 1
ATOM 2743 O O . ALA A 1 372 ? -17.924 -16.033 36.370 1.00 86.50 372 ALA A O 1
ATOM 2744 N N . ILE A 1 373 ? -15.992 -15.043 36.952 1.00 87.44 373 ILE A N 1
ATOM 2745 C CA . ILE A 1 373 ? -15.649 -15.996 38.018 1.00 87.44 373 ILE A CA 1
ATOM 2746 C C . ILE A 1 373 ? -15.351 -15.257 39.329 1.00 87.44 373 ILE A C 1
ATOM 2748 O O . ILE A 1 373 ? -14.193 -15.145 39.762 1.00 87.44 373 ILE A O 1
ATOM 2752 N N . PRO A 1 374 ? -16.391 -14.710 39.977 1.00 88.56 374 PRO A N 1
ATOM 2753 C CA . PRO A 1 374 ? -16.200 -13.959 41.197 1.00 88.56 374 PRO A CA 1
ATOM 2754 C C . PRO A 1 374 ? -15.846 -14.858 42.383 1.00 88.56 374 PRO A C 1
ATOM 2756 O O . PRO A 1 374 ? -16.382 -15.955 42.561 1.00 88.56 374 PRO A O 1
ATOM 2759 N N . HIS A 1 375 ? -14.946 -14.360 43.223 1.00 89.44 375 HIS A N 1
ATOM 2760 C CA . HIS A 1 375 ? -14.452 -15.026 44.426 1.00 89.44 375 HIS A CA 1
ATOM 2761 C C . HIS A 1 375 ? -14.081 -13.977 45.477 1.00 89.44 375 HIS A C 1
ATOM 2763 O O . HIS A 1 375 ? -13.779 -12.836 45.136 1.00 89.44 375 HIS A O 1
ATOM 2769 N N . GLY A 1 376 ? -14.118 -14.354 46.753 1.00 86.50 376 GLY A N 1
ATOM 2770 C CA . GLY A 1 376 ? -13.776 -13.457 47.855 1.00 86.50 376 GLY A CA 1
ATOM 2771 C C . GLY A 1 376 ? -12.280 -13.152 47.964 1.00 86.50 376 GLY A C 1
ATOM 2772 O O . GLY A 1 376 ? -11.432 -13.947 47.548 1.00 86.50 376 GLY A O 1
ATOM 2773 N N . THR A 1 377 ? -11.949 -12.008 48.562 1.00 85.94 377 THR A N 1
ATOM 2774 C CA . THR A 1 377 ? -10.583 -11.659 48.985 1.00 85.94 377 THR A CA 1
ATOM 2775 C C . THR A 1 377 ? -10.067 -12.585 50.095 1.00 85.94 377 THR A C 1
ATOM 2777 O O . THR A 1 377 ? -10.834 -13.274 50.772 1.00 85.94 377 THR A O 1
ATOM 2780 N N . ALA A 1 378 ? -8.749 -12.576 50.329 1.00 82.44 378 ALA A N 1
ATOM 2781 C CA . ALA A 1 378 ? -8.127 -13.367 51.395 1.00 82.44 378 ALA A CA 1
ATOM 2782 C C . ALA A 1 378 ? -8.686 -13.040 52.796 1.00 82.44 378 ALA A C 1
ATOM 2784 O O . ALA A 1 378 ? -8.805 -13.942 53.626 1.00 82.44 378 ALA A O 1
ATOM 2785 N N . ASP A 1 379 ? -9.091 -11.789 53.030 1.00 82.62 379 ASP A N 1
ATOM 2786 C CA . ASP A 1 379 ? -9.600 -11.306 54.320 1.00 82.62 379 ASP A CA 1
ATOM 2787 C C . ASP A 1 379 ? -10.942 -11.945 54.705 1.00 82.62 379 ASP A C 1
ATOM 2789 O O . ASP A 1 379 ? -11.232 -12.141 55.883 1.00 82.62 379 ASP A O 1
ATOM 2793 N N . THR A 1 380 ? -11.732 -12.372 53.716 1.00 87.06 380 THR A N 1
ATOM 2794 C CA . THR A 1 380 ? -13.035 -13.033 53.921 1.00 87.06 380 THR A CA 1
ATOM 2795 C C . THR A 1 380 ? -12.955 -14.558 53.910 1.00 87.06 380 THR A C 1
ATOM 2797 O O . THR A 1 380 ? -13.971 -15.245 53.947 1.00 87.06 380 THR A O 1
ATOM 2800 N N . ARG A 1 381 ? -11.751 -15.142 53.913 1.00 84.25 381 ARG A N 1
ATOM 2801 C CA . ARG A 1 381 ? -11.575 -16.604 53.865 1.00 84.25 381 ARG A CA 1
ATOM 2802 C C . ARG A 1 381 ? -12.160 -17.334 55.076 1.00 84.25 381 ARG A C 1
ATOM 2804 O O . ARG A 1 381 ? -12.562 -18.487 54.952 1.00 84.25 381 ARG A O 1
ATOM 2811 N N . HIS A 1 382 ? -12.237 -16.667 56.227 1.00 87.31 382 HIS A N 1
ATOM 2812 C CA . HIS A 1 382 ? -12.883 -17.195 57.433 1.00 87.31 382 HIS A CA 1
ATOM 2813 C C . HIS A 1 382 ? -14.401 -17.397 57.256 1.00 87.31 382 HIS A C 1
ATOM 2815 O O . HIS A 1 382 ? -14.978 -18.243 57.933 1.00 87.31 382 HIS A O 1
ATOM 2821 N N . ALA A 1 383 ? -15.025 -16.684 56.310 1.00 89.44 383 ALA A N 1
ATOM 2822 C CA . ALA A 1 383 ? -16.433 -16.828 55.945 1.00 89.44 383 ALA A CA 1
ATOM 2823 C C . ALA A 1 383 ? -16.702 -18.039 55.025 1.00 89.44 383 ALA A C 1
ATOM 2825 O O . ALA A 1 383 ? -17.853 -18.307 54.684 1.00 89.44 383 ALA A O 1
ATOM 2826 N N . VAL A 1 384 ? -15.672 -18.793 54.613 1.00 90.00 384 VAL A N 1
ATOM 2827 C CA . VAL A 1 384 ? -15.824 -20.020 53.816 1.00 90.00 384 VAL A CA 1
ATOM 2828 C C . VAL A 1 384 ? -15.914 -21.239 54.736 1.00 90.00 384 VAL A C 1
ATOM 2830 O O . VAL A 1 384 ? -14.920 -21.670 55.323 1.00 90.00 384 VAL A O 1
ATOM 2833 N N . LEU A 1 385 ? -17.103 -21.838 54.813 1.00 88.81 385 LEU A N 1
ATOM 2834 C CA . LEU A 1 385 ? -17.383 -23.026 55.623 1.00 88.81 385 LEU A CA 1
ATOM 2835 C C . LEU A 1 385 ? -16.902 -24.304 54.919 1.00 88.81 385 LEU A C 1
ATOM 2837 O O . LEU A 1 385 ? -16.224 -25.137 55.524 1.00 88.81 385 LEU A O 1
ATOM 2841 N N . ASN A 1 386 ? -17.196 -24.421 53.619 1.00 83.50 386 ASN A N 1
ATOM 2842 C CA . ASN A 1 386 ? -16.842 -25.556 52.765 1.00 83.50 386 ASN A CA 1
ATOM 2843 C C . ASN A 1 386 ? -16.440 -25.068 51.365 1.00 83.50 386 ASN A C 1
ATOM 2845 O O . ASN A 1 386 ? -17.013 -24.103 50.860 1.00 83.50 386 ASN A O 1
ATOM 2849 N N . THR A 1 387 ? -15.477 -25.740 50.722 1.00 82.81 387 THR A N 1
ATOM 2850 C CA . THR A 1 387 ? -15.144 -25.462 49.315 1.00 82.81 387 THR A CA 1
ATOM 2851 C C . THR A 1 387 ? -16.345 -25.813 48.430 1.00 82.81 387 THR A C 1
ATOM 2853 O O . THR A 1 387 ? -16.896 -26.907 48.539 1.00 82.81 387 THR A O 1
ATOM 2856 N N . GLY A 1 388 ? -16.757 -24.899 47.552 1.00 79.56 388 GLY A N 1
ATOM 2857 C CA . GLY A 1 388 ? -17.918 -25.080 46.687 1.00 79.56 388 GLY A CA 1
ATOM 2858 C C . GLY A 1 388 ? -17.948 -24.097 45.520 1.00 79.56 388 GLY A C 1
ATOM 2859 O O . GLY A 1 388 ? -17.395 -23.000 45.592 1.00 79.56 388 GLY A O 1
ATOM 2860 N N . VAL A 1 389 ? -18.611 -24.496 44.434 1.00 83.62 389 VAL A N 1
ATOM 2861 C CA . VAL A 1 389 ? -18.816 -23.664 43.240 1.00 83.62 389 VAL A CA 1
ATOM 2862 C C . VAL A 1 389 ? -20.299 -23.595 42.910 1.00 83.62 389 VAL A C 1
ATOM 2864 O O . VAL A 1 389 ? -21.013 -24.600 42.988 1.00 83.62 389 VAL A O 1
ATOM 2867 N N . LYS A 1 390 ? -20.772 -22.404 42.538 1.00 85.25 390 LYS A N 1
ATOM 2868 C CA . LYS A 1 390 ? -22.132 -22.176 42.044 1.00 85.25 390 LYS A CA 1
ATOM 2869 C C . LYS A 1 390 ? -22.092 -21.462 40.712 1.00 85.25 390 LYS A C 1
ATOM 2871 O O . LYS A 1 390 ? -21.506 -20.395 40.592 1.00 85.25 390 LYS A O 1
ATOM 2876 N N . VAL A 1 391 ? -22.755 -22.057 39.730 1.00 84.00 391 VAL A N 1
ATOM 2877 C CA . VAL A 1 391 ? -22.900 -21.494 38.393 1.00 84.00 391 VAL A CA 1
ATOM 2878 C C . VAL A 1 391 ? -24.314 -20.955 38.243 1.00 84.00 391 VAL A C 1
ATOM 2880 O O . VAL A 1 391 ? -25.281 -21.665 38.520 1.00 84.00 391 VAL A O 1
ATOM 2883 N N . ILE A 1 392 ? -24.427 -19.707 37.800 1.00 86.62 392 ILE A N 1
ATOM 2884 C CA . ILE A 1 392 ? -25.685 -19.095 37.379 1.00 86.62 392 ILE A CA 1
ATOM 2885 C C . ILE A 1 392 ? -25.521 -18.642 35.933 1.00 86.62 392 ILE A C 1
ATOM 2887 O O . ILE A 1 392 ? -24.547 -17.974 35.589 1.00 86.62 392 ILE A O 1
ATOM 2891 N N . VAL A 1 393 ? -26.477 -19.020 35.089 1.00 83.12 393 VAL A N 1
ATOM 2892 C CA . VAL A 1 393 ? -26.570 -18.547 33.708 1.00 83.12 393 VAL A CA 1
ATOM 2893 C C . VAL A 1 393 ? -27.584 -17.414 33.658 1.00 83.12 393 VAL A C 1
ATOM 2895 O O . VAL A 1 393 ? -28.682 -17.525 34.202 1.00 83.12 393 VAL A O 1
ATOM 2898 N N . PHE A 1 394 ? -27.202 -16.332 32.993 1.00 85.19 394 PHE A N 1
ATOM 2899 C CA . PHE A 1 394 ? -28.012 -15.155 32.734 1.00 85.19 394 PHE A CA 1
ATOM 2900 C C . PHE A 1 394 ? -28.250 -15.078 31.223 1.00 85.19 394 PHE A C 1
ATOM 2902 O O . PHE A 1 394 ? -27.441 -14.483 30.513 1.00 85.19 394 PHE A O 1
ATOM 2909 N N . PRO A 1 395 ? -29.343 -15.664 30.697 1.00 75.44 395 PRO A N 1
ATOM 2910 C CA . PRO A 1 395 ? -29.586 -15.733 29.252 1.00 75.44 395 PRO A CA 1
ATOM 2911 C C . PRO A 1 395 ? -29.643 -14.361 28.574 1.00 75.44 395 PRO A C 1
ATOM 2913 O O . PRO A 1 395 ? -29.289 -14.223 27.409 1.00 75.44 395 PRO A O 1
ATOM 2916 N N . GLN A 1 396 ? -30.080 -13.341 29.318 1.00 76.38 396 GLN A N 1
ATOM 2917 C CA . GLN A 1 396 ? -30.129 -11.955 28.850 1.00 76.38 396 GLN A CA 1
ATOM 2918 C C . GLN A 1 396 ? -28.779 -11.233 28.976 1.00 76.38 396 GLN A C 1
ATOM 2920 O O . GLN A 1 396 ? -28.609 -10.194 28.356 1.00 76.38 396 GLN A O 1
ATOM 2925 N N . GLY A 1 397 ? -27.822 -11.786 29.727 1.00 79.88 397 GLY A N 1
ATOM 2926 C CA . GLY A 1 397 ? -26.558 -11.151 30.085 1.00 79.88 397 GLY A CA 1
ATOM 2927 C C . GLY A 1 397 ? -26.636 -10.314 31.370 1.00 79.88 397 GLY A C 1
ATOM 2928 O O . GLY A 1 397 ? -27.704 -9.890 31.814 1.00 79.88 397 GLY A O 1
ATOM 2929 N N . VAL A 1 398 ? -25.475 -10.079 31.970 1.00 86.00 398 VAL A N 1
ATOM 2930 C CA . VAL A 1 398 ? -25.240 -9.191 33.115 1.00 86.00 398 VAL A CA 1
ATOM 2931 C C . VAL A 1 398 ? -24.169 -8.203 32.697 1.00 86.00 398 VAL A C 1
ATOM 2933 O O . VAL A 1 398 ? -23.130 -8.614 32.185 1.00 86.00 398 VAL A O 1
ATOM 2936 N N . ASP A 1 399 ? -24.405 -6.915 32.918 1.00 84.12 399 ASP A N 1
ATOM 2937 C CA . ASP A 1 399 ? -23.381 -5.898 32.695 1.00 84.12 399 ASP A CA 1
ATOM 2938 C C . ASP A 1 399 ? -22.288 -6.049 33.758 1.00 84.12 399 ASP A C 1
ATOM 2940 O O . ASP A 1 399 ? -22.530 -5.848 34.953 1.00 84.12 399 ASP A O 1
ATOM 2944 N N . TRP A 1 400 ? -21.097 -6.439 33.310 1.00 84.19 400 TRP A N 1
ATOM 2945 C CA . TRP A 1 400 ? -19.922 -6.673 34.141 1.00 84.19 400 TRP A CA 1
ATOM 2946 C C . TRP A 1 400 ? -18.896 -5.534 34.032 1.00 84.19 400 TRP A C 1
ATOM 2948 O O . TRP A 1 400 ? -17.714 -5.737 34.288 1.00 84.19 400 TRP A O 1
ATOM 2958 N N . GLY A 1 401 ? -19.342 -4.332 33.649 1.00 74.56 401 GLY A N 1
ATOM 2959 C CA . GLY A 1 401 ? -18.491 -3.150 33.535 1.00 74.56 401 GLY A CA 1
ATOM 2960 C C . GLY A 1 401 ? -17.615 -3.150 32.279 1.00 74.56 401 GLY A C 1
ATOM 2961 O O . GLY A 1 401 ? -17.415 -4.170 31.625 1.00 74.56 401 GLY A O 1
ATOM 2962 N N . GLU A 1 402 ? -17.114 -1.970 31.901 1.00 69.88 402 GLU A N 1
ATOM 2963 C CA . GLU A 1 402 ? -16.182 -1.785 30.768 1.00 69.88 402 GLU A CA 1
ATOM 2964 C C . GLU A 1 402 ? -16.685 -2.325 29.408 1.00 69.88 402 GLU A C 1
ATOM 2966 O O . GLU A 1 402 ? -15.908 -2.590 28.495 1.00 69.88 402 GLU A O 1
ATOM 2971 N N . GLY A 1 403 ? -18.007 -2.460 29.241 1.00 67.75 403 GLY A N 1
ATOM 2972 C CA . GLY A 1 403 ? -18.621 -3.028 28.034 1.00 67.75 403 GLY A CA 1
ATOM 2973 C C . GLY A 1 403 ? -18.613 -4.560 27.983 1.00 67.75 403 GLY A C 1
ATOM 2974 O O . GLY A 1 403 ? -19.013 -5.134 26.968 1.00 67.75 403 GLY A O 1
ATOM 2975 N N . ASN A 1 404 ? -18.195 -5.225 29.061 1.00 77.44 404 ASN A N 1
ATOM 2976 C CA . ASN A 1 404 ? -18.237 -6.672 29.200 1.00 77.44 404 ASN A CA 1
ATOM 2977 C C . ASN A 1 404 ? -19.629 -7.130 29.644 1.00 77.44 404 ASN A C 1
ATOM 2979 O O . ASN A 1 404 ? -20.205 -6.599 30.592 1.00 77.44 404 ASN A O 1
ATOM 2983 N N . VAL A 1 405 ? -20.163 -8.154 28.979 1.00 80.94 405 VAL A N 1
ATOM 2984 C CA . VAL A 1 405 ? -21.462 -8.748 29.319 1.00 80.94 405 VAL A CA 1
ATOM 2985 C C . VAL A 1 405 ? -21.251 -10.204 29.691 1.00 80.94 405 VAL A C 1
ATOM 2987 O O . VAL A 1 405 ? -20.872 -10.994 28.833 1.00 80.94 405 VAL A O 1
ATOM 2990 N N . ALA A 1 406 ? -21.505 -10.570 30.947 1.00 84.00 406 ALA A N 1
ATOM 2991 C CA . ALA A 1 406 ? -21.417 -11.948 31.418 1.00 84.00 406 ALA A CA 1
ATOM 2992 C C . ALA A 1 406 ? -22.761 -12.678 31.247 1.00 84.00 406 ALA A C 1
ATOM 2994 O O . ALA A 1 406 ? -23.777 -12.269 31.798 1.00 84.00 406 ALA A O 1
ATOM 2995 N N . TYR A 1 407 ? -22.767 -13.786 30.511 1.00 81.88 407 TYR A N 1
ATOM 2996 C CA . TYR A 1 407 ? -23.899 -14.708 30.367 1.00 81.88 407 TYR A CA 1
ATOM 2997 C C . TYR A 1 407 ? -23.813 -15.883 31.344 1.00 81.88 407 TYR A C 1
ATOM 2999 O O . TYR A 1 407 ? -24.812 -16.553 31.594 1.00 81.88 407 TYR A O 1
ATOM 3007 N N . MET A 1 408 ? -22.639 -16.135 31.923 1.00 84.25 408 MET A N 1
ATOM 3008 C CA . MET A 1 408 ? -22.435 -17.140 32.960 1.00 84.25 408 MET A CA 1
ATOM 3009 C C . MET A 1 408 ? -21.553 -16.577 34.069 1.00 84.25 408 MET A C 1
ATOM 3011 O O . MET A 1 408 ? -20.495 -16.007 33.811 1.00 84.25 408 MET A O 1
ATOM 3015 N N . VAL A 1 409 ? -21.976 -16.780 35.312 1.00 88.44 409 VAL A N 1
ATOM 3016 C CA . VAL A 1 409 ? -21.220 -16.388 36.499 1.00 88.44 409 VAL A CA 1
ATOM 3017 C C . VAL A 1 409 ? -20.974 -17.624 37.353 1.00 88.44 409 VAL A C 1
ATOM 3019 O O . VAL A 1 409 ? -21.922 -18.277 37.790 1.00 88.44 409 VAL A O 1
ATOM 3022 N N . ALA A 1 410 ? -19.705 -17.949 37.587 1.00 86.94 410 ALA A N 1
ATOM 3023 C CA . ALA A 1 410 ? -19.283 -19.056 38.437 1.00 86.94 410 ALA A CA 1
ATOM 3024 C C . ALA A 1 410 ? -18.708 -18.517 39.754 1.00 86.94 410 ALA A C 1
ATOM 3026 O O . ALA A 1 410 ? -17.543 -18.146 39.828 1.00 86.94 410 ALA A O 1
ATOM 3027 N N . GLY A 1 411 ? -19.523 -18.460 40.806 1.00 88.62 411 GLY A N 1
ATOM 3028 C CA . GLY A 1 411 ? -19.049 -18.094 42.138 1.00 88.62 411 GLY A CA 1
ATOM 3029 C C . GLY A 1 411 ? -18.283 -19.223 42.786 1.00 88.62 411 GLY A C 1
ATOM 3030 O O . GLY A 1 411 ? -18.792 -20.343 42.873 1.00 88.62 411 GLY A O 1
ATOM 3031 N N . ILE A 1 412 ? -17.091 -18.914 43.278 1.00 87.06 412 ILE A N 1
ATOM 3032 C CA . ILE A 1 412 ? -16.218 -19.892 43.917 1.00 87.06 412 ILE A CA 1
ATOM 3033 C C . ILE A 1 412 ? -15.996 -19.502 45.374 1.00 87.06 412 ILE A C 1
ATOM 3035 O O . ILE A 1 412 ? -15.521 -18.408 45.663 1.00 87.06 412 ILE A O 1
ATOM 3039 N N . ALA A 1 413 ? -16.283 -20.438 46.275 1.00 86.75 413 ALA A N 1
ATOM 3040 C CA . ALA A 1 413 ? -15.897 -20.391 47.675 1.00 86.75 413 ALA A CA 1
ATOM 3041 C C . ALA A 1 413 ? -14.824 -21.454 47.922 1.00 86.75 413 ALA A C 1
ATOM 3043 O O . ALA A 1 413 ? -15.053 -22.633 47.660 1.00 86.75 413 ALA A O 1
ATOM 3044 N N . ALA A 1 414 ? -13.643 -21.068 48.402 1.00 79.44 414 ALA A N 1
ATOM 3045 C CA . ALA A 1 414 ? -12.530 -22.004 48.548 1.00 79.44 414 ALA A CA 1
ATOM 3046 C C . ALA A 1 414 ? -11.744 -21.785 49.839 1.00 79.44 414 ALA A C 1
ATOM 3048 O O . ALA A 1 414 ? -11.292 -20.678 50.128 1.00 79.44 414 ALA A O 1
ATOM 3049 N N . ARG A 1 415 ? -11.545 -22.865 50.608 1.00 69.94 415 ARG A N 1
ATOM 3050 C CA . ARG A 1 415 ? -10.733 -22.837 51.838 1.00 69.94 415 ARG A CA 1
ATOM 3051 C C . ARG A 1 415 ? -9.237 -22.953 51.567 1.00 69.94 415 ARG A C 1
ATOM 3053 O O . ARG A 1 415 ? -8.447 -22.585 52.434 1.00 69.94 415 ARG A O 1
ATOM 3060 N N . SER A 1 416 ? -8.838 -23.432 50.391 1.00 65.69 416 SER A N 1
ATOM 3061 C CA . SER A 1 416 ? -7.457 -23.694 49.960 1.00 65.69 416 SER A CA 1
ATOM 3062 C C . SER A 1 416 ? -7.270 -23.353 48.470 1.00 65.69 416 SER A C 1
ATOM 3064 O O . SER A 1 416 ? -8.207 -22.908 47.803 1.00 65.69 416 SER A O 1
ATOM 3066 N N . ASN A 1 417 ? -6.067 -23.567 47.925 1.00 58.50 417 ASN A N 1
ATOM 3067 C CA . ASN A 1 417 ? -5.772 -23.390 46.494 1.00 58.50 417 ASN A CA 1
ATOM 3068 C C . ASN A 1 417 ? -6.436 -24.445 45.578 1.00 58.50 417 ASN A C 1
ATOM 3070 O O . ASN A 1 417 ? -6.231 -24.394 44.370 1.00 58.50 417 ASN A O 1
ATOM 3074 N N . GLU A 1 418 ? -7.258 -25.358 46.111 1.00 55.12 418 GLU A N 1
ATOM 3075 C CA . GLU A 1 418 ? -8.024 -26.368 45.349 1.00 55.12 418 GLU A CA 1
ATOM 3076 C C . GLU A 1 418 ? -8.923 -25.766 44.256 1.00 55.12 418 GLU A C 1
ATOM 3078 O O . GLU A 1 418 ? -9.179 -26.393 43.230 1.00 55.12 418 GLU A O 1
ATOM 3083 N N . HIS A 1 419 ? -9.362 -24.516 44.424 1.00 56.09 419 HIS A N 1
ATOM 3084 C CA . HIS A 1 419 ? -10.134 -23.810 43.404 1.00 56.09 419 HIS A CA 1
ATOM 3085 C C . HIS A 1 419 ? -9.376 -23.581 42.095 1.00 56.09 419 HIS A C 1
ATOM 3087 O O . HIS A 1 419 ? -10.016 -23.412 41.060 1.00 56.09 419 HIS A O 1
ATOM 3093 N N . LEU A 1 420 ? -8.039 -23.583 42.112 1.00 59.06 420 LEU A N 1
ATOM 3094 C CA . LEU A 1 420 ? -7.230 -23.371 40.912 1.00 59.06 420 LEU A CA 1
ATOM 3095 C C . LEU A 1 420 ? -7.374 -24.517 39.905 1.00 59.06 420 LEU A C 1
ATOM 3097 O O . LEU A 1 420 ? -7.314 -24.272 38.702 1.00 59.06 420 LEU A O 1
ATOM 3101 N N . ASP A 1 421 ? -7.608 -25.746 40.365 1.00 53.91 421 ASP A N 1
ATOM 3102 C CA . ASP A 1 421 ? -7.802 -26.884 39.466 1.00 53.91 421 ASP A CA 1
ATOM 3103 C C . ASP A 1 421 ? -9.204 -26.875 38.840 1.00 53.91 421 ASP A C 1
ATOM 3105 O O . ASP A 1 421 ? -9.338 -27.107 37.638 1.00 53.91 421 ASP A O 1
ATOM 3109 N N . ILE A 1 422 ? -10.227 -26.466 39.601 1.00 57.31 422 ILE A N 1
ATOM 3110 C CA . ILE A 1 422 ? -11.580 -26.219 39.073 1.00 57.31 422 ILE A CA 1
ATOM 3111 C C . ILE A 1 422 ? -11.562 -25.053 38.073 1.00 57.31 422 ILE A C 1
ATOM 3113 O O . ILE A 1 422 ? -12.136 -25.147 36.989 1.00 57.31 422 ILE A O 1
ATOM 3117 N N . LEU A 1 423 ? -10.837 -23.976 38.394 1.00 58.84 423 LEU A N 1
ATOM 3118 C CA . LEU A 1 423 ? -10.619 -22.839 37.501 1.00 58.84 423 LEU A CA 1
ATOM 3119 C C . LEU A 1 423 ? -9.944 -23.269 36.198 1.00 58.84 423 LEU A C 1
ATOM 3121 O O . LEU A 1 423 ? -10.389 -22.866 35.129 1.00 58.84 423 LEU A O 1
ATOM 3125 N N . ARG A 1 424 ? -8.902 -24.109 36.250 1.00 58.81 424 ARG A N 1
ATOM 3126 C CA . ARG A 1 424 ? -8.209 -24.619 35.052 1.00 58.81 424 ARG A CA 1
ATOM 3127 C C . ARG A 1 424 ? -9.119 -25.469 34.166 1.00 58.81 424 ARG A C 1
ATOM 3129 O O . ARG A 1 424 ? -9.041 -25.347 32.944 1.00 58.81 424 ARG A O 1
ATOM 3136 N N . GLN A 1 425 ? -9.963 -26.310 34.763 1.00 58.84 425 GLN A N 1
ATOM 3137 C CA . GLN A 1 425 ? -10.931 -27.134 34.032 1.00 58.84 425 GLN A CA 1
ATOM 3138 C C . GLN A 1 425 ? -12.007 -26.269 33.364 1.00 58.84 425 GLN A C 1
ATOM 3140 O O . GLN A 1 425 ? -12.229 -26.400 32.161 1.00 58.84 425 GLN A O 1
ATOM 3145 N N . LEU A 1 426 ? -12.585 -25.318 34.104 1.00 59.03 426 LEU A N 1
ATOM 3146 C CA . LEU A 1 426 ? -13.555 -24.365 33.563 1.00 59.03 426 LEU A CA 1
ATOM 3147 C C . LEU A 1 426 ? -12.926 -23.501 32.462 1.00 59.03 426 LEU A C 1
ATOM 3149 O O . LEU A 1 426 ? -13.476 -23.415 31.375 1.00 59.03 426 LEU A O 1
ATOM 3153 N N . THR A 1 427 ? -11.729 -22.947 32.669 1.00 57.09 427 THR A N 1
ATOM 3154 C CA . THR A 1 427 ? -11.044 -22.106 31.664 1.00 57.09 427 THR A CA 1
ATOM 3155 C C . THR A 1 427 ? -10.805 -22.857 30.348 1.00 57.09 427 THR A C 1
ATOM 3157 O O . THR A 1 427 ? -10.911 -22.260 29.279 1.00 57.09 427 THR A O 1
ATOM 3160 N N . ARG A 1 428 ? -10.518 -24.170 30.392 1.00 59.19 428 ARG A N 1
ATOM 3161 C CA . ARG A 1 428 ? -10.367 -25.002 29.181 1.00 59.19 428 ARG A CA 1
ATOM 3162 C C . ARG A 1 428 ? -11.685 -25.205 28.445 1.00 59.19 428 ARG A C 1
ATOM 3164 O O . ARG A 1 428 ? -11.715 -25.005 27.236 1.00 59.19 428 ARG A O 1
ATOM 3171 N N . ALA A 1 429 ? -12.744 -25.580 29.163 1.00 54.91 429 ALA A N 1
ATOM 3172 C CA . ALA A 1 429 ? -14.074 -25.754 28.578 1.00 54.91 429 ALA A CA 1
ATOM 3173 C C . ALA A 1 429 ? -14.601 -24.445 27.964 1.00 54.91 429 ALA A C 1
ATOM 3175 O O . ALA A 1 429 ? -15.321 -24.462 26.977 1.00 54.91 429 ALA A O 1
ATOM 3176 N N . LEU A 1 430 ? -14.188 -23.309 28.526 1.00 54.41 430 LEU A N 1
ATOM 3177 C CA . LEU A 1 430 ? -14.650 -21.967 28.185 1.00 54.41 430 LEU A CA 1
ATOM 3178 C C . LEU A 1 430 ? -13.752 -21.215 27.185 1.00 54.41 430 LEU A C 1
ATOM 3180 O O . LEU A 1 430 ? -13.969 -20.034 26.951 1.00 54.41 430 LEU A O 1
ATOM 3184 N N . SER A 1 431 ? -12.729 -21.865 26.618 1.00 53.75 431 SER A N 1
ATOM 3185 C CA . SER A 1 431 ? -11.836 -21.251 25.617 1.00 53.75 431 SER A CA 1
ATOM 3186 C C . SER A 1 431 ? -12.364 -21.352 24.175 1.00 53.75 431 SER A C 1
ATOM 3188 O O . SER A 1 431 ? -11.724 -20.835 23.258 1.00 53.75 431 SER A O 1
ATOM 3190 N N . ASP A 1 432 ? -13.483 -22.049 23.962 1.00 60.38 432 ASP A N 1
ATOM 3191 C CA . ASP A 1 432 ? -14.087 -22.291 22.650 1.00 60.38 432 ASP A CA 1
ATOM 3192 C C . ASP A 1 432 ? -15.114 -21.195 22.300 1.00 60.38 432 ASP A C 1
ATOM 3194 O O . ASP A 1 432 ? -16.065 -20.945 23.044 1.00 60.38 432 ASP A O 1
ATOM 3198 N N . GLU A 1 433 ? -14.932 -20.551 21.141 1.00 52.28 433 GLU A N 1
ATOM 3199 C CA . GLU A 1 433 ? -15.688 -19.372 20.686 1.00 52.28 433 GLU A CA 1
ATOM 3200 C C . GLU A 1 433 ? -17.213 -19.614 20.572 1.00 52.28 433 GLU A C 1
ATOM 3202 O O . GLU A 1 433 ? -17.990 -18.658 20.567 1.00 52.28 433 GLU A O 1
ATOM 3207 N N . GLY A 1 434 ? -17.672 -20.873 20.513 1.00 59.88 434 GLY A N 1
ATOM 3208 C CA . GLY A 1 434 ? -19.097 -21.238 20.435 1.00 59.88 434 GLY A CA 1
ATOM 3209 C C . GLY A 1 434 ? -19.824 -21.400 21.780 1.00 59.88 434 GLY A C 1
ATOM 3210 O O . GLY A 1 434 ? -21.061 -21.440 21.825 1.00 59.88 434 GLY A O 1
ATOM 3211 N N . VAL A 1 435 ? -19.089 -21.486 22.889 1.00 67.50 435 VAL A N 1
ATOM 3212 C CA . VAL A 1 435 ? -19.644 -21.772 24.225 1.00 67.50 435 VAL A CA 1
ATOM 3213 C C . VAL A 1 435 ? -20.590 -20.681 24.745 1.00 67.50 435 VAL A C 1
ATOM 3215 O O . VAL A 1 435 ? -21.661 -21.041 25.239 1.00 67.50 435 VAL A O 1
ATOM 3218 N N . PRO A 1 436 ? -20.322 -19.371 24.578 1.00 59.84 436 PRO A N 1
ATOM 3219 C CA . PRO A 1 436 ? -21.186 -18.322 25.133 1.00 59.84 436 PRO A CA 1
ATOM 3220 C C . PRO A 1 436 ? -22.583 -18.321 24.501 1.00 59.84 436 PRO A C 1
ATOM 3222 O O . PRO A 1 436 ? -23.596 -18.205 25.189 1.00 59.84 436 PRO A O 1
ATOM 3225 N N . HIS A 1 437 ? -22.654 -18.539 23.184 1.00 65.38 437 HIS A N 1
ATOM 3226 C CA . HIS A 1 437 ? -23.919 -18.664 22.457 1.00 65.38 437 HIS A CA 1
ATOM 3227 C C . HIS A 1 437 ? -24.699 -19.932 22.815 1.00 65.38 437 HIS A C 1
ATOM 3229 O O . HIS A 1 437 ? -25.926 -19.945 22.700 1.00 65.38 437 HIS A O 1
ATOM 3235 N N . THR A 1 438 ? -24.001 -20.988 23.229 1.00 68.81 438 THR A N 1
ATOM 3236 C CA . THR A 1 438 ? -24.612 -22.257 23.635 1.00 68.81 438 THR A CA 1
ATOM 3237 C C . THR A 1 438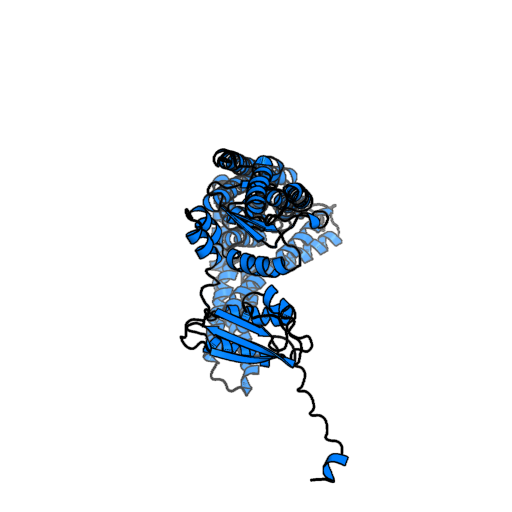 ? -25.124 -22.173 25.074 1.00 68.81 438 THR A C 1
ATOM 3239 O O . THR A 1 438 ? -26.264 -22.548 25.332 1.00 68.81 438 THR A O 1
ATOM 3242 N N . LEU A 1 439 ? -24.348 -21.571 25.985 1.00 68.25 439 LEU A N 1
ATOM 3243 C CA . LEU A 1 439 ? -24.761 -21.285 27.364 1.00 68.25 439 LEU A CA 1
ATOM 3244 C C . LEU A 1 439 ? -25.986 -20.368 27.416 1.00 68.25 439 LEU A C 1
ATOM 3246 O O . LEU A 1 439 ? -26.910 -20.642 28.173 1.00 68.25 439 LEU A O 1
ATOM 3250 N N . ALA A 1 440 ? -26.048 -19.333 26.572 1.00 64.19 440 ALA A N 1
ATOM 3251 C CA . ALA A 1 440 ? -27.203 -18.432 26.509 1.00 64.19 440 ALA A CA 1
ATOM 3252 C C . ALA A 1 440 ? -28.513 -19.131 26.088 1.00 64.19 440 ALA A C 1
ATOM 3254 O O . ALA A 1 440 ? -29.598 -18.618 26.357 1.00 64.19 440 ALA A O 1
ATOM 3255 N N . LYS A 1 441 ? -28.425 -20.293 25.425 1.00 72.38 441 LYS A N 1
ATOM 3256 C CA . LYS A 1 441 ? -29.577 -21.107 25.003 1.00 72.38 441 LYS A CA 1
ATOM 3257 C C . LYS A 1 441 ? -29.913 -22.231 25.983 1.00 72.38 441 LYS A C 1
ATOM 3259 O O . LYS A 1 441 ? -30.959 -22.854 25.819 1.00 72.38 441 LYS A O 1
ATOM 3264 N N . ALA A 1 442 ? -29.048 -22.504 26.959 1.00 72.44 442 ALA A N 1
ATOM 3265 C CA . ALA A 1 442 ? -29.277 -23.548 27.944 1.00 72.44 442 ALA A CA 1
ATOM 3266 C C . ALA A 1 442 ? -30.422 -23.146 28.881 1.00 72.44 442 ALA A C 1
ATOM 3268 O O . ALA A 1 442 ? -30.458 -22.039 29.422 1.00 72.44 442 ALA A O 1
ATOM 3269 N N . THR A 1 443 ? -31.360 -24.063 29.082 1.00 71.56 443 THR A N 1
ATOM 3270 C CA . THR A 1 443 ? -32.557 -23.859 29.908 1.00 71.56 443 THR A CA 1
ATOM 3271 C C . THR A 1 443 ? -32.557 -24.724 31.163 1.00 71.56 443 THR A C 1
ATOM 3273 O O . THR A 1 443 ? -33.327 -24.455 32.087 1.00 71.56 443 THR A O 1
ATOM 3276 N N . THR A 1 444 ? -31.675 -25.729 31.244 1.00 74.44 444 THR A N 1
ATOM 3277 C CA . THR A 1 444 ? -31.597 -26.642 32.392 1.00 74.44 444 THR A CA 1
ATOM 3278 C C . THR A 1 444 ? -30.189 -26.728 33.001 1.00 74.44 444 THR A C 1
ATOM 3280 O O . THR A 1 444 ? -29.191 -26.624 32.286 1.00 74.44 444 THR A O 1
ATOM 3283 N N . PRO A 1 445 ? -30.056 -26.978 34.323 1.00 71.38 445 PRO A N 1
ATOM 3284 C CA . PRO A 1 445 ? -28.752 -27.205 34.954 1.00 71.38 445 PRO A CA 1
ATOM 3285 C C . PRO A 1 445 ? -27.973 -28.385 34.360 1.00 71.38 445 PRO A C 1
ATOM 3287 O O . PRO A 1 445 ? -26.747 -28.355 34.356 1.00 71.38 445 PRO A O 1
ATOM 3290 N N . ALA A 1 446 ? -28.670 -29.406 33.847 1.00 71.44 446 ALA A N 1
ATOM 3291 C CA . ALA A 1 446 ? -28.053 -30.552 33.184 1.00 71.44 446 ALA A CA 1
ATOM 3292 C C . ALA A 1 446 ? -27.420 -30.166 31.839 1.00 71.44 446 ALA A C 1
ATOM 3294 O O . ALA A 1 446 ? -26.329 -30.630 31.540 1.00 71.44 446 ALA A O 1
ATOM 3295 N 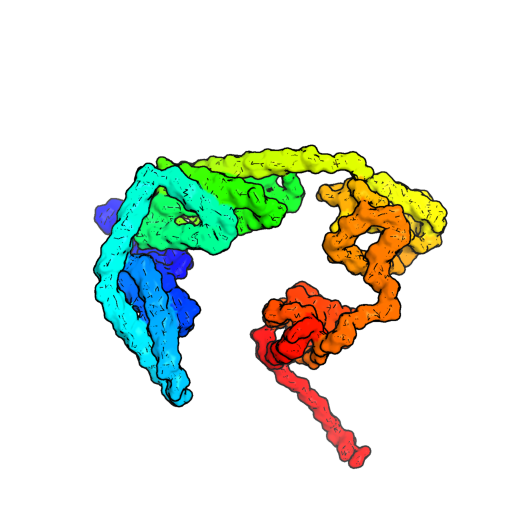N . GLU A 1 447 ? -28.053 -29.278 31.064 1.00 70.56 447 GLU A N 1
ATOM 3296 C CA . GLU A 1 447 ? -27.472 -28.726 29.831 1.00 70.56 447 GLU A CA 1
ATOM 3297 C C . GLU A 1 447 ? -26.249 -27.861 30.125 1.00 70.56 447 GLU A C 1
ATOM 3299 O O . GLU A 1 447 ? -25.233 -27.990 29.451 1.00 70.56 447 GLU A O 1
ATOM 3304 N N . VAL A 1 448 ? -26.314 -27.012 31.155 1.00 69.25 448 VAL A N 1
ATOM 3305 C CA . VAL A 1 448 ? -25.165 -26.195 31.578 1.00 69.25 448 VAL A CA 1
ATOM 3306 C C . VAL A 1 448 ? -24.020 -27.086 32.044 1.00 69.25 448 VAL A C 1
ATOM 3308 O O . VAL A 1 448 ? -22.882 -26.867 31.640 1.00 69.25 448 VAL A O 1
ATOM 3311 N N . LEU A 1 449 ? -24.314 -28.109 32.853 1.00 69.94 449 LEU A N 1
ATOM 3312 C CA . LEU A 1 449 ? -23.312 -29.076 33.275 1.00 69.94 449 LEU A CA 1
ATOM 3313 C C . LEU A 1 449 ? -22.728 -29.785 32.058 1.00 69.94 449 LEU A C 1
ATOM 3315 O O . LEU A 1 449 ? -21.520 -29.746 31.923 1.00 69.94 449 LEU A O 1
ATOM 3319 N N . ALA A 1 450 ? -23.555 -30.300 31.144 1.00 69.31 450 ALA A N 1
ATOM 3320 C CA . ALA A 1 450 ? -23.106 -30.946 29.915 1.00 69.31 450 ALA A CA 1
ATOM 3321 C C . ALA A 1 450 ? -22.188 -30.038 29.092 1.00 69.31 450 ALA A C 1
ATOM 3323 O O . ALA A 1 450 ? -21.132 -30.495 28.685 1.00 69.31 450 ALA A O 1
ATOM 3324 N N . ILE A 1 451 ? -22.530 -28.756 28.905 1.00 69.31 451 ILE A N 1
ATOM 3325 C CA . ILE A 1 451 ? -21.697 -27.765 28.196 1.00 69.31 451 ILE A CA 1
ATOM 3326 C C . ILE A 1 451 ? -20.342 -27.574 28.898 1.00 69.31 451 ILE A C 1
ATOM 3328 O O . ILE A 1 451 ? -19.304 -27.526 28.242 1.00 69.31 451 ILE A O 1
ATOM 3332 N N . LEU A 1 452 ? -20.337 -27.501 30.231 1.00 63.94 452 LEU A N 1
ATOM 3333 C CA . LEU A 1 452 ? -19.125 -27.335 31.042 1.00 63.94 452 LEU A CA 1
ATOM 3334 C C . LEU A 1 452 ? -18.326 -28.637 31.214 1.00 63.94 452 LEU A C 1
ATOM 3336 O O . LEU A 1 452 ? -17.128 -28.590 31.492 1.00 63.94 452 LEU A O 1
ATOM 3340 N N . THR A 1 453 ? -18.970 -29.790 31.030 1.00 58.47 453 THR A N 1
ATOM 3341 C CA . THR A 1 453 ? -18.399 -31.137 31.104 1.00 58.47 453 THR A CA 1
ATOM 3342 C C . THR A 1 453 ? -18.237 -31.788 29.735 1.00 58.47 453 THR A C 1
ATOM 3344 O O . THR A 1 453 ? -17.875 -32.961 29.686 1.00 58.47 453 THR A O 1
ATOM 3347 N N . VAL A 1 454 ? -18.344 -31.048 28.620 1.00 53.41 454 VAL A N 1
ATOM 3348 C CA . VAL A 1 454 ? -17.903 -31.532 27.289 1.00 53.41 454 VAL A CA 1
ATOM 3349 C C . VAL A 1 454 ? -16.395 -31.882 27.283 1.00 53.41 454 VAL A C 1
ATOM 3351 O O . VAL A 1 454 ? -15.887 -32.452 26.326 1.00 53.41 454 VAL A O 1
ATOM 3354 N N . GLY A 1 455 ? -15.674 -31.655 28.389 1.00 45.25 455 GLY A N 1
ATOM 3355 C CA . GLY A 1 455 ? -14.351 -32.230 28.656 1.00 45.25 455 GLY A CA 1
ATOM 3356 C C . GLY A 1 455 ? -14.259 -33.349 29.713 1.00 45.25 455 GLY A C 1
ATOM 3357 O O . GLY A 1 455 ? -13.144 -33.799 29.945 1.00 45.25 455 GLY A O 1
ATOM 3358 N N . ASN A 1 456 ? -15.348 -33.780 30.372 1.00 35.72 456 ASN A N 1
ATOM 3359 C CA . ASN A 1 456 ? -15.304 -34.624 31.584 1.00 35.72 456 ASN A CA 1
ATOM 3360 C C . ASN A 1 456 ? -16.103 -35.948 31.556 1.00 35.72 456 ASN A C 1
ATOM 3362 O O . ASN A 1 456 ? -15.817 -36.792 32.397 1.00 35.72 456 ASN A O 1
ATOM 3366 N N . ASP A 1 457 ? -17.001 -36.200 30.593 1.00 29.11 457 ASP A N 1
ATOM 3367 C CA . ASP A 1 457 ? -17.558 -37.560 30.361 1.00 29.11 457 ASP A CA 1
ATOM 3368 C C . ASP A 1 457 ? -16.785 -38.357 29.292 1.00 29.11 457 ASP A C 1
ATOM 3370 O O . ASP A 1 457 ? -17.206 -39.416 28.826 1.00 29.11 457 ASP A O 1
ATOM 3374 N N . ALA A 1 458 ? -15.584 -37.887 28.960 1.00 32.56 458 ALA A N 1
ATOM 3375 C CA . ALA A 1 458 ? -14.544 -38.688 28.339 1.00 32.56 458 ALA A CA 1
ATOM 3376 C C . ALA A 1 458 ? -13.559 -39.127 29.438 1.00 32.56 458 ALA A C 1
ATOM 3378 O O . ALA A 1 458 ? -12.479 -38.577 29.610 1.00 32.56 458 ALA A O 1
ATOM 3379 N N . GLY A 1 459 ? -13.958 -40.137 30.218 1.00 28.17 459 GLY A N 1
ATOM 3380 C CA . GLY A 1 459 ? -13.064 -40.911 31.091 1.00 28.17 459 GLY A CA 1
ATOM 3381 C C . GLY A 1 459 ? -12.097 -41.827 30.325 1.00 28.17 459 GLY A C 1
ATOM 3382 O O . GLY A 1 459 ? -11.440 -42.679 30.915 1.00 28.17 459 GLY A O 1
ATOM 3383 N N . GLY A 1 460 ? -12.000 -41.666 29.010 1.00 25.64 460 GLY A N 1
ATOM 3384 C CA . GLY A 1 460 ? -10.764 -41.882 28.280 1.00 25.64 460 GLY A CA 1
ATOM 3385 C C . GLY A 1 460 ? -10.319 -40.518 27.785 1.00 25.64 460 GLY A C 1
ATOM 3386 O O . GLY A 1 460 ? -11.170 -39.737 27.360 1.00 25.64 460 GLY A O 1
ATOM 3387 N N . ASP A 1 461 ? -9.010 -40.248 27.795 1.00 24.78 461 ASP A N 1
ATOM 3388 C CA . ASP A 1 461 ? -8.421 -39.275 26.870 1.00 24.78 461 ASP A CA 1
ATOM 3389 C C . ASP A 1 461 ? -9.238 -39.272 25.568 1.00 24.78 461 ASP A C 1
ATOM 3391 O O . ASP A 1 461 ? -9.635 -40.359 25.116 1.00 24.78 461 ASP A O 1
ATOM 3395 N N . PRO A 1 462 ? -9.461 -38.131 24.894 1.00 29.45 462 PRO A N 1
ATOM 3396 C CA . PRO A 1 462 ? -9.627 -38.234 23.468 1.00 29.45 462 PRO A CA 1
ATOM 3397 C C . PRO A 1 462 ? -8.358 -38.946 22.983 1.00 29.45 462 PRO A C 1
ATOM 3399 O O . PRO A 1 462 ? -7.320 -38.339 22.724 1.00 29.45 462 PRO A O 1
ATOM 3402 N N . GLN A 1 463 ? -8.469 -40.263 22.785 1.00 27.50 463 GLN A N 1
ATOM 3403 C CA . GLN A 1 463 ? -8.143 -40.808 21.498 1.00 27.50 463 GLN A CA 1
ATOM 3404 C C . GLN A 1 463 ? -8.749 -39.804 20.523 1.00 27.50 463 GLN A C 1
ATOM 3406 O O . GLN A 1 463 ? -9.931 -39.842 20.181 1.00 27.50 463 GLN A O 1
ATOM 3411 N N . ALA A 1 464 ? -7.881 -38.869 20.107 1.00 29.84 464 ALA A N 1
ATOM 3412 C CA . ALA A 1 464 ? -7.805 -38.404 18.741 1.00 29.84 464 ALA A CA 1
ATOM 3413 C C . ALA A 1 464 ? -8.376 -39.527 17.887 1.00 29.84 464 ALA A C 1
ATOM 3415 O O . ALA A 1 464 ? -7.975 -40.669 18.156 1.00 29.84 464 ALA A O 1
ATOM 3416 N N . PRO A 1 465 ? -9.301 -39.234 16.951 1.00 27.12 465 PRO A N 1
ATOM 3417 C CA . PRO A 1 465 ? -9.962 -40.253 16.157 1.00 27.12 465 PRO A CA 1
ATOM 3418 C C . PRO A 1 465 ? -8.974 -41.380 15.932 1.00 27.12 465 PRO A C 1
ATOM 3420 O O . PRO A 1 465 ? -7.891 -41.131 15.390 1.00 27.12 465 PRO A O 1
ATOM 3423 N N . SER A 1 466 ? -9.266 -42.575 16.447 1.00 31.55 466 SER A N 1
ATOM 3424 C CA . SER A 1 466 ? -8.411 -43.748 16.285 1.00 31.55 466 SER A CA 1
ATOM 3425 C C . SER A 1 466 ? -8.422 -44.213 14.825 1.00 31.55 466 SER A C 1
ATOM 3427 O O . SER A 1 466 ? -8.406 -45.389 14.510 1.00 31.55 466 SER A O 1
ATOM 3429 N N . THR A 1 467 ? -8.395 -43.272 13.894 1.00 33.38 467 THR A N 1
ATOM 3430 C CA . THR A 1 467 ? -7.644 -43.333 12.658 1.00 33.38 467 THR A CA 1
ATOM 3431 C C . THR A 1 467 ? -6.193 -42.975 12.969 1.00 33.38 467 THR A C 1
ATOM 3433 O O . THR A 1 467 ? -5.830 -41.805 12.909 1.00 33.38 467 THR A O 1
ATOM 3436 N N . ALA A 1 468 ? -5.396 -43.981 13.344 1.00 41.28 468 ALA A N 1
ATOM 3437 C CA . ALA A 1 468 ? -3.930 -44.027 13.264 1.00 41.28 468 ALA A CA 1
ATOM 3438 C C . ALA A 1 468 ? -3.241 -42.680 12.925 1.00 41.28 468 ALA A C 1
ATOM 3440 O O . ALA A 1 468 ? -2.850 -42.438 11.782 1.00 41.28 468 ALA A O 1
ATOM 3441 N N . GLY A 1 469 ? -3.131 -41.781 13.907 1.00 55.62 469 GLY A N 1
ATOM 3442 C CA . GLY A 1 469 ? -2.336 -40.563 13.772 1.00 55.62 469 GLY A CA 1
ATOM 3443 C C . GLY A 1 469 ? -0.857 -40.922 13.846 1.00 55.62 469 GLY A C 1
ATOM 3444 O O . GLY A 1 469 ? -0.441 -41.665 14.733 1.00 55.62 469 GLY A O 1
ATOM 3445 N N . GLU A 1 470 ? -0.060 -40.422 12.909 1.00 78.31 470 GLU A N 1
ATOM 3446 C CA . GLU A 1 470 ? 1.379 -40.665 12.904 1.00 78.31 470 GLU A CA 1
ATOM 3447 C C . GLU A 1 470 ? 2.027 -39.858 14.041 1.00 78.31 470 GLU A C 1
ATOM 3449 O O . GLU A 1 470 ? 1.644 -38.711 14.308 1.00 78.31 470 GLU A O 1
ATOM 3454 N N . GLN A 1 471 ? 3.020 -40.443 14.710 1.00 89.06 471 GLN A N 1
ATOM 3455 C CA . GLN A 1 471 ? 3.815 -39.767 15.735 1.00 89.06 471 GLN A CA 1
ATOM 3456 C C . GLN A 1 471 ? 5.299 -39.935 15.438 1.00 89.06 471 GLN A C 1
ATOM 3458 O O . GLN A 1 471 ? 5.743 -40.996 15.002 1.00 89.06 471 GLN A O 1
ATOM 3463 N N . ALA A 1 472 ? 6.078 -38.895 15.712 1.00 84.31 472 ALA A N 1
ATOM 3464 C CA . ALA A 1 472 ? 7.529 -38.959 15.641 1.00 84.31 472 ALA A CA 1
ATOM 3465 C C . ALA A 1 472 ? 8.152 -38.144 16.774 1.00 84.31 472 ALA A C 1
ATOM 3467 O O . ALA A 1 472 ? 7.683 -37.055 17.107 1.00 84.31 472 ALA A O 1
ATOM 3468 N N . THR A 1 473 ? 9.228 -38.671 17.352 1.00 91.00 473 THR A N 1
ATOM 3469 C CA . THR A 1 473 ? 9.997 -37.986 18.394 1.00 91.00 473 THR A CA 1
ATOM 3470 C C . THR A 1 473 ? 11.333 -37.542 17.823 1.00 91.00 473 THR A C 1
ATOM 3472 O O . THR A 1 473 ? 12.084 -38.358 17.292 1.00 91.00 473 THR A O 1
ATOM 3475 N N . PHE A 1 474 ? 11.652 -36.259 17.974 1.00 91.00 474 PHE A N 1
ATOM 3476 C CA . PHE A 1 474 ? 12.910 -35.674 17.516 1.00 91.00 474 PHE A CA 1
ATOM 3477 C C . PHE A 1 474 ? 13.663 -35.035 18.680 1.00 91.00 474 PHE A C 1
ATOM 3479 O O . PHE A 1 474 ? 13.059 -34.513 19.614 1.00 91.00 474 PHE A O 1
ATOM 3486 N N . VAL A 1 475 ? 14.994 -35.061 18.621 1.00 90.19 475 VAL A N 1
ATOM 3487 C CA . VAL A 1 475 ? 15.854 -34.398 19.609 1.00 90.19 475 VAL A CA 1
ATOM 3488 C C . VAL A 1 475 ? 16.260 -33.032 19.075 1.00 90.19 475 VAL A C 1
ATOM 3490 O O . VAL A 1 475 ? 16.818 -32.940 17.981 1.00 90.19 475 VAL A O 1
ATOM 3493 N N . ILE A 1 476 ? 16.026 -31.976 19.850 1.00 91.94 476 ILE A N 1
ATOM 3494 C CA . ILE A 1 476 ? 16.434 -30.621 19.467 1.00 91.94 476 ILE A CA 1
ATOM 3495 C C . ILE A 1 476 ? 17.946 -30.479 19.615 1.00 91.94 476 ILE A C 1
ATOM 3497 O O . ILE A 1 476 ? 18.495 -30.669 20.697 1.00 91.94 476 ILE A O 1
ATOM 3501 N N . ARG A 1 477 ? 18.625 -30.121 18.522 1.00 84.75 477 ARG A N 1
ATOM 3502 C CA . ARG A 1 477 ? 20.086 -29.912 18.477 1.00 84.75 477 ARG A CA 1
ATOM 3503 C C . ARG A 1 477 ? 20.486 -28.442 18.336 1.00 84.75 477 ARG A C 1
ATOM 3505 O O . ARG A 1 477 ? 21.663 -28.137 18.169 1.00 84.75 477 ARG A O 1
ATOM 3512 N N . ASN A 1 478 ? 19.517 -27.532 18.377 1.00 86.81 478 ASN A N 1
ATOM 3513 C CA . ASN A 1 478 ? 19.767 -26.095 18.375 1.00 86.81 478 ASN A CA 1
ATOM 3514 C C . ASN A 1 478 ? 20.464 -25.693 19.686 1.00 86.81 478 ASN A C 1
ATOM 3516 O O . ASN A 1 478 ? 19.925 -26.019 20.747 1.00 86.81 478 ASN A O 1
ATOM 3520 N N . PRO A 1 479 ? 21.595 -24.958 19.651 1.00 77.56 479 PRO A N 1
ATOM 3521 C CA . PRO A 1 479 ? 22.370 -24.599 20.846 1.00 77.56 479 PRO A CA 1
ATOM 3522 C C . PRO A 1 479 ? 21.551 -23.901 21.941 1.00 77.56 479 PRO A C 1
ATOM 3524 O O . PRO A 1 479 ? 21.773 -24.123 23.129 1.00 77.56 479 PRO A O 1
ATOM 3527 N N . HIS A 1 480 ? 20.571 -23.088 21.541 1.00 83.25 480 HIS A N 1
ATOM 3528 C CA . HIS A 1 480 ? 19.681 -22.354 22.444 1.00 83.25 480 HIS A CA 1
ATOM 3529 C C . HIS A 1 480 ? 18.256 -22.929 22.491 1.00 83.25 480 HIS A C 1
ATOM 3531 O O . HIS A 1 480 ? 17.351 -22.295 23.033 1.00 83.25 480 HIS A O 1
ATOM 3537 N N . GLY A 1 481 ? 18.041 -24.129 21.942 1.00 87.62 481 GLY A N 1
ATOM 3538 C CA . GLY A 1 481 ? 16.730 -24.768 21.906 1.00 87.62 481 GLY A CA 1
ATOM 3539 C C . GLY A 1 481 ? 15.724 -24.081 20.974 1.00 87.62 481 GLY A C 1
ATOM 3540 O O . GLY A 1 481 ? 16.102 -23.401 20.023 1.00 87.62 481 GLY A O 1
ATOM 3541 N N . LEU A 1 482 ? 14.426 -24.255 21.233 1.00 88.81 482 LEU A N 1
ATOM 3542 C CA . LEU A 1 482 ? 13.344 -23.687 20.414 1.00 88.81 482 LEU A CA 1
ATOM 3543 C C . LEU A 1 482 ? 12.933 -22.277 20.881 1.00 88.81 482 LEU A C 1
ATOM 3545 O O . LEU A 1 482 ? 11.782 -22.017 21.237 1.00 88.81 482 LEU A O 1
ATOM 3549 N N . HIS A 1 483 ? 13.869 -21.328 20.859 1.00 86.56 483 HIS A N 1
ATOM 3550 C CA . HIS A 1 483 ? 13.550 -19.910 21.066 1.00 86.56 483 HIS A CA 1
ATOM 3551 C C . HIS A 1 483 ? 12.816 -19.309 19.850 1.00 86.56 483 HIS A C 1
ATOM 3553 O O . HIS A 1 483 ? 12.541 -19.987 18.860 1.00 86.56 483 HIS A O 1
ATOM 3559 N N . ALA A 1 484 ? 12.488 -18.014 19.902 1.00 79.25 484 ALA A N 1
ATOM 3560 C CA . ALA A 1 484 ? 11.601 -17.355 18.938 1.00 79.25 484 ALA A CA 1
ATOM 3561 C C . ALA A 1 484 ? 11.945 -17.592 17.450 1.00 79.25 484 ALA A C 1
ATOM 3563 O O . ALA A 1 484 ? 11.039 -17.732 16.632 1.00 79.25 484 ALA A O 1
ATOM 3564 N N . ARG A 1 485 ? 13.234 -17.675 17.090 1.00 85.38 485 ARG A N 1
ATOM 3565 C CA . ARG A 1 485 ? 13.697 -17.818 15.699 1.00 85.38 485 ARG A CA 1
ATOM 3566 C C . ARG A 1 485 ? 13.520 -19.242 15.134 1.00 85.38 485 ARG A C 1
ATOM 3568 O O . ARG A 1 485 ? 12.767 -19.363 14.165 1.00 85.38 485 ARG A O 1
ATOM 3575 N N . PRO A 1 486 ? 14.125 -20.310 15.693 1.00 86.62 486 PRO A N 1
ATOM 3576 C CA . PRO A 1 486 ? 13.895 -21.680 15.226 1.00 86.62 486 PRO A CA 1
ATOM 3577 C C . PRO A 1 486 ? 12.429 -22.103 15.399 1.00 86.62 486 PRO A C 1
ATOM 3579 O O . PRO A 1 486 ? 11.886 -22.785 14.530 1.00 86.62 486 PRO A O 1
ATOM 3582 N N . SER A 1 487 ? 11.736 -21.609 16.435 1.00 90.19 487 SER A N 1
ATOM 3583 C CA . SER A 1 487 ? 10.289 -21.809 16.592 1.00 90.19 487 SER A CA 1
ATOM 3584 C C . SER A 1 487 ? 9.476 -21.162 15.473 1.00 90.19 487 SER A C 1
ATOM 3586 O O . SER A 1 487 ? 8.542 -21.782 14.973 1.00 90.19 487 SER A O 1
ATOM 3588 N N . ALA A 1 488 ? 9.825 -19.955 15.014 1.00 86.00 488 ALA A N 1
ATOM 3589 C CA . ALA A 1 488 ? 9.136 -19.319 13.889 1.00 86.00 488 ALA A CA 1
ATOM 3590 C C . ALA A 1 488 ? 9.342 -20.082 12.573 1.00 86.00 488 ALA A C 1
ATOM 3592 O O . ALA A 1 488 ? 8.400 -20.206 11.788 1.00 86.00 488 ALA A O 1
ATOM 3593 N N . VAL A 1 489 ? 10.541 -20.625 12.341 1.00 89.06 489 VAL A N 1
ATOM 3594 C CA . VAL A 1 489 ? 10.836 -21.467 11.169 1.00 89.06 489 VAL A CA 1
ATOM 3595 C C . VAL A 1 489 ? 10.031 -22.765 11.222 1.00 89.06 489 VAL A C 1
ATOM 3597 O O . VAL A 1 489 ? 9.368 -23.111 10.244 1.00 89.06 489 VAL A O 1
ATOM 3600 N N . LEU A 1 490 ? 10.018 -23.435 12.376 1.00 91.50 490 LEU A N 1
ATOM 3601 C CA . LEU A 1 490 ? 9.268 -24.669 12.595 1.00 91.50 490 LEU A CA 1
ATOM 3602 C C . LEU A 1 490 ? 7.752 -24.455 12.461 1.00 91.50 490 LEU A C 1
ATOM 3604 O O . LEU A 1 490 ? 7.086 -25.196 11.747 1.00 91.50 490 LEU A O 1
ATOM 3608 N N . VAL A 1 491 ? 7.204 -23.393 13.054 1.00 91.38 491 VAL A N 1
ATOM 3609 C CA . VAL A 1 491 ? 5.780 -23.032 12.924 1.00 91.38 491 VAL A CA 1
ATOM 3610 C C . VAL A 1 491 ? 5.427 -22.707 11.475 1.00 91.38 491 VAL A C 1
ATOM 3612 O O . VAL A 1 491 ? 4.381 -23.128 10.980 1.00 91.38 491 VAL A O 1
ATOM 3615 N N . LYS A 1 492 ? 6.290 -21.973 10.762 1.00 89.38 492 LYS A N 1
ATOM 3616 C CA . LYS A 1 492 ? 6.083 -21.661 9.342 1.00 89.38 492 LYS A CA 1
ATOM 3617 C C . LYS A 1 492 ? 6.082 -22.924 8.482 1.00 89.38 492 LYS A C 1
ATOM 3619 O O . LYS A 1 492 ? 5.289 -22.989 7.548 1.00 89.38 492 LYS A O 1
ATOM 3624 N N . LEU A 1 493 ? 6.931 -23.902 8.797 1.00 91.19 493 LEU A N 1
ATOM 3625 C CA . LEU A 1 493 ? 6.951 -25.212 8.146 1.00 91.19 493 LEU A CA 1
ATOM 3626 C C . LEU A 1 493 ? 5.652 -25.983 8.422 1.00 91.19 493 LEU A C 1
ATOM 3628 O O . LEU A 1 493 ? 4.992 -26.418 7.485 1.00 91.19 493 LEU A O 1
ATOM 3632 N N . ILE A 1 494 ? 5.231 -26.077 9.687 1.00 92.94 494 ILE A N 1
ATOM 3633 C CA . ILE A 1 494 ? 4.010 -26.794 10.095 1.00 92.94 494 ILE A CA 1
ATOM 3634 C C . ILE A 1 494 ? 2.750 -26.170 9.464 1.00 92.94 494 ILE A C 1
ATOM 3636 O O . ILE A 1 494 ? 1.834 -26.886 9.063 1.00 92.94 494 ILE A O 1
ATOM 3640 N N . LYS A 1 495 ? 2.701 -24.839 9.306 1.00 91.19 495 LYS A N 1
ATOM 3641 C CA . LYS A 1 495 ? 1.583 -24.127 8.657 1.00 91.19 495 LYS A CA 1
ATOM 3642 C C . LYS A 1 495 ? 1.397 -24.448 7.169 1.00 91.19 495 LYS A C 1
ATOM 3644 O O . LYS A 1 495 ? 0.351 -24.108 6.628 1.00 91.19 495 LYS A O 1
ATOM 3649 N N . GLN A 1 496 ? 2.367 -25.088 6.511 1.00 90.06 496 GLN A N 1
ATOM 3650 C CA . GLN A 1 496 ? 2.230 -25.523 5.113 1.00 90.06 496 GLN A CA 1
ATOM 3651 C C . GLN A 1 496 ? 1.330 -26.757 4.964 1.00 90.06 496 GLN A C 1
ATOM 3653 O O . GLN A 1 496 ? 0.871 -27.040 3.860 1.00 90.06 496 GLN A O 1
ATOM 3658 N N . PHE A 1 497 ? 1.067 -27.470 6.063 1.00 90.62 497 PHE A N 1
ATOM 3659 C CA . PHE A 1 497 ? 0.292 -28.706 6.077 1.00 90.62 497 PHE A CA 1
ATOM 3660 C C . PHE A 1 497 ? -1.129 -28.471 6.597 1.00 90.62 497 PHE A C 1
ATOM 3662 O O . PHE A 1 497 ? -1.361 -27.660 7.502 1.00 90.62 497 PHE A O 1
ATOM 3669 N N . GLN A 1 498 ? -2.091 -29.202 6.037 1.00 85.56 498 GLN A N 1
ATOM 3670 C CA . GLN A 1 498 ? -3.488 -29.186 6.474 1.00 85.56 498 GLN A CA 1
ATOM 3671 C C . GLN A 1 498 ? -3.673 -29.980 7.772 1.00 85.56 498 GLN A C 1
ATOM 3673 O O . GLN A 1 498 ? -4.534 -29.626 8.575 1.00 85.56 498 GLN A O 1
ATOM 3678 N N . SER A 1 499 ? -2.818 -30.977 8.026 1.00 87.62 499 SER A N 1
ATOM 3679 C CA . SER A 1 499 ? -2.826 -31.780 9.247 1.00 87.62 499 SER A CA 1
ATOM 3680 C C . SER A 1 499 ? -2.793 -30.924 10.510 1.00 87.62 499 SER A C 1
ATOM 3682 O O . SER A 1 499 ? -2.069 -29.921 10.597 1.00 87.62 499 SER A O 1
ATOM 3684 N N . HIS A 1 500 ? -3.545 -31.360 11.513 1.00 88.50 500 HIS A N 1
ATOM 3685 C CA . HIS A 1 500 ? -3.412 -30.860 12.869 1.00 88.50 500 HIS A CA 1
ATOM 3686 C C . HIS A 1 500 ? -2.153 -31.471 13.490 1.00 88.50 500 HIS A C 1
ATOM 3688 O O . HIS A 1 500 ? -1.998 -32.693 13.475 1.00 88.50 500 HIS A O 1
ATOM 3694 N N . VAL A 1 501 ? -1.247 -30.625 13.987 1.00 91.25 501 VAL A N 1
ATOM 3695 C CA . VAL A 1 501 ? 0.044 -31.041 14.550 1.00 91.25 501 VAL A CA 1
ATOM 3696 C C . VAL A 1 501 ? 0.165 -30.509 15.969 1.00 91.25 501 VAL A C 1
ATOM 3698 O O . VAL A 1 501 ? 0.174 -29.294 16.171 1.00 91.25 501 VAL A O 1
ATOM 3701 N N . THR A 1 502 ? 0.308 -31.409 16.937 1.00 93.25 502 THR A N 1
ATOM 3702 C CA . THR A 1 502 ? 0.614 -31.064 18.328 1.00 93.25 502 THR A CA 1
ATOM 3703 C C . THR A 1 502 ? 2.063 -31.391 18.658 1.00 93.25 502 THR A C 1
ATOM 3705 O O . THR A 1 502 ? 2.648 -32.327 18.106 1.00 93.25 502 THR A O 1
ATOM 3708 N N . VAL A 1 503 ? 2.654 -30.586 19.538 1.00 92.94 503 VAL A N 1
ATOM 3709 C CA . VAL A 1 503 ? 4.056 -30.691 19.945 1.00 92.94 503 VAL A CA 1
ATOM 3710 C C . VAL A 1 503 ? 4.139 -30.735 21.460 1.00 92.94 503 VAL A C 1
ATOM 3712 O O . VAL A 1 503 ? 3.589 -29.875 22.139 1.00 92.94 503 VAL A O 1
ATOM 3715 N N . GLU A 1 504 ? 4.849 -31.720 21.988 1.00 92.56 504 GLU A N 1
ATOM 3716 C CA . GLU A 1 504 ? 5.037 -31.931 23.421 1.00 92.56 504 GLU A CA 1
ATOM 3717 C C . GLU A 1 504 ? 6.530 -32.011 23.739 1.00 92.56 504 GLU A C 1
ATOM 3719 O O . GLU A 1 504 ? 7.292 -32.669 23.026 1.00 92.56 504 GLU A O 1
ATOM 3724 N N . ASN A 1 505 ? 6.957 -31.343 24.811 1.00 92.31 505 ASN A N 1
ATOM 3725 C CA . ASN A 1 505 ? 8.316 -31.462 25.332 1.00 92.31 505 ASN A CA 1
ATOM 3726 C C . ASN A 1 505 ? 8.341 -32.582 26.372 1.00 92.31 505 ASN A C 1
ATOM 3728 O O . ASN A 1 505 ? 7.899 -32.382 27.495 1.00 92.31 505 ASN A O 1
ATOM 3732 N N . MET A 1 506 ? 8.874 -33.749 26.009 1.00 87.25 506 MET A N 1
ATOM 3733 C CA . MET A 1 506 ? 8.859 -34.932 26.879 1.00 87.25 506 MET A CA 1
ATOM 3734 C C . MET A 1 506 ? 9.766 -34.803 28.108 1.00 87.25 506 MET A C 1
ATOM 3736 O O . MET A 1 506 ? 9.678 -35.617 29.024 1.00 87.25 506 MET A O 1
ATOM 3740 N N . ASP A 1 507 ? 10.652 -33.809 28.120 1.00 83.88 507 ASP A N 1
ATOM 3741 C CA . ASP A 1 507 ? 11.569 -33.534 29.225 1.00 83.88 507 ASP A CA 1
ATOM 3742 C C . ASP A 1 507 ? 11.108 -32.316 30.059 1.00 83.88 507 ASP A C 1
ATOM 3744 O O . ASP A 1 507 ? 11.882 -31.742 30.824 1.00 83.88 507 ASP A O 1
ATOM 3748 N N . SER A 1 508 ? 9.845 -31.896 29.910 1.00 79.56 508 SER A N 1
ATOM 3749 C CA . SER A 1 508 ? 9.203 -30.813 30.664 1.00 79.56 508 SER A CA 1
ATOM 3750 C C . SER A 1 508 ? 7.778 -31.216 31.069 1.00 79.56 508 SER A C 1
ATOM 3752 O O . SER A 1 508 ? 7.116 -31.924 30.319 1.00 79.56 508 SER A O 1
ATOM 3754 N N . PRO A 1 509 ? 7.245 -30.745 32.212 1.00 70.25 509 PRO A N 1
ATOM 3755 C CA . PRO A 1 509 ? 5.850 -30.993 32.595 1.00 70.25 509 PRO A CA 1
ATOM 3756 C C . PRO A 1 509 ? 4.828 -30.201 31.752 1.00 70.25 509 PRO A C 1
ATOM 3758 O O . PRO A 1 509 ? 3.629 -30.251 32.024 1.00 70.25 509 PRO A O 1
ATOM 3761 N N . ALA A 1 510 ? 5.281 -29.428 30.760 1.00 71.88 510 ALA A N 1
ATOM 3762 C CA . ALA A 1 510 ? 4.411 -28.715 29.835 1.00 71.88 510 ALA A CA 1
ATOM 3763 C C . ALA A 1 510 ? 3.718 -29.704 28.883 1.00 71.88 510 ALA A C 1
ATOM 3765 O O . ALA A 1 510 ? 4.379 -30.401 28.117 1.00 71.88 510 ALA A O 1
ATOM 3766 N N . GLY A 1 511 ? 2.384 -29.740 28.925 1.00 77.62 511 GLY A N 1
ATOM 3767 C CA . GLY A 1 511 ? 1.585 -30.595 28.047 1.00 77.62 511 GLY A CA 1
ATOM 3768 C C . GLY A 1 511 ? 1.692 -30.228 26.557 1.00 77.62 511 GLY A C 1
ATOM 3769 O O . GLY A 1 511 ? 2.291 -29.206 26.202 1.00 77.62 511 GLY A O 1
ATOM 3770 N N . PRO A 1 512 ? 1.086 -31.037 25.671 1.00 86.12 512 PRO A N 1
ATOM 3771 C CA . PRO A 1 512 ? 1.114 -30.801 24.235 1.00 86.12 512 PRO A CA 1
ATOM 3772 C C . PRO A 1 512 ? 0.487 -29.450 23.873 1.00 86.12 512 PRO A C 1
ATOM 3774 O O . PRO A 1 512 ? -0.565 -29.065 24.387 1.00 86.12 512 PRO A O 1
ATOM 3777 N N . VAL A 1 513 ? 1.118 -28.741 22.942 1.00 86.38 513 VAL A N 1
ATOM 3778 C CA . VAL A 1 513 ? 0.635 -27.468 22.403 1.00 86.38 513 VAL A CA 1
ATOM 3779 C C . VAL A 1 513 ? 0.416 -27.546 20.898 1.00 86.38 513 VAL A C 1
ATOM 3781 O O . VAL A 1 513 ? 0.971 -28.402 20.215 1.00 86.38 513 VAL A O 1
ATOM 3784 N N . ASP A 1 514 ? -0.372 -26.616 20.364 1.00 89.69 514 ASP A N 1
ATOM 3785 C CA . ASP A 1 514 ? -0.569 -26.474 18.921 1.00 89.69 514 ASP A CA 1
ATOM 3786 C C . ASP A 1 514 ? 0.727 -26.017 18.226 1.00 89.69 514 ASP A C 1
ATOM 3788 O O . ASP A 1 514 ? 1.217 -24.905 18.456 1.00 89.69 514 ASP A O 1
ATOM 3792 N N . GLY A 1 515 ? 1.246 -26.860 17.329 1.00 87.75 515 GLY A N 1
ATOM 3793 C CA . GLY A 1 515 ? 2.461 -26.612 16.555 1.00 87.75 515 GLY A CA 1
ATOM 3794 C C . GLY A 1 515 ? 2.355 -25.456 15.556 1.00 87.75 515 GLY A C 1
ATOM 3795 O O . GLY A 1 515 ? 3.376 -24.991 15.049 1.00 87.75 515 GLY A O 1
ATOM 3796 N N . LYS A 1 516 ? 1.146 -24.950 15.274 1.00 91.44 516 LYS A N 1
ATOM 3797 C CA . LYS A 1 516 ? 0.917 -23.765 14.427 1.00 91.44 516 LYS A CA 1
ATOM 3798 C C . LYS A 1 516 ? 0.922 -22.451 15.222 1.00 91.44 516 LYS A C 1
ATOM 3800 O O . LYS A 1 516 ? 0.914 -21.375 14.610 1.00 91.44 516 LYS A O 1
ATOM 3805 N N . ASN A 1 517 ? 0.983 -22.499 16.556 1.00 87.62 517 ASN A N 1
ATOM 3806 C CA . ASN A 1 517 ? 0.994 -21.321 17.422 1.00 87.62 517 ASN A CA 1
ATOM 3807 C C . ASN A 1 517 ? 2.406 -21.017 17.953 1.00 87.62 517 ASN A C 1
ATOM 3809 O O . ASN A 1 517 ? 2.936 -21.718 18.813 1.00 87.62 517 ASN A O 1
ATOM 3813 N N . LEU A 1 518 ? 3.000 -19.917 17.477 1.00 85.50 518 LEU A N 1
ATOM 3814 C CA . LEU A 1 518 ? 4.370 -19.529 17.828 1.00 85.50 518 LEU A CA 1
ATOM 3815 C C . LEU A 1 518 ? 4.571 -19.266 19.324 1.00 85.50 518 LEU A C 1
ATOM 3817 O O . LEU A 1 518 ? 5.572 -19.707 19.882 1.00 85.50 518 LEU A O 1
ATOM 3821 N N . MET A 1 519 ? 3.635 -18.575 19.977 1.00 79.00 519 MET A N 1
ATOM 3822 C CA . MET A 1 519 ? 3.772 -18.254 21.401 1.00 79.00 519 MET A CA 1
ATOM 3823 C C . MET A 1 519 ? 3.724 -19.524 22.254 1.00 79.00 519 MET A C 1
ATOM 3825 O O . MET A 1 519 ? 4.542 -19.688 23.159 1.00 79.00 519 MET A O 1
ATOM 3829 N N . LYS A 1 520 ? 2.841 -20.472 21.908 1.00 81.69 520 LYS A N 1
ATOM 3830 C CA . LYS A 1 520 ? 2.766 -21.762 22.603 1.00 81.69 520 LYS A CA 1
ATOM 3831 C C . LYS A 1 520 ? 4.006 -22.629 22.354 1.00 81.69 520 LYS A C 1
ATOM 3833 O O . LYS A 1 520 ? 4.529 -23.213 23.298 1.00 81.69 520 LYS A O 1
ATOM 3838 N N . MET A 1 521 ? 4.533 -22.642 21.129 1.00 86.31 521 MET A N 1
ATOM 3839 C CA . MET A 1 521 ? 5.769 -23.361 20.791 1.00 86.31 521 MET A CA 1
ATOM 3840 C C . MET A 1 521 ? 6.982 -22.866 21.586 1.00 86.31 521 MET A C 1
ATOM 3842 O O . MET A 1 521 ? 7.747 -23.676 22.101 1.00 86.31 521 MET A O 1
ATOM 3846 N N . VAL A 1 522 ? 7.133 -21.547 21.747 1.00 85.81 522 VAL A N 1
ATOM 3847 C CA . VAL A 1 522 ? 8.213 -20.970 22.570 1.00 85.81 522 VAL A CA 1
ATOM 3848 C C . VAL A 1 522 ? 8.002 -21.280 24.059 1.00 85.81 522 VAL A C 1
ATOM 3850 O O . VAL A 1 522 ? 8.967 -21.546 24.774 1.00 85.81 522 VAL A O 1
ATOM 3853 N N . SER A 1 523 ? 6.747 -21.318 24.526 1.00 83.38 523 SER A N 1
ATOM 3854 C CA . SER A 1 523 ? 6.418 -21.618 25.929 1.00 83.38 523 SER A CA 1
ATOM 3855 C C . SER A 1 523 ? 6.743 -23.052 26.370 1.00 83.38 523 SER A C 1
ATOM 3857 O O . SER A 1 523 ? 6.870 -23.298 27.566 1.00 83.38 523 SER A O 1
ATOM 3859 N N . LEU A 1 524 ? 6.956 -23.986 25.428 1.00 86.00 524 LEU A N 1
ATOM 3860 C CA . LEU A 1 524 ? 7.405 -25.352 25.735 1.00 86.00 524 LEU A CA 1
ATOM 3861 C C . LEU A 1 524 ? 8.793 -25.393 26.391 1.00 86.00 524 LEU A C 1
ATOM 3863 O O . LEU A 1 524 ? 9.163 -26.421 26.963 1.00 86.00 524 LEU A O 1
ATOM 3867 N N . GLY A 1 525 ? 9.583 -24.317 26.275 1.00 83.94 525 GLY A N 1
ATOM 3868 C CA . GLY A 1 525 ? 10.894 -24.207 26.914 1.00 83.94 525 GLY A CA 1
ATOM 3869 C C . GLY A 1 525 ? 11.888 -25.285 26.471 1.00 83.94 525 GLY A C 1
ATOM 3870 O O . GLY A 1 525 ? 12.714 -25.719 27.273 1.00 83.94 525 GLY A O 1
ATOM 3871 N N . ALA A 1 526 ? 11.791 -25.763 25.226 1.00 88.94 526 ALA A N 1
ATOM 3872 C CA . ALA A 1 526 ? 12.652 -26.828 24.717 1.00 88.94 526 ALA A CA 1
ATOM 3873 C C . ALA A 1 526 ? 14.107 -26.352 24.612 1.00 88.94 526 ALA A C 1
ATOM 3875 O O . ALA A 1 526 ? 14.371 -25.343 23.959 1.00 88.94 526 ALA A O 1
ATOM 3876 N N . LYS A 1 527 ? 15.041 -27.089 25.224 1.00 89.69 527 LYS A N 1
ATOM 3877 C CA . LYS A 1 527 ? 16.489 -26.810 25.204 1.00 89.69 527 LYS A CA 1
ATOM 3878 C C . LYS A 1 527 ? 17.229 -27.806 24.306 1.00 89.69 527 LYS A C 1
ATOM 3880 O O . LYS A 1 527 ? 16.662 -28.813 23.884 1.00 89.69 527 LYS A O 1
ATOM 3885 N N . ALA A 1 528 ? 18.505 -27.540 24.028 1.00 88.00 528 ALA A N 1
ATOM 3886 C CA . ALA A 1 528 ? 19.378 -28.504 23.361 1.00 88.00 528 ALA A CA 1
ATOM 3887 C C . ALA A 1 528 ? 19.362 -29.854 24.107 1.00 88.00 528 ALA A C 1
ATOM 3889 O O . ALA A 1 528 ? 19.499 -29.893 25.329 1.00 88.00 528 ALA A O 1
ATOM 3890 N N . GLY A 1 529 ? 19.171 -30.952 23.379 1.00 82.06 529 GLY A N 1
ATOM 3891 C CA . GLY A 1 529 ? 19.072 -32.308 23.920 1.00 82.06 529 GLY A CA 1
ATOM 3892 C C . GLY A 1 529 ? 17.667 -32.745 24.346 1.00 82.06 529 GLY A C 1
ATOM 3893 O O . GLY A 1 529 ? 17.475 -33.935 24.584 1.00 82.06 529 GLY A O 1
ATOM 3894 N N . HIS A 1 530 ? 16.679 -31.842 24.393 1.00 90.56 530 HIS A N 1
ATOM 3895 C CA . HIS A 1 530 ? 15.301 -32.214 24.727 1.00 90.56 530 HIS A CA 1
ATOM 3896 C C . HIS A 1 530 ? 14.643 -33.029 23.606 1.00 90.56 530 HIS A C 1
ATOM 3898 O O . HIS A 1 530 ? 14.829 -32.754 22.415 1.00 90.56 530 HIS A O 1
ATOM 3904 N N . ARG A 1 531 ? 13.834 -34.008 24.006 1.00 90.75 531 ARG A N 1
ATOM 3905 C CA . ARG A 1 531 ? 13.014 -34.874 23.162 1.00 90.75 531 ARG A CA 1
ATOM 3906 C C . ARG A 1 531 ? 11.637 -34.253 22.986 1.00 90.75 531 ARG A C 1
ATOM 3908 O O . ARG A 1 531 ? 10.891 -34.050 23.942 1.00 90.75 531 ARG A O 1
ATOM 3915 N N . MET A 1 532 ? 11.294 -33.995 21.736 1.00 92.75 532 MET A N 1
ATOM 3916 C CA . MET A 1 532 ? 10.045 -33.366 21.343 1.00 92.75 532 MET A CA 1
ATOM 3917 C C . MET A 1 532 ? 9.202 -34.376 20.581 1.00 92.75 532 MET A C 1
ATOM 3919 O O . MET A 1 532 ? 9.636 -34.881 19.542 1.00 92.75 532 MET A O 1
ATOM 3923 N N . ARG A 1 533 ? 8.007 -34.671 21.091 1.00 93.62 533 ARG A N 1
ATOM 3924 C CA . ARG A 1 533 ? 7.040 -35.538 20.418 1.00 93.62 533 ARG A CA 1
ATOM 3925 C C . ARG A 1 533 ? 6.141 -34.685 19.534 1.00 93.62 533 ARG A C 1
ATOM 3927 O O . ARG A 1 533 ? 5.518 -33.742 20.014 1.00 93.62 533 ARG A O 1
ATOM 3934 N N . PHE A 1 534 ? 6.059 -35.045 18.260 1.00 93.94 534 PHE A N 1
ATOM 3935 C CA . PHE A 1 534 ? 5.147 -34.455 17.290 1.00 93.94 534 PHE A CA 1
ATOM 3936 C C . PHE A 1 534 ? 4.081 -35.480 16.938 1.00 93.94 534 PHE A C 1
ATOM 3938 O O . PHE A 1 534 ? 4.408 -36.585 16.505 1.00 93.94 534 PHE A O 1
ATOM 3945 N N . SER A 1 535 ? 2.818 -35.099 17.102 1.00 93.38 535 SER A N 1
ATOM 3946 C CA . SER A 1 535 ? 1.675 -35.929 16.721 1.00 93.38 535 SER A CA 1
ATOM 3947 C C . SER A 1 535 ? 0.912 -35.226 15.612 1.00 93.38 535 SER A C 1
ATOM 3949 O O . SER A 1 535 ? 0.504 -34.079 15.787 1.00 93.38 535 SER A O 1
ATOM 3951 N N . ALA A 1 536 ? 0.739 -35.889 14.469 1.00 90.19 536 ALA A N 1
ATOM 3952 C CA . ALA A 1 536 ? 0.056 -35.322 13.313 1.00 90.19 536 ALA A CA 1
ATOM 3953 C C . ALA A 1 536 ? -1.187 -36.147 12.952 1.00 90.19 536 ALA A C 1
ATOM 3955 O O . ALA A 1 536 ? -1.132 -37.373 12.860 1.00 90.19 536 ALA A O 1
ATOM 3956 N N . SER A 1 537 ? -2.307 -35.468 12.702 1.00 85.75 537 SER A N 1
ATOM 3957 C CA . SER A 1 537 ? -3.566 -36.081 12.262 1.00 85.75 537 SER A CA 1
ATOM 3958 C C . SER A 1 537 ? -4.123 -35.354 11.035 1.00 85.75 537 SER A C 1
ATOM 3960 O O . SER A 1 537 ? -4.137 -34.124 10.981 1.00 85.75 537 SER A O 1
ATOM 3962 N N . GLY A 1 538 ? -4.526 -36.113 10.011 1.00 83.00 538 GLY A N 1
ATOM 3963 C CA . GLY A 1 538 ? -5.001 -35.589 8.723 1.00 83.00 538 GLY A CA 1
ATOM 3964 C C . GLY A 1 538 ? -4.359 -36.269 7.508 1.00 83.00 538 GLY A C 1
ATOM 3965 O O . GLY A 1 538 ? -3.430 -37.065 7.637 1.00 83.00 538 GLY A O 1
ATOM 3966 N N . ALA A 1 539 ? -4.848 -35.944 6.307 1.00 80.69 539 ALA A N 1
ATOM 3967 C CA . ALA A 1 539 ? -4.466 -36.603 5.049 1.00 80.69 539 ALA A CA 1
ATOM 3968 C C . ALA A 1 539 ? -2.975 -36.453 4.665 1.00 80.69 539 ALA A C 1
ATOM 3970 O O . ALA A 1 539 ? -2.447 -37.229 3.866 1.00 80.69 539 ALA A O 1
ATOM 3971 N N . ASP A 1 540 ? -2.280 -35.459 5.217 1.00 87.75 540 ASP A N 1
ATOM 3972 C CA . ASP A 1 540 ? -0.861 -35.174 4.998 1.00 87.75 540 ASP A CA 1
ATOM 3973 C C . ASP A 1 540 ? 0.019 -35.398 6.243 1.00 87.75 540 ASP A C 1
ATOM 3975 O O . ASP A 1 540 ? 1.202 -35.059 6.211 1.00 87.75 540 ASP A O 1
ATOM 3979 N N . ALA A 1 541 ? -0.494 -36.056 7.293 1.00 84.94 541 ALA A N 1
ATOM 3980 C CA . ALA A 1 541 ? 0.204 -36.266 8.569 1.00 84.94 541 ALA A CA 1
ATOM 3981 C C . ALA A 1 541 ? 1.612 -36.881 8.428 1.00 84.94 541 ALA A C 1
ATOM 3983 O O . ALA A 1 541 ? 2.584 -36.357 8.974 1.00 84.94 541 ALA A O 1
ATOM 3984 N N . ARG A 1 542 ? 1.761 -37.950 7.631 1.00 84.81 542 ARG A N 1
ATOM 3985 C CA . ARG A 1 542 ? 3.063 -38.611 7.409 1.00 84.81 542 ARG A CA 1
ATOM 3986 C C . ARG A 1 542 ? 4.067 -37.700 6.688 1.00 84.81 542 ARG A C 1
ATOM 3988 O O . ARG A 1 542 ? 5.251 -37.695 7.014 1.00 84.81 542 ARG A O 1
ATOM 3995 N N . ARG A 1 543 ? 3.592 -36.898 5.725 1.00 85.81 543 ARG A N 1
ATOM 3996 C CA . ARG A 1 543 ? 4.419 -35.905 5.013 1.00 85.81 543 ARG A CA 1
ATOM 3997 C C . ARG A 1 543 ? 4.824 -34.755 5.934 1.00 85.81 543 ARG A C 1
ATOM 3999 O O . ARG A 1 543 ? 5.972 -34.323 5.870 1.00 85.81 543 ARG A O 1
ATOM 4006 N N . ALA A 1 544 ? 3.919 -34.314 6.809 1.00 89.50 544 ALA A N 1
ATOM 4007 C CA . ALA A 1 544 ? 4.197 -33.283 7.798 1.00 89.50 544 ALA A CA 1
ATOM 4008 C C . ALA A 1 544 ? 5.315 -33.716 8.758 1.00 89.50 544 ALA A C 1
ATOM 4010 O O . ALA A 1 544 ? 6.291 -32.988 8.915 1.00 89.50 544 ALA A O 1
ATOM 4011 N N . LEU A 1 545 ? 5.243 -34.923 9.332 1.00 90.50 545 LEU A N 1
ATOM 4012 C CA . LEU A 1 545 ? 6.279 -35.417 10.251 1.00 90.50 545 LEU A CA 1
ATOM 4013 C C . LEU A 1 545 ? 7.637 -35.628 9.579 1.00 90.50 545 LEU A C 1
ATOM 4015 O O . LEU A 1 545 ? 8.659 -35.294 10.173 1.00 90.50 545 LEU A O 1
ATOM 4019 N N . ALA A 1 546 ? 7.660 -36.127 8.340 1.00 86.19 546 ALA A N 1
ATOM 4020 C CA . ALA A 1 546 ? 8.902 -36.266 7.581 1.00 86.19 546 ALA A CA 1
ATOM 4021 C C . ALA A 1 546 ? 9.570 -34.901 7.333 1.00 86.19 546 ALA A C 1
ATOM 4023 O O . ALA A 1 546 ? 10.770 -34.746 7.555 1.00 86.19 546 ALA A O 1
ATOM 4024 N N . ALA A 1 547 ? 8.785 -33.894 6.932 1.00 88.44 547 ALA A N 1
ATOM 4025 C CA . ALA A 1 547 ? 9.283 -32.537 6.726 1.00 88.44 547 ALA A CA 1
ATOM 4026 C C . ALA A 1 547 ? 9.752 -31.888 8.038 1.00 88.44 547 ALA A C 1
ATOM 4028 O O . ALA A 1 547 ? 10.796 -31.240 8.057 1.00 88.44 547 ALA A O 1
ATOM 4029 N N . ILE A 1 548 ? 9.016 -32.089 9.138 1.00 92.56 548 ILE A N 1
ATOM 4030 C CA . ILE A 1 548 ? 9.397 -31.617 10.478 1.00 92.56 548 ILE A CA 1
ATOM 4031 C C . ILE A 1 548 ? 10.737 -32.225 10.899 1.00 92.56 548 ILE A C 1
ATOM 4033 O O . ILE A 1 548 ? 11.631 -31.484 11.305 1.00 92.56 548 ILE A O 1
ATOM 4037 N N . GLY A 1 549 ? 10.906 -33.542 10.749 1.00 87.94 549 GLY A N 1
ATOM 4038 C CA . GLY A 1 549 ? 12.163 -34.225 11.054 1.00 87.94 549 GLY A CA 1
ATOM 4039 C C . GLY A 1 549 ? 13.333 -33.666 10.251 1.00 87.94 549 GLY A C 1
ATOM 4040 O O . GLY A 1 549 ? 14.348 -33.281 10.829 1.00 87.94 549 GLY A O 1
ATOM 4041 N N . GLN A 1 550 ? 13.152 -33.507 8.937 1.00 86.56 550 GLN A N 1
ATOM 4042 C CA . GLN A 1 550 ? 14.167 -32.917 8.063 1.00 86.56 550 GLN A CA 1
ATOM 4043 C C . GLN A 1 550 ? 14.499 -31.468 8.455 1.00 86.56 550 GLN A C 1
ATOM 4045 O O . GLN A 1 550 ? 15.665 -31.076 8.457 1.00 86.56 550 GLN A O 1
ATOM 4050 N N . GLY A 1 551 ? 13.495 -30.669 8.821 1.00 86.38 551 GLY A N 1
ATOM 4051 C CA . GLY A 1 551 ? 13.690 -29.298 9.291 1.00 86.38 551 GLY A CA 1
ATOM 4052 C C . GLY A 1 551 ? 14.499 -29.227 10.588 1.00 86.38 551 GLY A C 1
ATOM 4053 O O . GLY A 1 551 ? 15.372 -28.367 10.718 1.00 86.38 551 GLY A O 1
ATOM 4054 N N . ILE A 1 552 ? 14.246 -30.147 11.525 1.00 88.75 552 ILE A N 1
ATOM 4055 C CA . ILE A 1 552 ? 14.989 -30.262 12.789 1.00 88.75 552 ILE A CA 1
ATOM 4056 C C . ILE A 1 552 ? 16.429 -30.726 12.537 1.00 88.75 552 ILE A C 1
ATOM 4058 O O . ILE A 1 552 ? 17.358 -30.164 13.115 1.00 88.75 552 ILE A O 1
ATOM 4062 N N . GLU A 1 553 ? 16.646 -31.685 11.634 1.00 83.19 553 GLU A N 1
ATOM 4063 C CA . GLU A 1 553 ? 17.993 -32.122 11.234 1.00 83.19 553 GLU A CA 1
ATOM 4064 C C . GLU A 1 553 ? 18.797 -31.010 10.550 1.00 83.19 553 GLU A C 1
ATOM 4066 O O . GLU A 1 553 ? 19.995 -30.872 10.792 1.00 83.19 553 GLU A O 1
ATOM 4071 N N . GLN A 1 554 ? 18.133 -30.169 9.752 1.00 82.19 554 GLN A N 1
ATOM 4072 C CA . GLN A 1 554 ? 18.719 -28.977 9.127 1.00 82.19 554 GLN A CA 1
ATOM 4073 C C . GLN A 1 554 ? 18.903 -27.803 10.107 1.00 82.19 554 GLN A C 1
ATOM 4075 O O . GLN A 1 554 ? 19.305 -26.715 9.694 1.00 82.19 554 GLN A O 1
ATOM 4080 N N . GLY A 1 555 ? 18.596 -27.999 11.395 1.00 79.12 555 GLY A N 1
ATOM 4081 C CA . GLY A 1 555 ? 18.819 -27.024 12.461 1.00 79.12 555 GLY A CA 1
ATOM 4082 C C . GLY A 1 555 ? 17.852 -25.840 12.462 1.00 79.12 555 GLY A C 1
ATOM 4083 O O . GLY A 1 555 ? 18.114 -24.845 13.133 1.00 79.12 555 GLY A O 1
ATOM 4084 N N . LEU A 1 556 ? 16.732 -25.912 11.728 1.00 85.38 556 LEU A N 1
ATOM 4085 C CA . LEU A 1 556 ? 15.675 -24.886 11.712 1.00 85.38 556 LEU A CA 1
ATOM 4086 C C . LEU A 1 556 ? 16.194 -23.456 11.449 1.00 85.38 556 LEU A C 1
ATOM 4088 O O . LEU A 1 556 ? 15.666 -22.478 11.981 1.00 85.38 556 LEU A O 1
ATOM 4092 N N . GLY A 1 557 ? 17.221 -23.330 10.601 1.00 72.62 557 GLY A N 1
ATOM 4093 C CA . GLY A 1 557 ? 17.851 -22.050 10.259 1.00 72.62 557 GLY A CA 1
ATOM 4094 C C . GLY A 1 557 ? 19.073 -21.676 11.108 1.00 72.62 557 GLY A C 1
ATOM 4095 O O . GLY A 1 557 ? 19.548 -20.544 10.996 1.00 72.62 557 GLY A O 1
ATOM 4096 N N . GLU A 1 558 ? 19.588 -22.604 11.918 1.00 78.06 558 GLU A N 1
ATOM 4097 C CA . GLU A 1 558 ? 20.808 -22.475 12.726 1.00 78.06 558 GLU A CA 1
ATOM 4098 C C . GLU A 1 558 ? 21.744 -23.680 12.506 1.00 78.06 558 GLU A C 1
ATOM 4100 O O . GLU A 1 558 ? 21.299 -24.750 12.097 1.00 78.06 558 GLU A O 1
ATOM 4105 N N . MET A 1 559 ? 23.050 -23.526 12.762 1.00 60.31 559 MET A N 1
ATOM 4106 C CA . MET A 1 559 ? 24.001 -24.647 12.673 1.00 60.31 559 MET A CA 1
ATOM 4107 C C . MET A 1 559 ? 23.802 -25.597 13.873 1.00 60.31 559 MET A C 1
ATOM 4109 O O . MET A 1 559 ? 23.892 -25.127 15.011 1.00 60.31 559 MET A O 1
ATOM 4113 N N . PRO A 1 560 ? 23.544 -26.907 13.672 1.00 56.94 560 PRO A N 1
ATOM 4114 C CA . PRO A 1 560 ? 23.350 -27.851 14.775 1.00 56.94 560 PRO A CA 1
ATOM 4115 C C . PRO A 1 560 ? 24.613 -27.982 15.637 1.00 56.94 560 PRO A C 1
ATOM 4117 O O . PRO A 1 560 ? 25.720 -28.059 15.102 1.00 56.94 560 PRO A O 1
ATOM 4120 N N . SER A 1 561 ? 24.470 -28.077 16.963 1.00 54.53 561 SER A N 1
ATOM 4121 C CA . SER A 1 561 ? 25.595 -28.459 17.826 1.00 54.53 561 SER A CA 1
ATOM 4122 C C . SER A 1 561 ? 25.967 -29.931 17.595 1.00 54.53 561 SER A C 1
ATOM 4124 O O . SER A 1 561 ? 25.079 -30.781 17.472 1.00 54.53 561 SER A O 1
ATOM 4126 N N . ALA A 1 562 ? 27.268 -30.237 17.548 1.00 49.59 562 ALA A N 1
ATOM 4127 C CA . ALA A 1 562 ? 27.790 -31.599 17.409 1.00 49.59 562 ALA A CA 1
ATOM 4128 C C . ALA A 1 562 ? 27.223 -32.550 18.494 1.00 49.59 562 ALA A C 1
ATOM 4130 O O . ALA A 1 562 ? 26.905 -32.093 19.595 1.00 49.59 562 ALA A O 1
ATOM 4131 N N . PRO A 1 563 ? 27.067 -33.858 18.208 1.00 45.09 563 PRO A N 1
ATOM 4132 C CA . PRO A 1 563 ? 26.539 -34.816 19.180 1.00 45.09 563 PRO A CA 1
ATOM 4133 C C . PRO A 1 563 ? 27.418 -34.878 20.444 1.00 45.09 563 PRO A C 1
ATOM 4135 O O . PRO A 1 563 ? 28.638 -34.747 20.332 1.00 45.09 563 PRO A O 1
ATOM 4138 N N . PRO A 1 564 ? 26.835 -35.095 21.639 1.00 40.25 564 PRO A N 1
ATOM 4139 C CA . PRO A 1 564 ? 27.609 -35.203 22.870 1.00 40.25 564 PRO A CA 1
ATOM 4140 C C . PRO A 1 564 ? 28.564 -36.406 22.814 1.00 40.25 564 PRO A C 1
ATOM 4142 O O . PRO A 1 564 ? 28.158 -37.522 22.483 1.00 40.25 564 PRO A O 1
ATOM 4145 N N . GLU A 1 565 ? 29.837 -36.167 23.138 1.00 37.91 565 GLU A N 1
ATOM 4146 C CA . GLU A 1 565 ? 30.869 -37.196 23.299 1.00 37.91 565 GLU A CA 1
ATOM 4147 C C . GLU A 1 565 ? 30.429 -38.194 24.384 1.00 37.91 565 GLU A C 1
ATOM 4149 O O . GLU A 1 565 ? 30.060 -37.803 25.494 1.00 37.91 565 GLU A O 1
ATOM 4154 N N . GLN A 1 566 ? 30.461 -39.495 24.076 1.00 36.44 566 GLN A N 1
ATOM 4155 C CA . GLN A 1 566 ? 30.243 -40.533 25.085 1.00 36.44 566 GLN A CA 1
ATOM 4156 C C . GLN A 1 566 ? 31.277 -40.370 26.211 1.00 36.44 566 GLN A C 1
ATOM 4158 O O . GLN A 1 566 ? 32.461 -40.177 25.913 1.00 36.44 566 GLN A O 1
ATOM 4163 N N . PRO A 1 567 ? 30.889 -40.486 27.495 1.00 38.38 567 PRO A N 1
ATOM 4164 C CA . PRO A 1 567 ? 31.848 -40.404 28.585 1.00 38.38 567 PRO A CA 1
ATOM 4165 C C . PRO A 1 567 ? 32.885 -41.518 28.408 1.00 38.38 567 PRO A C 1
ATOM 4167 O O . PRO A 1 567 ? 32.552 -42.707 28.422 1.00 38.38 567 PRO A O 1
ATOM 4170 N N . LYS A 1 568 ? 34.151 -41.133 28.198 1.00 40.88 568 LYS A N 1
ATOM 4171 C CA . LYS A 1 568 ? 35.272 -42.073 28.099 1.00 40.88 568 LYS A CA 1
ATOM 4172 C C . LYS A 1 568 ? 35.276 -42.935 29.360 1.00 40.88 568 LYS A C 1
ATOM 4174 O O . LYS A 1 568 ? 35.494 -42.430 30.460 1.00 40.88 568 LYS A O 1
ATOM 4179 N N . ARG A 1 569 ? 35.012 -44.237 29.198 1.00 41.84 569 ARG A N 1
ATOM 4180 C CA . ARG A 1 569 ? 35.103 -45.225 30.281 1.00 41.84 569 ARG A CA 1
ATOM 4181 C C . ARG A 1 569 ? 36.460 -45.082 30.975 1.00 41.84 569 ARG A C 1
ATOM 4183 O O . ARG A 1 569 ? 37.494 -45.145 30.311 1.00 41.84 569 ARG A O 1
ATOM 4190 N N . SER A 1 570 ? 36.438 -44.911 32.297 1.00 43.44 570 SER A N 1
ATOM 4191 C CA . SER A 1 570 ? 37.636 -44.938 33.139 1.00 43.44 570 SER A CA 1
ATOM 4192 C C . SER A 1 570 ? 38.420 -46.226 32.879 1.00 43.44 570 SER A C 1
ATOM 4194 O O . SER A 1 570 ? 37.836 -47.313 32.844 1.00 43.44 570 SER A O 1
ATOM 4196 N N . TRP A 1 571 ? 39.734 -46.107 32.693 1.00 46.72 571 TRP A N 1
ATOM 4197 C CA . TRP A 1 571 ? 40.656 -47.215 32.417 1.00 46.72 571 TRP A CA 1
ATOM 4198 C C . TRP A 1 571 ? 40.584 -48.341 33.466 1.00 46.72 571 TRP A C 1
ATOM 4200 O O . TRP A 1 571 ? 40.821 -49.498 33.132 1.00 46.72 571 TRP A O 1
ATOM 4210 N N . LEU A 1 572 ? 40.148 -48.027 34.692 1.00 39.81 572 LEU A N 1
ATOM 4211 C CA . LEU A 1 572 ? 39.913 -48.985 35.779 1.00 39.81 572 LEU A CA 1
ATOM 4212 C C . LEU A 1 572 ? 38.774 -49.981 35.496 1.00 39.81 572 LEU A C 1
ATOM 4214 O O . LEU A 1 572 ? 38.802 -51.100 35.993 1.00 39.81 572 LEU A O 1
ATOM 4218 N N . SER A 1 573 ? 37.800 -49.623 34.653 1.00 42.56 573 SER A N 1
ATOM 4219 C CA . SER A 1 573 ? 36.676 -50.513 34.302 1.00 42.56 573 SER A CA 1
ATOM 4220 C C . SER A 1 573 ? 37.045 -51.645 33.334 1.00 42.56 573 SER A C 1
ATOM 4222 O O . SER A 1 573 ? 36.212 -52.502 33.065 1.00 42.56 573 SER A O 1
ATOM 4224 N N . ARG A 1 574 ? 38.280 -51.666 32.810 1.00 44.50 574 ARG A N 1
ATOM 4225 C CA . ARG A 1 574 ? 38.776 -52.711 31.895 1.00 44.50 574 ARG A CA 1
ATOM 4226 C C . ARG A 1 574 ? 39.522 -53.853 32.597 1.00 44.50 574 ARG A C 1
ATOM 4228 O O . ARG A 1 574 ? 39.952 -54.773 31.918 1.00 44.50 574 ARG A O 1
ATOM 4235 N N . LEU A 1 575 ? 39.700 -53.789 33.919 1.00 41.09 575 LEU A N 1
ATOM 4236 C CA . LEU A 1 575 ? 40.439 -54.800 34.691 1.00 41.09 575 LEU A CA 1
ATOM 4237 C C . LEU A 1 575 ? 39.546 -55.851 35.375 1.00 41.09 575 LEU A C 1
ATOM 4239 O O . LEU A 1 575 ? 40.076 -56.795 35.947 1.00 41.09 575 LEU A O 1
ATOM 4243 N N . PHE A 1 576 ? 38.217 -55.722 35.302 1.00 46.62 576 PHE A N 1
ATOM 4244 C CA . PHE A 1 576 ? 37.273 -56.638 35.965 1.00 46.62 576 PHE A CA 1
ATOM 4245 C C . PHE A 1 576 ? 36.147 -57.141 35.048 1.00 46.62 576 PHE A C 1
ATOM 4247 O O . PHE A 1 576 ? 35.011 -57.310 35.489 1.00 46.62 576 PHE A O 1
ATOM 4254 N N . SER A 1 577 ? 36.453 -57.389 33.774 1.00 37.22 577 SER A N 1
ATOM 4255 C CA . SER A 1 577 ? 35.562 -58.106 32.852 1.00 37.22 577 SER A CA 1
ATOM 4256 C C . SER A 1 577 ? 36.319 -59.179 32.098 1.00 37.22 577 SER A C 1
ATOM 4258 O O . SER A 1 577 ? 37.275 -58.771 31.395 1.00 37.22 577 SER A O 1
#

InterPro domains:
  IPR000032 Phosphocarrier protein HPr-like [PF00381] (471-553)
  IPR000032 Phosphocarrier protein HPr-like [PR00107] (481-497)
  IPR000032 Phosphocarrier protein HPr-like [PR00107] (509-524)
  IPR000032 Phosphocarrier protein HPr-like [PR00107] (524-541)
  IPR000032 Phosphocarrier protein HPr-like [PS51350] (469-559)
  IPR000032 Phosphocarrier protein HPr-like [TIGR01003] (471-550)
  IPR000032 Phosphocarrier protein HPr-like [cd00367] (473-548)
  IPR001020 Phosphotransferase system, HPr histidine phosphorylation site [PS00369] (481-488)
  IPR002178 PTS EIIA type-2 domain [PF00359] (333-452)
  IPR002178 PTS EIIA type-2 domain [PS00372] (360-376)
  IPR002178 PTS EIIA type-2 domain [PS51094] (315-455)
  IPR002178 PTS EIIA type-2 domain [cd00211] (334-452)
  IPR003352 Phosphotransferase system, EIIC [PF02378] (1-262)
  IPR006327 Phosphotransferase system, fructose IIC component [TIGR01427] (1-316)
  IPR013014 Phosphotransferase system, EIIC component, type 2 [PS51104] (1-318)
  IPR016152 Phosphotransferase/anion transporter [G3DSA:3.40.930.10] (318-453)
  IPR016152 Phosphotransferase/anion transporter [SSF55804] (331-453)
  IPR035895 HPr-like superfamily [G3DSA:3.30.1340.10] (471-555)
  IPR035895 HPr-like superfamily [SSF55594] (471-558)
  IPR050864 Bacterial PTS System Sugar Transport Components [PTHR30505] (1-323)

Secondary structure (DSSP, 8-state):
-HHHHHHHHHHHHHHGGG-TTTT-TTSTT--HHHHHHHHHHHHHHHTHHHHHHHHHHHHHHTHHHHHHHHHHHHHHHHTT-HHHHHHHHHHHHHHHHHHHHHHTTTS-GGGHHIIIIIIHHHHHHHHHHHHHHHHHHHHHHHHHHHHHHHHHHHHH-HHHHHHHHHHHHHSSTTSHHHHHHHHHHHHHHHTT-HHHHHHHHHHHHHHHHHHHHHHHH-GGGS-HHHHHHHHHHHHHHHTT-GGGGHHHHHHSHHHHHHHHHHHHHHHHHHHHHTT---S-SS-GGGGGGGSSSHHHHHHHHHHHHHHHHHHHHHHHHHHHHHS----PEEHHHHHHHHHHHHHHTTSB-TTHHHHHHHHHHHS--EEETTEE--B--GGGGGGBSS-EEEEEEEEEEEE-STT-EEEEEEEEE-SSTTHHHHHHHHHHHTTSTTHHHHHTT--SHHHHHHHHTTTTS-SS-----SS--EEEEEE---TT-S-HHHHHHHHHHHTTSSSEEEEEETTSS---EETT-HHHHHHT---TT-EEEEEEESTTHHHHHHHHHHHHHTGGGSPPPPPPPPP---GGGGS--